Protein AF-A0A969L8W7-F1 (afdb_monomer_lite)

pLDDT: mean 81.08, std 20.76, range [26.66, 98.88]

Radius of gyration: 34.13 Å; chains: 1; bounding box: 76×80×96 Å

Secondary structure (DSSP, 8-state):
--------HHHHHIIIIIHHHHHHHHHHHHHHHHHHHHTTSS-HHHHHHHHHHHHHHHHHHHGGGHHHHHHH-HHHHHHHHHHHHHHHHHHHHHHS---------------------PPPPPPP--------PPPP-PPPPTTSPPBSBSS-SS-HHHHHHHHHH-STT--S-TTGGGHHHHHHHHHHTTB-HHHHHHHHHHHHTTTTSHHHHHTT---TT--SS-SSGGGEEEEEEETTEEEEEESSHHHHHHHHHHHHHHHTGGGT--BHHHHHHHHS-GGGT--HHHHHHHHHHHHHHHTTPPP-----TTSPP-SSHHHHHHHHHHHTTT----TTSHHHHHHHHHHHTT----SB-S--EEEEETTEEEEEEEETTEEEEEEEPSSGGG--TT--EEHHHHHHHT--

Foldseek 3Di:
DDPPDDDPPVVVCCVPPVLVVLLVVLVVVLVCLVVCCVVVVDPPVRNVVSNVVSVVVNCVSCVVCVVVVCVPCVPVVVVVVVVVVVVVVVVVVVVQDPPPPDDPDDDDDDDDDDDDDDDDDDDDDDDDDDDDDQFDPWDAPPVRFRWFADAELFDLVLQLVCQQCFPDPLHHAPCSVVSNVLCVLCVVLRGYSLLLQLQQCVQCSNQSDDPCVVVVQLASRQDQDFPDPVQFPDWDADSLHIGTRGPHVNSNSNRVSCCCVVVAVVVVNTGLLSVQCVSPNCVSVDDSVVSSLSSQCSSCVSSVHRRPPPPPPPDDDDPDDLRVVLQVLAVVLPHGQDCPQQVSVVQSVCVVVVRHQGGWNDDFDWDDDPRWIKTWTHGPRWIKIFTADPDNVPGPRNPIDTPVVCVVVVDD

Structure (mmCIF, N/CA/C/O backbone):
data_AF-A0A969L8W7-F1
#
_entry.id   AF-A0A969L8W7-F1
#
loop_
_atom_site.group_PDB
_atom_site.id
_atom_site.type_symbol
_atom_site.label_atom_id
_atom_site.label_alt_id
_atom_site.label_comp_id
_atom_site.label_asym_id
_atom_site.label_entity_id
_atom_site.label_seq_id
_atom_site.pdbx_PDB_ins_code
_atom_site.Cartn_x
_atom_site.Cartn_y
_atom_site.Cartn_z
_atom_site.occupancy
_atom_site.B_iso_or_equiv
_atom_site.auth_seq_id
_atom_site.auth_comp_id
_atom_site.auth_asym_id
_atom_site.auth_atom_id
_atom_site.pdbx_PDB_model_num
ATOM 1 N N . MET A 1 1 ? 19.582 55.035 46.842 1.00 38.94 1 MET A N 1
ATOM 2 C CA . MET A 1 1 ? 18.448 54.230 47.353 1.00 38.94 1 MET A CA 1
ATOM 3 C C . MET A 1 1 ? 18.256 53.024 46.440 1.00 38.94 1 MET A C 1
ATOM 5 O O . MET A 1 1 ? 17.587 53.136 45.423 1.00 38.94 1 MET A O 1
ATO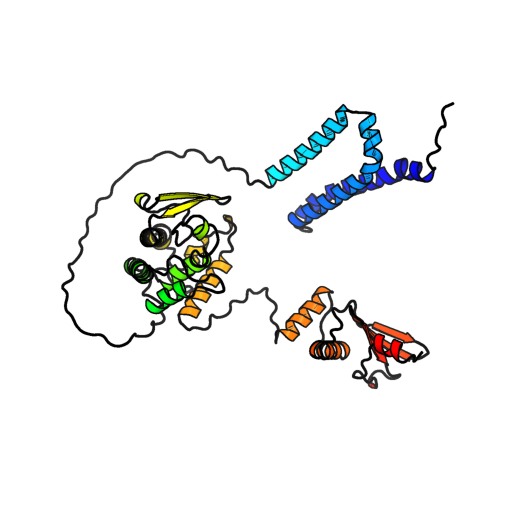M 9 N N . HIS A 1 2 ? 18.907 51.897 46.743 1.00 39.84 2 HIS A N 1
ATOM 10 C CA . HIS A 1 2 ? 18.698 50.640 46.020 1.00 39.84 2 HIS A CA 1
ATOM 11 C C . HIS A 1 2 ? 17.650 49.810 46.758 1.00 39.84 2 HIS A C 1
ATOM 13 O O . HIS A 1 2 ? 17.905 49.292 47.842 1.00 39.84 2 HIS A O 1
ATOM 19 N N . ALA A 1 3 ? 16.462 49.706 46.167 1.00 43.25 3 ALA A N 1
ATOM 20 C CA . ALA A 1 3 ? 15.433 48.783 46.610 1.00 43.25 3 ALA A CA 1
ATOM 21 C C . ALA A 1 3 ? 15.858 47.353 46.240 1.00 43.25 3 ALA A C 1
ATOM 23 O O . ALA A 1 3 ? 15.690 46.913 45.101 1.00 43.25 3 ALA A O 1
ATOM 24 N N . SER A 1 4 ? 16.435 46.636 47.205 1.00 44.31 4 SER A N 1
ATOM 25 C CA . SER A 1 4 ? 16.574 45.182 47.154 1.00 44.31 4 SER A CA 1
ATOM 26 C C . SER A 1 4 ? 15.172 44.569 47.128 1.00 44.31 4 SER A C 1
ATOM 28 O O . SER A 1 4 ? 14.500 44.483 48.154 1.00 44.31 4 SER A O 1
ATOM 30 N N . LYS A 1 5 ? 14.695 44.190 45.938 1.00 55.09 5 LYS A N 1
ATOM 31 C CA . LYS A 1 5 ? 13.478 43.389 45.779 1.00 55.09 5 LYS A CA 1
ATOM 32 C C . LYS A 1 5 ? 13.745 42.005 46.374 1.00 55.09 5 LYS A C 1
ATOM 34 O O . LYS A 1 5 ? 14.449 41.202 45.766 1.00 55.09 5 LYS A O 1
ATOM 39 N N . ASN A 1 6 ? 13.178 41.738 47.548 1.00 58.69 6 ASN A N 1
ATOM 40 C CA . ASN A 1 6 ? 13.126 40.406 48.143 1.00 58.69 6 ASN A CA 1
ATOM 41 C C . ASN A 1 6 ? 12.460 39.443 47.146 1.00 58.69 6 ASN A C 1
ATOM 43 O O . ASN A 1 6 ? 11.249 39.509 46.934 1.00 58.69 6 ASN A O 1
ATOM 47 N N . GLN A 1 7 ? 13.239 38.565 46.504 1.00 59.50 7 GLN A N 1
ATOM 48 C CA . GLN A 1 7 ? 12.660 37.403 45.829 1.00 59.50 7 GLN A CA 1
ATOM 49 C C . GLN A 1 7 ? 11.948 36.553 46.895 1.00 59.50 7 GLN A C 1
ATOM 51 O O . GLN A 1 7 ? 12.503 36.377 47.982 1.00 59.50 7 GLN A O 1
ATOM 56 N N . PRO A 1 8 ? 10.735 36.039 46.629 1.00 70.44 8 PRO A N 1
ATOM 57 C CA . PRO A 1 8 ? 10.027 35.209 47.596 1.00 70.44 8 PRO A CA 1
ATOM 58 C C . PRO A 1 8 ? 10.890 33.992 47.947 1.00 70.44 8 PRO A C 1
ATOM 60 O O . PRO A 1 8 ? 11.417 33.329 47.052 1.00 70.44 8 PRO A O 1
ATOM 63 N N . ALA A 1 9 ? 11.039 33.700 49.243 1.00 74.25 9 ALA A N 1
ATOM 64 C CA . ALA A 1 9 ? 11.923 32.650 49.763 1.00 74.25 9 ALA A CA 1
ATOM 65 C C . ALA A 1 9 ? 11.721 31.282 49.073 1.00 74.25 9 ALA A C 1
ATOM 67 O O . ALA A 1 9 ? 12.682 30.550 48.852 1.00 74.25 9 ALA A O 1
ATOM 68 N N . ALA A 1 10 ? 10.493 30.982 48.639 1.00 72.44 10 ALA A N 1
ATOM 69 C CA . ALA A 1 10 ? 10.152 29.772 47.892 1.00 72.44 10 ALA A CA 1
ATOM 70 C C . ALA A 1 10 ? 10.826 29.683 46.506 1.00 72.44 10 ALA A C 1
ATOM 72 O O . ALA A 1 10 ? 11.298 28.617 46.117 1.00 72.44 10 ALA A O 1
ATOM 73 N N . ALA A 1 11 ? 10.926 30.795 45.769 1.00 75.50 11 ALA A N 1
ATOM 74 C CA . ALA A 1 11 ? 11.571 30.814 44.454 1.00 75.50 11 ALA A CA 1
ATOM 75 C C . ALA A 1 11 ? 13.095 30.649 44.569 1.00 75.50 11 ALA A C 1
ATOM 77 O O . ALA A 1 11 ? 13.714 29.992 43.732 1.00 75.50 11 ALA A O 1
ATOM 78 N N . ALA A 1 12 ? 13.692 31.212 45.624 1.00 77.81 12 ALA A N 1
ATOM 79 C CA . ALA A 1 12 ? 15.111 31.040 45.917 1.00 77.81 12 ALA A CA 1
ATOM 80 C C . ALA A 1 12 ? 15.435 29.589 46.309 1.00 77.81 12 ALA A C 1
ATOM 82 O O . ALA A 1 12 ? 16.404 29.025 45.803 1.00 77.81 12 ALA A O 1
ATOM 83 N N . TRP A 1 13 ? 14.591 28.967 47.138 1.00 86.06 13 TRP A N 1
ATOM 84 C CA . TRP A 1 13 ? 14.745 27.570 47.546 1.00 86.06 13 TRP A CA 1
ATOM 85 C C . TRP A 1 13 ? 14.615 26.591 46.371 1.00 86.06 13 TRP A C 1
ATOM 87 O O . TRP A 1 13 ? 15.478 25.731 46.189 1.00 86.06 13 TRP A O 1
ATOM 97 N N . TRP A 1 14 ? 13.595 26.757 45.518 1.00 82.25 14 TRP A N 1
ATOM 98 C CA . TRP A 1 14 ? 13.418 25.908 44.334 1.00 82.25 14 TRP A CA 1
ATOM 99 C C . TRP A 1 14 ? 14.652 25.935 43.426 1.00 82.25 14 TRP A C 1
ATOM 101 O O . TRP A 1 14 ? 15.171 24.886 43.048 1.00 82.25 14 TRP A O 1
ATOM 111 N N . GLN A 1 15 ? 15.164 27.134 43.133 1.00 80.50 15 GLN A N 1
ATOM 112 C CA . GLN A 1 15 ? 16.338 27.300 42.278 1.00 80.50 15 GLN A CA 1
ATOM 113 C C . GLN A 1 15 ? 17.608 26.736 42.934 1.00 80.50 15 GLN A C 1
ATOM 115 O O . GLN A 1 15 ? 18.413 26.080 42.280 1.00 80.50 15 GLN A O 1
ATOM 120 N N . GLN A 1 16 ? 17.836 26.965 44.224 1.00 82.88 16 GLN A N 1
ATOM 121 C CA . GLN A 1 16 ? 19.097 26.549 44.847 1.00 82.88 16 GLN A CA 1
ATOM 122 C C . GLN A 1 16 ? 19.152 25.056 45.168 1.00 82.88 16 GLN A C 1
ATOM 124 O O . GLN A 1 16 ? 20.233 24.474 45.126 1.00 82.88 16 GLN A O 1
ATOM 129 N N . THR A 1 17 ? 18.011 24.441 45.474 1.00 81.88 17 THR A N 1
ATOM 130 C CA . THR A 1 17 ? 17.982 23.089 46.039 1.00 81.88 17 THR A CA 1
ATOM 131 C C . THR A 1 17 ? 17.311 22.087 45.115 1.00 81.88 17 THR A C 1
ATOM 133 O O . THR A 1 17 ? 17.895 21.047 44.836 1.00 81.88 17 THR A O 1
ATOM 136 N N . VAL A 1 18 ? 16.111 22.376 44.611 1.00 86.31 18 VAL A N 1
ATOM 137 C CA . VAL A 1 18 ? 15.315 21.362 43.900 1.00 86.31 18 VAL A CA 1
ATOM 138 C C . VAL A 1 18 ? 15.710 21.251 42.433 1.00 86.31 18 VAL A C 1
ATOM 140 O O . VAL A 1 18 ? 15.925 20.153 41.926 1.00 86.31 18 VAL A O 1
ATOM 143 N N . GLU A 1 19 ? 15.860 22.382 41.751 1.00 85.69 19 GLU A N 1
ATOM 144 C CA . GLU A 1 19 ? 16.166 22.424 40.320 1.00 85.69 19 GLU A CA 1
ATOM 145 C C . GLU A 1 19 ? 17.458 21.662 39.944 1.00 85.69 19 GLU A C 1
ATOM 147 O O . GLU A 1 19 ? 17.405 20.863 39.008 1.00 85.69 19 GLU A O 1
ATOM 152 N N . PRO A 1 20 ? 18.600 21.800 40.658 1.00 86.06 20 PRO A N 1
ATOM 153 C CA . PRO A 1 20 ? 19.814 21.048 40.334 1.00 86.06 20 PRO A CA 1
ATOM 154 C C . PRO A 1 20 ? 19.643 19.536 40.513 1.00 86.06 20 PRO A C 1
ATOM 156 O O . PRO A 1 20 ? 20.202 18.763 39.738 1.00 86.06 20 PRO A O 1
ATOM 159 N N . ILE A 1 21 ? 18.850 19.116 41.505 1.00 89.19 21 ILE A N 1
ATOM 160 C CA . ILE A 1 21 ? 18.550 17.702 41.752 1.00 89.19 21 ILE A CA 1
ATOM 161 C C . ILE A 1 21 ? 17.709 17.148 40.597 1.00 89.19 21 ILE A C 1
ATOM 163 O O . ILE A 1 21 ? 18.039 16.097 40.054 1.00 89.19 21 ILE A O 1
ATOM 167 N N . VAL A 1 22 ? 16.671 17.874 40.165 1.00 88.94 22 VAL A N 1
ATOM 168 C CA . VAL A 1 22 ? 15.822 17.465 39.032 1.00 88.94 22 VAL A CA 1
ATOM 169 C C . VAL A 1 22 ? 16.626 17.387 37.735 1.00 88.94 22 VAL A C 1
ATOM 171 O O . VAL A 1 22 ? 16.547 16.381 37.034 1.00 88.94 22 VAL A O 1
ATOM 174 N N . LEU A 1 23 ? 17.454 18.391 37.436 1.00 84.88 23 LEU A N 1
ATOM 175 C CA . LEU A 1 23 ? 18.330 18.360 36.261 1.00 84.88 23 LEU A CA 1
ATOM 176 C C . LEU A 1 23 ? 19.324 17.189 36.324 1.00 84.88 23 LEU A C 1
ATOM 178 O O . LEU A 1 23 ? 19.520 16.506 35.320 1.00 84.88 23 LEU A O 1
ATOM 182 N N . GLY A 1 24 ? 19.895 16.910 37.499 1.00 85.44 24 GLY A N 1
ATOM 183 C CA . GLY A 1 24 ? 20.761 15.749 37.713 1.00 85.44 24 GLY A CA 1
ATOM 184 C C . GLY A 1 24 ? 20.049 14.420 37.446 1.00 85.44 24 GLY A C 1
ATOM 185 O O . GLY A 1 24 ? 20.607 13.553 36.774 1.00 85.44 24 GLY A O 1
ATOM 186 N N . MET A 1 25 ? 18.798 14.277 37.896 1.00 91.56 25 MET A N 1
ATOM 187 C CA . MET A 1 25 ? 17.983 13.086 37.627 1.00 91.56 25 MET A CA 1
ATOM 188 C C . MET A 1 25 ? 17.670 12.916 36.135 1.00 91.56 25 MET A C 1
ATOM 190 O O . MET A 1 25 ? 17.742 11.797 35.630 1.00 91.56 25 MET A O 1
ATOM 194 N N . LEU A 1 26 ? 17.377 14.002 35.411 1.00 87.69 26 LEU A N 1
ATOM 195 C CA . LEU A 1 26 ? 17.127 13.945 33.963 1.00 87.69 26 LEU A CA 1
ATOM 196 C C . LEU A 1 26 ? 18.373 13.522 33.177 1.00 87.69 26 LEU A C 1
ATOM 198 O O . LEU A 1 26 ? 18.271 12.709 32.260 1.00 87.69 26 LEU A O 1
ATOM 202 N N . VAL A 1 27 ? 19.549 14.029 33.556 1.00 87.00 27 VAL A N 1
ATOM 203 C CA . VAL A 1 27 ? 20.825 13.615 32.949 1.00 87.00 27 VAL A CA 1
ATOM 204 C C . VAL A 1 27 ? 21.103 12.144 33.238 1.00 87.00 27 VAL A C 1
ATOM 206 O O . VAL A 1 27 ? 21.448 11.398 32.324 1.00 87.00 27 VAL A O 1
ATOM 209 N N . LEU A 1 28 ? 20.907 11.703 34.483 1.00 89.62 28 LEU A N 1
ATOM 210 C CA . LEU A 1 28 ? 21.088 10.302 34.853 1.00 89.62 28 LEU A CA 1
ATOM 211 C C . LEU A 1 28 ? 20.156 9.386 34.044 1.00 89.62 28 LEU A C 1
ATOM 213 O O . LEU A 1 28 ? 20.614 8.379 33.514 1.00 89.62 28 LEU A O 1
ATOM 217 N N . ALA A 1 29 ? 18.884 9.766 33.889 1.00 89.00 29 ALA A N 1
ATOM 218 C CA . ALA A 1 29 ? 17.916 9.035 33.073 1.00 89.00 29 ALA A CA 1
ATOM 219 C C . ALA A 1 29 ? 18.300 8.996 31.584 1.00 89.00 29 ALA A C 1
ATOM 221 O O . ALA A 1 29 ? 18.113 7.978 30.928 1.00 89.00 29 ALA A O 1
ATOM 222 N N . ALA A 1 30 ? 18.877 10.069 31.037 1.00 86.06 30 ALA A N 1
ATOM 223 C CA . ALA A 1 30 ? 19.371 10.063 29.660 1.00 86.06 30 ALA A CA 1
ATOM 224 C C . ALA A 1 30 ? 20.582 9.123 29.493 1.00 86.06 30 ALA A C 1
ATOM 226 O O . ALA A 1 30 ? 20.675 8.403 28.497 1.00 86.06 30 ALA A O 1
ATOM 227 N N . CYS A 1 31 ? 21.478 9.075 30.484 1.00 87.25 31 CYS A N 1
ATOM 228 C CA . CYS A 1 31 ? 22.660 8.209 30.478 1.00 87.25 31 CYS A CA 1
ATOM 229 C C . CYS A 1 31 ? 22.335 6.708 30.581 1.00 87.25 31 CYS A C 1
ATOM 231 O O . CYS A 1 31 ? 23.170 5.890 30.198 1.00 87.25 31 CYS A O 1
ATOM 233 N N . THR A 1 32 ? 21.153 6.320 31.072 1.00 91.50 32 THR A N 1
ATOM 234 C CA . THR A 1 32 ? 20.74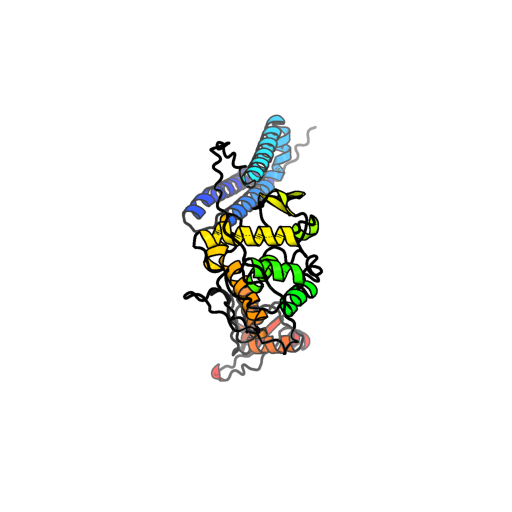4 4.905 31.141 1.00 91.50 32 THR A CA 1
ATOM 235 C C . THR A 1 32 ? 20.120 4.387 29.843 1.00 91.50 32 THR A C 1
ATOM 237 O O . THR A 1 32 ? 20.048 3.172 29.653 1.00 91.50 32 THR A O 1
ATOM 240 N N . LEU A 1 33 ? 19.726 5.264 28.910 1.00 86.38 33 LEU A N 1
ATOM 241 C CA . LEU A 1 33 ? 19.092 4.863 27.647 1.00 86.38 33 LEU A CA 1
ATOM 242 C C . LEU A 1 33 ? 19.963 3.934 26.777 1.00 86.38 33 LEU A C 1
ATOM 244 O O . LEU A 1 33 ? 19.429 2.936 26.294 1.00 86.38 33 LEU A O 1
ATOM 248 N N . PRO A 1 34 ? 21.283 4.159 26.602 1.00 82.81 34 PRO A N 1
ATOM 249 C CA . PRO A 1 34 ? 22.129 3.235 25.842 1.00 82.81 34 PRO A CA 1
ATOM 250 C C . PRO A 1 34 ? 22.198 1.837 26.468 1.00 82.81 34 PRO A C 1
ATOM 252 O O . PRO A 1 34 ? 22.189 0.841 25.750 1.00 82.81 34 PRO A O 1
ATOM 255 N N . LEU A 1 35 ? 22.214 1.752 27.804 1.00 82.31 35 LEU A N 1
ATOM 256 C CA . LEU A 1 35 ? 22.194 0.473 28.520 1.00 82.31 35 LEU A CA 1
ATOM 257 C C . LEU A 1 35 ? 20.857 -0.256 28.324 1.00 82.31 35 LEU A C 1
ATOM 259 O O . LEU A 1 35 ? 20.851 -1.468 28.137 1.00 82.31 35 LEU A O 1
ATOM 263 N N . ALA A 1 36 ? 19.738 0.473 28.301 1.00 85.94 36 ALA A N 1
ATOM 264 C CA . ALA A 1 36 ? 18.422 -0.101 28.023 1.00 85.94 36 ALA A CA 1
ATOM 265 C C . ALA A 1 36 ? 18.301 -0.639 26.584 1.00 85.94 36 ALA A C 1
ATOM 267 O O . ALA A 1 36 ? 17.681 -1.681 26.375 1.00 85.94 36 ALA A O 1
ATOM 268 N N . VAL A 1 37 ? 18.927 0.027 25.606 1.00 80.12 37 VAL A N 1
ATOM 269 C CA . VAL A 1 37 ? 19.014 -0.471 24.221 1.00 80.12 37 VAL A CA 1
ATOM 270 C C . VAL A 1 37 ? 19.890 -1.724 24.145 1.00 80.12 37 VAL A C 1
ATOM 272 O O . VAL A 1 37 ? 19.479 -2.711 23.546 1.00 80.12 37 VAL A O 1
ATOM 275 N N . LEU A 1 38 ? 21.057 -1.729 24.801 1.00 78.56 38 LEU A N 1
ATOM 276 C CA . LEU A 1 38 ? 21.942 -2.903 24.850 1.00 78.56 38 LEU A CA 1
ATOM 277 C C . LEU A 1 38 ? 21.284 -4.119 25.520 1.00 78.56 38 LEU A C 1
ATOM 279 O O . LEU A 1 38 ? 21.559 -5.253 25.140 1.00 78.56 38 LEU A O 1
ATOM 283 N N . ALA A 1 39 ? 20.406 -3.887 26.495 1.00 87.12 39 ALA A N 1
ATOM 284 C CA . ALA A 1 39 ? 19.640 -4.929 27.173 1.00 87.12 39 ALA A CA 1
ATOM 285 C C . ALA A 1 39 ? 18.370 -5.368 26.410 1.00 87.12 39 ALA A C 1
ATOM 287 O O . ALA A 1 39 ? 17.598 -6.159 26.948 1.00 87.12 39 ALA A O 1
ATOM 288 N N . ASN A 1 40 ? 18.127 -4.860 25.193 1.00 88.25 40 ASN A N 1
ATOM 289 C CA . ASN A 1 40 ? 16.907 -5.091 24.404 1.00 88.25 40 ASN A CA 1
ATOM 290 C C . ASN A 1 40 ? 15.596 -4.712 25.127 1.00 88.25 40 ASN A C 1
ATOM 292 O O . ASN A 1 40 ? 14.531 -5.230 24.801 1.00 88.25 40 ASN A O 1
ATOM 296 N N . LEU A 1 41 ? 15.653 -3.789 26.095 1.00 88.12 41 LEU A N 1
ATOM 297 C CA . LEU A 1 41 ? 14.468 -3.267 26.791 1.00 88.12 41 LEU A CA 1
ATOM 298 C C . LEU A 1 41 ? 13.791 -2.132 26.007 1.00 88.12 41 LEU A C 1
ATOM 300 O O . LEU A 1 41 ? 12.614 -1.849 26.213 1.00 88.12 41 LEU A O 1
ATOM 304 N N . LEU A 1 42 ? 14.536 -1.467 25.118 1.00 89.25 42 LEU A N 1
ATOM 305 C CA . LEU A 1 42 ? 14.052 -0.396 24.247 1.00 89.25 42 LEU A CA 1
ATOM 306 C C . LEU A 1 42 ? 14.633 -0.542 22.840 1.00 89.25 42 LEU A C 1
ATOM 308 O O . LEU A 1 42 ? 15.798 -0.893 22.668 1.00 89.25 42 LEU A O 1
ATOM 312 N N . THR A 1 43 ? 13.847 -0.177 21.826 1.00 89.94 43 THR A N 1
ATOM 313 C CA . THR A 1 43 ? 14.370 0.001 20.466 1.00 89.94 43 THR A CA 1
ATOM 314 C C . THR A 1 43 ? 15.190 1.292 20.373 1.00 89.94 43 THR A C 1
ATOM 316 O O . THR A 1 43 ? 14.934 2.258 21.100 1.00 89.94 43 THR A O 1
ATOM 319 N N . MET A 1 44 ? 16.140 1.357 19.431 1.00 80.00 44 MET A N 1
ATOM 320 C CA . MET A 1 44 ? 16.951 2.565 19.197 1.00 80.00 44 MET A CA 1
ATOM 321 C C . MET A 1 44 ? 16.074 3.801 18.919 1.00 80.00 44 MET A C 1
ATOM 323 O O . MET A 1 44 ? 16.342 4.896 19.413 1.00 80.00 44 MET A O 1
ATOM 327 N N . GLN A 1 45 ? 14.975 3.622 18.177 1.00 80.00 45 GLN A N 1
ATOM 328 C CA . GLN A 1 45 ? 14.046 4.705 17.856 1.00 80.00 45 GLN A CA 1
ATOM 329 C C . GLN A 1 45 ? 13.237 5.166 19.080 1.00 80.00 45 GLN A C 1
ATOM 331 O O . GLN A 1 45 ? 13.020 6.369 19.248 1.00 80.00 45 GLN A O 1
ATOM 336 N N . ALA A 1 46 ? 12.818 4.244 19.954 1.00 84.12 46 ALA A N 1
ATOM 337 C CA . ALA A 1 46 ? 12.146 4.588 21.207 1.00 84.12 46 ALA A CA 1
ATOM 338 C C . ALA A 1 46 ? 13.093 5.336 22.160 1.00 84.12 46 ALA A C 1
ATOM 340 O O . ALA A 1 46 ? 12.722 6.384 22.692 1.00 84.12 46 ALA A O 1
ATOM 341 N N . ALA A 1 47 ? 14.337 4.867 22.302 1.00 85.19 47 ALA A N 1
ATOM 342 C CA . ALA A 1 47 ? 15.357 5.526 23.117 1.00 85.19 47 ALA A CA 1
ATOM 343 C C . ALA A 1 47 ? 15.643 6.960 22.639 1.00 85.19 47 ALA A C 1
ATOM 345 O O . ALA A 1 47 ? 15.722 7.877 23.458 1.00 85.19 47 ALA A O 1
ATOM 346 N N . LEU A 1 48 ? 15.703 7.185 21.321 1.00 82.94 48 LEU A N 1
ATOM 347 C CA . LEU A 1 48 ? 15.886 8.523 20.752 1.00 82.94 48 LEU A CA 1
ATOM 348 C C . LEU A 1 48 ? 14.722 9.469 21.098 1.00 82.94 48 LEU A C 1
ATOM 350 O O . LEU A 1 48 ? 14.957 10.617 21.475 1.00 82.94 48 LEU A O 1
ATOM 354 N N . ARG A 1 49 ? 13.468 9.000 21.020 1.00 85.81 49 ARG A N 1
ATOM 355 C CA . ARG A 1 49 ? 12.289 9.809 21.388 1.00 85.81 49 ARG A CA 1
ATOM 356 C C . ARG A 1 49 ? 12.303 10.194 22.869 1.00 85.81 49 ARG A C 1
ATOM 358 O O . ARG A 1 49 ? 12.026 11.347 23.198 1.00 85.81 49 ARG A O 1
ATOM 365 N N . VAL A 1 50 ? 12.674 9.261 23.748 1.00 86.44 50 VAL A N 1
ATOM 366 C CA . VAL A 1 50 ? 12.798 9.524 25.191 1.00 86.44 50 VAL A CA 1
ATOM 367 C C . VAL A 1 50 ? 13.923 10.521 25.469 1.00 86.44 50 VAL A C 1
ATOM 369 O O . VAL A 1 50 ? 13.712 11.480 26.210 1.00 86.44 50 VAL A O 1
ATOM 372 N N . ALA A 1 51 ? 15.083 10.366 24.824 1.00 86.06 51 ALA A N 1
ATOM 373 C CA . ALA A 1 51 ? 16.204 11.297 24.962 1.00 86.06 51 ALA A CA 1
ATOM 374 C C . ALA A 1 51 ? 15.811 12.734 24.576 1.00 86.06 51 ALA A C 1
ATOM 376 O O . ALA A 1 51 ? 16.133 13.683 25.293 1.00 86.06 51 ALA A O 1
ATOM 377 N N . ILE A 1 52 ? 15.061 12.893 23.480 1.00 83.19 52 ILE A N 1
ATOM 378 C CA . ILE A 1 52 ? 14.539 14.193 23.041 1.00 83.19 52 ILE A CA 1
ATOM 379 C C . ILE A 1 52 ? 13.594 14.780 24.097 1.00 83.19 52 ILE A C 1
ATOM 381 O O . ILE A 1 52 ? 13.749 15.944 24.467 1.00 83.19 52 ILE A O 1
ATOM 385 N N . GLY A 1 53 ? 12.654 13.989 24.626 1.00 87.44 53 GLY A N 1
ATOM 386 C CA . GLY A 1 53 ? 11.734 14.439 25.677 1.00 87.44 53 GLY A CA 1
ATOM 387 C C . GLY A 1 53 ? 12.453 14.917 26.946 1.00 87.44 53 GLY A C 1
ATOM 388 O O . GLY A 1 53 ? 12.128 15.981 27.477 1.00 87.44 53 GLY A O 1
ATOM 389 N N . LEU A 1 54 ? 13.479 14.182 27.389 1.00 87.38 54 LEU A N 1
ATOM 390 C CA . LEU A 1 54 ? 14.305 14.558 28.543 1.00 87.38 54 LEU A CA 1
ATOM 391 C C . LEU A 1 54 ? 15.063 15.871 28.305 1.00 87.38 54 LEU A C 1
ATOM 393 O O . LEU A 1 54 ? 15.128 16.717 29.200 1.00 87.38 54 LEU A O 1
ATOM 397 N N . LEU A 1 55 ? 15.593 16.071 27.095 1.00 82.88 55 LEU A N 1
ATOM 398 C CA . LEU A 1 55 ? 16.316 17.288 26.724 1.00 82.88 55 LEU A CA 1
ATOM 399 C C . LEU A 1 55 ? 15.392 18.513 26.666 1.00 82.88 55 LEU A C 1
ATOM 401 O O . LEU A 1 55 ? 15.759 19.580 27.162 1.00 82.88 55 LEU A O 1
ATOM 405 N N . TRP A 1 56 ? 14.176 18.359 26.137 1.00 86.31 56 TRP A N 1
ATOM 406 C CA . TRP A 1 56 ? 13.156 19.414 26.161 1.00 86.31 56 TRP A CA 1
ATOM 407 C C . TRP A 1 56 ? 12.768 19.806 27.587 1.00 86.31 56 TRP A C 1
ATOM 409 O O . TRP A 1 56 ? 12.724 20.995 27.907 1.00 86.31 56 TRP A O 1
ATOM 419 N N . LEU A 1 57 ? 12.534 18.821 28.457 1.00 85.69 57 LEU A N 1
ATOM 420 C CA . LEU A 1 57 ? 12.176 19.069 29.853 1.00 85.69 57 LEU A CA 1
ATOM 421 C C . LEU A 1 57 ? 13.309 19.779 30.611 1.00 85.69 57 LEU A C 1
ATOM 423 O O . LEU A 1 57 ? 13.059 20.747 31.331 1.00 85.69 57 LEU A O 1
ATOM 427 N N . ALA A 1 58 ? 14.559 19.359 30.396 1.00 83.56 58 ALA A N 1
ATOM 428 C CA . ALA A 1 58 ? 15.730 20.028 30.959 1.00 83.56 58 ALA A CA 1
ATOM 429 C C . ALA A 1 58 ? 15.870 21.474 30.443 1.00 83.56 58 ALA A C 1
ATOM 431 O O . ALA A 1 58 ? 16.139 22.387 31.227 1.00 83.56 58 ALA A O 1
ATOM 432 N N . GLY A 1 59 ? 15.629 21.703 29.147 1.00 82.00 59 GLY A N 1
ATOM 433 C CA . GLY A 1 59 ? 15.635 23.036 28.540 1.00 82.00 59 GLY A CA 1
ATOM 434 C C . GLY A 1 59 ? 14.567 23.967 29.123 1.00 82.00 59 GLY A C 1
ATOM 435 O O . GLY A 1 59 ? 14.865 25.117 29.452 1.00 82.00 59 GLY A O 1
ATOM 436 N N . LEU A 1 60 ? 13.347 23.461 29.327 1.00 85.31 60 LEU A N 1
ATOM 437 C CA . LEU A 1 60 ? 12.253 24.205 29.963 1.00 85.31 60 LEU A CA 1
ATOM 438 C C . LEU A 1 60 ? 12.578 24.580 31.415 1.00 85.31 60 LEU A C 1
ATOM 440 O O . LEU A 1 60 ? 12.311 25.710 31.827 1.00 85.31 60 LEU A O 1
ATOM 444 N N . LEU A 1 61 ? 13.199 23.672 32.174 1.00 84.62 61 LEU A N 1
ATOM 445 C CA . LEU A 1 61 ? 13.617 23.937 33.556 1.00 84.62 61 LEU A CA 1
ATOM 446 C C . LEU A 1 61 ? 14.751 24.968 33.639 1.00 84.62 61 LEU A C 1
ATOM 448 O O . LEU A 1 61 ? 14.787 25.749 34.587 1.00 84.62 61 LEU A O 1
ATOM 452 N N . ALA A 1 62 ? 15.635 25.017 32.639 1.00 79.88 62 ALA A N 1
ATOM 453 C CA . ALA A 1 62 ? 16.756 25.957 32.589 1.00 79.88 62 ALA A CA 1
ATOM 454 C C . ALA A 1 62 ? 16.384 27.352 32.040 1.00 79.88 62 ALA A C 1
ATOM 456 O O . ALA A 1 62 ? 17.107 28.327 32.277 1.00 79.88 62 ALA A O 1
ATOM 457 N N . LEU A 1 63 ? 15.254 27.479 31.335 1.00 81.94 63 LEU A N 1
ATOM 458 C CA . LEU A 1 63 ? 14.789 28.720 30.697 1.00 81.94 63 LEU A CA 1
ATOM 459 C C . LEU A 1 63 ? 14.751 29.947 31.640 1.00 81.94 63 LEU A C 1
ATOM 461 O O . LEU A 1 63 ? 15.207 31.020 31.239 1.00 81.94 63 LEU A O 1
ATOM 465 N N . PRO A 1 64 ? 14.311 29.831 32.912 1.00 80.88 64 PRO A N 1
ATOM 466 C CA . PRO A 1 64 ? 14.303 30.950 33.859 1.00 80.88 64 PRO A CA 1
ATOM 467 C C . PRO A 1 64 ? 15.702 31.461 34.237 1.00 80.88 64 PRO A C 1
ATOM 469 O O . PRO A 1 64 ? 15.848 32.607 34.671 1.00 80.88 64 PRO A O 1
ATOM 472 N N . ARG A 1 65 ? 16.747 30.633 34.087 1.00 72.12 65 ARG A N 1
ATOM 473 C CA . ARG A 1 65 ? 18.148 31.016 34.343 1.00 72.12 65 ARG A CA 1
ATOM 474 C C . ARG A 1 65 ? 18.829 31.619 33.132 1.00 72.12 65 ARG A C 1
ATOM 476 O O . ARG A 1 65 ? 19.859 32.277 33.300 1.00 72.12 65 ARG A O 1
ATOM 483 N N . LEU A 1 66 ? 18.256 31.432 31.947 1.00 71.62 66 LEU A N 1
ATOM 484 C CA . LEU A 1 66 ? 18.824 31.887 30.687 1.00 71.62 66 LEU A CA 1
ATOM 485 C C . LEU A 1 66 ? 19.244 33.369 30.731 1.00 71.62 66 LEU A C 1
ATOM 487 O O . LEU A 1 66 ? 20.386 33.640 30.374 1.00 71.62 66 LEU A O 1
ATOM 491 N N . PRO A 1 67 ? 18.454 34.323 31.278 1.00 70.25 67 PRO A N 1
ATOM 492 C CA . PRO A 1 67 ? 18.852 35.733 31.325 1.00 70.25 67 PRO A CA 1
ATOM 493 C C . PRO A 1 67 ? 20.064 36.001 32.232 1.00 70.25 67 PRO A C 1
ATOM 495 O O . PRO A 1 67 ? 20.898 36.844 31.913 1.00 70.25 67 PRO A O 1
ATOM 498 N N . ARG A 1 68 ? 20.190 35.273 33.354 1.00 68.56 68 ARG A N 1
ATOM 499 C CA . ARG A 1 68 ? 21.318 35.406 34.299 1.00 68.56 68 ARG A CA 1
ATOM 500 C C . ARG A 1 68 ? 22.588 34.737 33.765 1.00 68.56 68 ARG A C 1
ATOM 502 O O . ARG A 1 68 ? 23.675 35.279 33.957 1.00 68.56 68 ARG A O 1
ATOM 509 N N . LEU A 1 69 ? 22.445 33.597 33.086 1.00 64.75 69 LEU A N 1
ATOM 510 C CA . LEU A 1 69 ? 23.535 32.901 32.391 1.00 64.75 69 LEU A CA 1
ATOM 511 C C . LEU A 1 69 ? 24.054 33.735 31.207 1.00 64.75 69 LEU A C 1
ATOM 513 O O . LEU A 1 69 ? 25.261 33.905 31.061 1.00 64.75 69 LEU A O 1
ATOM 517 N N . LEU A 1 70 ? 23.143 34.344 30.439 1.00 62.78 70 LEU A N 1
ATOM 518 C CA . LEU A 1 70 ? 23.443 35.278 29.347 1.00 62.78 70 LEU A CA 1
ATOM 519 C C . LEU A 1 70 ? 24.147 36.556 29.824 1.00 62.78 70 LEU A C 1
ATOM 521 O O . LEU A 1 70 ? 25.021 37.062 29.125 1.00 62.78 70 LEU A O 1
ATOM 525 N N . HIS A 1 71 ? 23.796 37.078 31.004 1.00 65.12 71 HIS A N 1
ATOM 526 C CA . HIS A 1 71 ? 24.389 38.314 31.529 1.00 65.12 71 HIS A CA 1
ATOM 527 C C . HIS A 1 71 ? 25.808 38.150 32.082 1.00 65.12 71 HIS A C 1
ATOM 529 O O . HIS A 1 71 ? 26.595 39.089 31.996 1.00 65.12 71 HIS A O 1
ATOM 535 N N . ARG A 1 72 ? 26.142 37.000 32.684 1.00 59.38 72 ARG A N 1
ATOM 536 C CA . ARG A 1 72 ? 27.456 36.809 33.323 1.00 59.38 72 ARG A CA 1
ATOM 537 C C . ARG A 1 72 ? 28.547 36.352 32.368 1.00 59.38 72 ARG A C 1
ATOM 539 O O . ARG A 1 72 ? 29.707 36.649 32.623 1.00 59.38 72 ARG A O 1
ATOM 546 N N . GLU A 1 73 ? 28.202 35.663 31.285 1.00 57.66 73 GLU A N 1
ATOM 547 C CA . GLU A 1 73 ? 29.197 35.100 30.374 1.00 57.66 73 GLU A CA 1
ATOM 548 C C . GLU A 1 73 ? 28.711 35.154 28.926 1.00 57.66 73 GLU A C 1
ATOM 550 O O . GLU A 1 73 ? 28.325 34.150 28.325 1.00 57.66 73 GLU A O 1
ATOM 555 N N . GLN A 1 74 ? 28.787 36.356 28.351 1.00 59.16 74 GLN A N 1
ATOM 556 C CA . GLN A 1 74 ? 28.443 36.642 26.952 1.00 59.16 74 GLN A CA 1
ATOM 557 C C . GLN A 1 74 ? 29.172 35.703 25.966 1.00 59.16 74 GLN A C 1
ATOM 559 O O . GLN A 1 74 ? 28.640 35.363 24.913 1.00 59.16 74 GLN A O 1
ATOM 564 N N . HIS A 1 75 ? 30.349 35.195 26.347 1.00 56.75 75 HIS A N 1
ATOM 565 C CA . HIS A 1 75 ? 31.123 34.240 25.554 1.00 56.75 75 HIS A CA 1
ATOM 566 C C . HIS A 1 75 ? 30.706 32.771 25.749 1.00 56.75 75 HIS A C 1
ATOM 568 O O . HIS A 1 75 ? 30.820 31.983 24.812 1.00 56.75 75 HIS A O 1
ATOM 574 N N . ARG A 1 76 ? 30.181 32.376 26.920 1.00 58.00 76 ARG A N 1
ATOM 575 C CA . ARG A 1 76 ? 29.801 30.972 27.176 1.00 58.00 76 ARG A CA 1
ATOM 576 C C . ARG A 1 76 ? 28.406 30.629 26.677 1.00 58.00 76 ARG A C 1
ATOM 578 O O . ARG A 1 76 ? 28.173 29.479 26.324 1.00 58.00 76 ARG A O 1
ATOM 585 N N . VAL A 1 77 ? 27.502 31.603 26.559 1.00 56.56 77 VAL A N 1
ATOM 586 C CA . VAL A 1 77 ? 26.223 31.348 25.878 1.00 56.56 77 VAL A CA 1
ATOM 587 C C . VAL A 1 77 ? 26.390 31.293 24.364 1.00 56.56 77 VAL A C 1
ATOM 589 O O . VAL A 1 77 ? 25.748 30.464 23.729 1.00 56.56 77 VAL A O 1
ATOM 592 N N . GLY A 1 78 ? 27.329 32.059 23.799 1.00 59.75 78 GLY A N 1
ATOM 593 C CA . GLY A 1 78 ? 27.791 31.829 22.428 1.00 59.75 78 GLY A CA 1
ATOM 594 C C . GLY A 1 78 ? 28.315 30.402 22.248 1.00 59.75 78 GLY A C 1
ATOM 595 O O . GLY A 1 78 ? 27.919 29.723 21.309 1.00 59.75 78 GLY A O 1
ATOM 596 N N . LEU A 1 79 ? 29.115 29.907 23.201 1.00 56.62 79 LEU A N 1
ATOM 597 C CA . LEU A 1 79 ? 29.623 28.533 23.188 1.00 56.62 79 LEU A CA 1
ATOM 598 C C . LEU A 1 79 ? 28.515 27.479 23.351 1.00 56.62 79 LEU A C 1
ATOM 600 O O . LEU A 1 79 ? 28.536 26.482 22.646 1.00 56.62 79 LEU A O 1
ATOM 604 N N . LEU A 1 80 ? 27.532 27.675 24.233 1.00 59.59 80 LEU A N 1
ATOM 605 C CA . LEU A 1 80 ? 26.425 26.727 24.425 1.00 59.59 80 LEU A CA 1
ATOM 606 C C . LEU A 1 80 ? 25.433 26.740 23.259 1.00 59.59 80 LEU A C 1
ATOM 608 O O . LEU A 1 80 ? 24.949 25.683 22.868 1.00 59.59 80 LEU A O 1
ATOM 612 N N . ALA A 1 81 ? 25.162 27.907 22.670 1.00 64.50 81 ALA A N 1
ATOM 613 C CA . ALA A 1 81 ? 24.385 28.013 21.440 1.00 64.50 81 ALA A CA 1
ATOM 614 C C . ALA A 1 81 ? 25.135 27.369 20.268 1.00 64.50 81 ALA A C 1
ATOM 616 O O . ALA A 1 81 ? 24.514 26.665 19.475 1.00 64.50 81 ALA A O 1
ATOM 617 N N . LEU A 1 82 ? 26.463 27.533 20.200 1.00 63.56 82 LEU A N 1
ATOM 618 C CA . LEU A 1 82 ? 27.321 26.849 19.236 1.00 63.56 82 LEU A CA 1
ATOM 619 C C . LEU A 1 82 ? 27.314 25.337 19.467 1.00 63.56 82 LEU A C 1
ATOM 621 O O . LEU A 1 82 ? 27.139 24.600 18.513 1.00 63.56 82 LEU A O 1
ATOM 625 N N . ILE A 1 83 ? 27.434 24.848 20.702 1.00 65.19 83 ILE A N 1
ATOM 626 C CA . ILE A 1 83 ? 27.369 23.411 21.016 1.00 65.19 83 ILE A CA 1
ATOM 627 C C . ILE A 1 83 ? 25.979 22.856 20.697 1.00 65.19 83 ILE A C 1
ATOM 629 O O . ILE A 1 83 ? 25.887 21.790 20.105 1.00 65.19 83 ILE A O 1
ATOM 633 N N . GLY A 1 84 ? 24.904 23.576 21.026 1.00 71.25 84 GLY A N 1
ATOM 634 C CA . GLY A 1 84 ? 23.532 23.179 20.710 1.00 71.25 84 GLY A CA 1
ATOM 635 C C . GLY A 1 84 ? 23.270 23.130 19.204 1.00 71.25 84 GLY A C 1
ATOM 636 O O . GLY A 1 84 ? 22.745 22.140 18.706 1.00 71.25 84 GLY A O 1
ATOM 637 N N . THR A 1 85 ? 23.703 24.147 18.454 1.00 66.94 85 THR A N 1
ATOM 638 C CA . THR A 1 85 ? 23.613 24.144 16.983 1.00 66.94 85 THR A CA 1
ATOM 639 C C . THR A 1 85 ? 24.530 23.102 16.359 1.00 66.94 85 THR A C 1
ATOM 641 O O . THR A 1 85 ? 24.098 22.407 15.452 1.00 66.94 85 THR A O 1
ATOM 644 N N . THR A 1 86 ? 25.741 22.904 16.879 1.00 61.50 86 THR A N 1
ATOM 645 C CA . THR A 1 86 ? 26.662 21.851 16.425 1.00 61.50 86 THR A CA 1
ATOM 646 C C . THR A 1 86 ? 26.092 20.469 16.721 1.00 61.50 86 THR A C 1
ATOM 648 O O . THR A 1 86 ? 26.182 19.598 15.872 1.00 61.50 86 THR A O 1
ATOM 651 N N . ALA A 1 87 ? 25.441 20.261 17.866 1.00 66.31 87 ALA A N 1
ATOM 652 C CA . ALA A 1 87 ? 24.770 19.010 18.200 1.00 66.31 87 ALA A CA 1
ATOM 653 C C . ALA A 1 87 ? 23.568 18.759 17.286 1.00 66.31 87 ALA A C 1
ATOM 655 O O . ALA A 1 87 ? 23.418 17.644 16.808 1.00 66.31 87 ALA A O 1
ATOM 656 N N . VAL A 1 88 ? 22.760 19.782 16.977 1.00 69.25 88 VAL A N 1
ATOM 657 C CA . VAL A 1 88 ? 21.654 19.687 16.005 1.00 69.25 88 VAL A CA 1
ATOM 658 C C . VAL A 1 88 ? 22.178 19.421 14.591 1.00 69.25 88 VAL A C 1
ATOM 660 O O . VAL A 1 88 ? 21.634 18.572 13.896 1.00 69.25 88 VAL A O 1
ATOM 663 N N . VAL A 1 89 ? 23.259 20.082 14.172 1.00 69.25 89 VAL A N 1
ATOM 664 C CA . VAL A 1 89 ? 23.908 19.860 12.872 1.00 69.25 89 VAL A CA 1
ATOM 665 C C . VAL A 1 89 ? 24.526 18.467 12.804 1.00 69.25 89 VAL A C 1
ATOM 667 O O . VAL A 1 89 ? 24.314 17.772 11.821 1.00 69.25 89 VAL A O 1
ATOM 670 N N . LEU A 1 90 ? 25.211 18.005 13.850 1.00 61.53 90 LEU A N 1
ATOM 671 C CA . LEU A 1 90 ? 25.705 16.630 13.951 1.00 61.53 90 LEU A CA 1
ATOM 672 C C . LEU A 1 90 ? 24.556 15.619 13.978 1.00 61.53 90 LEU A C 1
ATOM 674 O O . LEU A 1 90 ? 24.710 14.544 13.416 1.00 61.53 90 LEU A O 1
ATOM 678 N N . LEU A 1 91 ? 23.398 15.956 14.557 1.00 60.75 91 LEU A N 1
ATOM 679 C CA . LEU A 1 91 ? 22.192 15.125 14.509 1.00 60.75 91 LEU A CA 1
ATOM 680 C C . LEU A 1 91 ? 21.641 15.034 13.081 1.00 60.75 91 LEU A C 1
ATOM 682 O O . LEU A 1 91 ? 21.283 13.951 12.633 1.00 60.75 91 LEU A O 1
ATOM 686 N N . LEU A 1 92 ? 21.606 16.156 12.357 1.00 64.75 92 LEU A N 1
ATOM 687 C CA . LEU A 1 92 ? 21.206 16.212 10.950 1.00 64.75 92 LEU A CA 1
ATOM 688 C C . LEU A 1 92 ? 22.217 15.493 10.043 1.00 64.75 92 LEU A C 1
ATOM 690 O O . LEU A 1 92 ? 21.808 14.835 9.096 1.00 64.75 92 LEU A O 1
ATOM 694 N N . ILE A 1 93 ? 23.515 15.551 10.359 1.00 61.59 93 ILE A N 1
ATOM 695 C CA . ILE A 1 93 ? 24.581 14.812 9.665 1.00 61.59 93 ILE A CA 1
ATOM 696 C C . ILE A 1 93 ? 24.545 13.319 10.017 1.00 61.59 93 ILE A C 1
ATOM 698 O O . ILE A 1 93 ? 24.815 12.502 9.155 1.00 61.59 93 ILE A O 1
ATOM 702 N N . ALA A 1 94 ? 24.187 12.935 11.244 1.00 58.25 94 ALA A N 1
ATOM 703 C CA . ALA A 1 94 ? 24.014 11.532 11.631 1.00 58.25 94 ALA A CA 1
ATOM 704 C C . ALA A 1 94 ? 22.727 10.919 11.046 1.00 58.25 94 ALA A C 1
ATOM 706 O O . ALA A 1 94 ? 22.662 9.712 10.832 1.00 58.25 94 ALA A O 1
ATOM 707 N N . GLN A 1 95 ? 21.710 11.748 10.779 1.00 52.09 95 GLN A N 1
ATOM 708 C CA . GLN A 1 95 ? 20.517 11.393 9.998 1.00 52.09 95 GLN A CA 1
ATOM 709 C C . GLN A 1 95 ? 20.803 11.388 8.488 1.00 52.09 95 GLN A C 1
ATOM 711 O O . GLN A 1 95 ? 20.155 10.662 7.734 1.00 52.09 95 GLN A O 1
ATOM 716 N N . ALA A 1 96 ? 21.778 12.176 8.029 1.00 45.38 96 ALA A N 1
ATOM 717 C CA . ALA A 1 96 ? 22.287 12.089 6.673 1.00 45.38 96 ALA A CA 1
ATOM 718 C C . ALA A 1 96 ? 23.112 10.800 6.545 1.00 45.38 96 ALA A C 1
ATOM 720 O O . ALA A 1 96 ? 24.156 10.636 7.171 1.00 45.38 96 ALA A O 1
ATOM 721 N N . LYS A 1 97 ? 22.644 9.856 5.723 1.00 43.59 97 LYS A N 1
ATOM 722 C CA . LYS A 1 97 ? 23.442 8.681 5.343 1.00 43.59 97 LYS A CA 1
ATOM 723 C C . LYS A 1 97 ? 24.833 9.172 4.897 1.00 43.59 97 LYS A C 1
ATOM 725 O O . LYS A 1 97 ? 24.887 10.050 4.032 1.00 43.59 97 LYS A O 1
ATOM 730 N N . PRO A 1 98 ? 25.946 8.658 5.458 1.00 35.78 98 PRO A N 1
ATOM 731 C CA . PRO A 1 98 ? 27.270 9.084 5.033 1.00 35.78 98 PRO A CA 1
ATOM 732 C C . PRO A 1 98 ? 27.410 8.804 3.539 1.00 35.78 98 PRO A C 1
ATOM 734 O O . PRO A 1 98 ? 27.224 7.666 3.099 1.00 35.78 98 PRO A O 1
ATOM 737 N N . ALA A 1 99 ? 27.716 9.850 2.765 1.00 39.41 99 ALA A N 1
ATOM 738 C CA . ALA A 1 99 ? 28.082 9.713 1.365 1.00 39.41 99 ALA A CA 1
ATOM 739 C C . ALA A 1 99 ? 29.257 8.739 1.306 1.00 39.41 99 ALA A C 1
ATOM 741 O O . ALA A 1 99 ? 30.360 9.036 1.770 1.00 39.41 99 ALA A O 1
ATOM 742 N N . THR A 1 100 ? 28.987 7.534 0.816 1.00 34.50 100 THR A N 1
ATOM 743 C CA . THR A 1 100 ? 29.995 6.497 0.685 1.00 34.50 100 THR A CA 1
ATOM 744 C C . THR A 1 100 ? 30.929 6.945 -0.427 1.00 34.50 100 THR A C 1
ATOM 746 O O . THR A 1 100 ? 30.657 6.750 -1.610 1.00 34.50 100 THR A O 1
ATOM 749 N N . VAL A 1 101 ? 32.021 7.612 -0.048 1.00 40.34 101 VAL A N 1
ATOM 750 C CA . VAL A 1 101 ? 33.176 7.794 -0.922 1.00 40.34 101 VAL A CA 1
ATOM 751 C C . VAL A 1 101 ? 33.670 6.388 -1.228 1.00 40.34 101 VAL A C 1
ATOM 753 O O . VAL A 1 101 ? 34.283 5.735 -0.386 1.00 40.34 101 VAL A O 1
ATOM 756 N N . THR A 1 102 ? 33.323 5.899 -2.413 1.00 35.12 102 THR A N 1
ATOM 757 C CA . THR A 1 102 ? 33.753 4.591 -2.904 1.00 35.12 102 THR A CA 1
ATOM 758 C C . THR A 1 102 ? 34.729 4.850 -4.048 1.00 35.12 102 THR A C 1
ATOM 760 O O . THR A 1 102 ? 34.496 5.755 -4.855 1.00 35.12 102 THR A O 1
ATOM 763 N N . PRO A 1 103 ? 35.877 4.156 -4.054 1.00 31.62 103 PRO A N 1
ATOM 764 C CA . PRO A 1 103 ? 37.041 4.538 -4.830 1.00 31.62 103 PRO A CA 1
ATOM 765 C C . PRO A 1 103 ? 36.791 4.335 -6.320 1.00 31.62 103 PRO A C 1
ATOM 767 O O . PRO A 1 103 ? 36.032 3.458 -6.731 1.00 31.62 103 PRO A O 1
ATOM 770 N N . ALA A 1 104 ? 37.490 5.131 -7.125 1.00 35.59 104 ALA A N 1
ATOM 771 C CA . ALA A 1 104 ? 37.684 4.859 -8.537 1.00 35.59 104 ALA A CA 1
ATOM 772 C C . ALA A 1 104 ? 38.245 3.435 -8.695 1.00 35.59 104 ALA A C 1
ATOM 774 O O . ALA A 1 104 ? 39.409 3.192 -8.377 1.00 35.59 104 ALA A O 1
ATOM 775 N N . TYR A 1 105 ? 37.419 2.491 -9.151 1.00 29.20 105 TYR A N 1
ATOM 776 C CA . TYR A 1 105 ? 37.897 1.181 -9.575 1.00 29.20 105 TYR A CA 1
ATOM 777 C C . TYR A 1 105 ? 38.009 1.154 -11.096 1.00 29.20 105 TYR A C 1
ATOM 779 O O . TYR A 1 105 ? 37.020 1.068 -11.818 1.00 29.20 105 TYR A O 1
ATOM 787 N N . ALA A 1 106 ? 39.262 1.336 -11.507 1.00 26.66 106 ALA A N 1
ATOM 788 C CA . ALA A 1 106 ? 39.958 0.740 -12.636 1.00 26.66 106 ALA A CA 1
ATOM 789 C C . ALA A 1 106 ? 39.106 0.102 -13.748 1.00 26.66 106 ALA A C 1
ATOM 791 O O . ALA A 1 106 ? 38.613 -1.020 -13.646 1.00 26.66 106 ALA A O 1
ATOM 792 N N . ASP A 1 107 ? 39.094 0.825 -14.862 1.00 38.28 107 ASP A N 1
ATOM 793 C CA . ASP A 1 107 ? 39.299 0.315 -16.213 1.00 38.28 107 ASP A CA 1
ATOM 794 C C . ASP A 1 107 ? 40.068 -1.021 -16.243 1.00 38.28 107 ASP A C 1
ATOM 796 O O . ASP A 1 107 ? 41.237 -1.089 -15.863 1.00 38.28 107 ASP A O 1
ATOM 800 N N . THR A 1 108 ? 39.408 -2.090 -16.689 1.00 28.03 108 THR A N 1
ATOM 801 C CA . THR A 1 108 ? 40.085 -3.261 -17.253 1.00 28.03 108 THR A CA 1
ATOM 802 C C . THR A 1 108 ? 39.258 -3.851 -18.392 1.00 28.03 108 THR A C 1
ATOM 804 O O . THR A 1 108 ? 38.239 -4.508 -18.200 1.00 28.03 108 THR A O 1
ATOM 807 N N . SER A 1 109 ? 39.796 -3.638 -19.592 1.00 28.72 109 SER A N 1
ATOM 808 C CA . SER A 1 109 ? 39.843 -4.582 -20.713 1.00 28.72 109 SER A CA 1
ATOM 809 C C . SER A 1 109 ? 38.518 -5.046 -21.322 1.00 28.72 109 SER A C 1
ATOM 811 O O . SER A 1 109 ? 37.927 -6.060 -20.960 1.00 28.72 109 SER A O 1
ATOM 813 N N . SER A 1 110 ? 38.176 -4.327 -22.386 1.00 32.62 110 SER A N 1
ATOM 814 C CA . SER A 1 110 ? 37.754 -4.851 -23.683 1.00 32.62 110 SER A CA 1
ATOM 815 C C . SER A 1 110 ? 38.140 -6.311 -23.977 1.00 32.62 110 SER A C 1
ATOM 817 O O . SER A 1 110 ? 39.310 -6.692 -24.003 1.00 32.62 110 SER A O 1
ATOM 819 N N . THR A 1 111 ? 37.149 -7.115 -24.361 1.00 27.84 111 THR A N 1
ATOM 820 C CA . THR A 1 111 ? 37.333 -8.167 -25.371 1.00 27.84 111 THR A CA 1
ATOM 821 C C . THR A 1 111 ? 36.012 -8.345 -26.129 1.00 27.84 111 THR A C 1
ATOM 823 O O . THR A 1 111 ? 35.012 -8.705 -25.507 1.00 27.84 111 THR A O 1
ATOM 826 N N . PRO A 1 112 ? 35.954 -8.052 -27.440 1.00 29.38 112 PRO A N 1
ATOM 827 C CA . PRO A 1 112 ? 34.756 -8.256 -28.242 1.00 29.38 112 PRO A CA 1
ATOM 828 C C . PRO A 1 112 ? 34.673 -9.733 -28.640 1.00 29.38 112 PRO A C 1
ATOM 830 O O . PRO A 1 112 ? 35.626 -10.291 -29.182 1.00 29.38 112 PRO A O 1
ATOM 833 N N . LEU A 1 113 ? 33.547 -10.378 -28.347 1.00 32.69 113 LEU A N 1
ATOM 834 C CA . LEU A 1 113 ? 33.248 -11.716 -28.847 1.00 32.69 113 LEU A CA 1
ATOM 835 C C . LEU A 1 113 ? 32.182 -11.601 -29.929 1.00 32.69 113 LEU A C 1
ATOM 837 O O . LEU A 1 113 ? 30.983 -11.609 -29.659 1.00 32.69 113 LEU A O 1
ATOM 841 N N . ASP A 1 114 ? 32.679 -11.505 -31.159 1.00 33.12 114 ASP A N 1
ATOM 842 C CA . ASP A 1 114 ? 31.977 -11.912 -32.365 1.00 33.12 114 ASP A CA 1
ATOM 843 C C . ASP A 1 114 ? 31.460 -13.345 -32.193 1.00 33.12 114 ASP A C 1
ATOM 845 O O . ASP A 1 114 ? 32.228 -14.274 -31.919 1.00 33.12 114 ASP A O 1
ATOM 849 N N . ARG A 1 115 ? 30.156 -13.535 -32.387 1.00 32.72 115 ARG A N 1
ATOM 850 C CA . ARG A 1 115 ? 29.592 -14.788 -32.895 1.00 32.72 115 ARG A CA 1
ATOM 851 C C . ARG A 1 115 ? 28.240 -14.502 -33.534 1.00 32.72 115 ARG A C 1
ATOM 853 O O . ARG A 1 115 ? 27.208 -14.445 -32.873 1.00 32.72 115 ARG A O 1
ATOM 860 N N . GLU A 1 116 ? 28.290 -14.329 -34.847 1.00 28.55 116 GLU A N 1
ATOM 861 C CA . GLU A 1 116 ? 27.154 -14.479 -35.746 1.00 28.55 116 GLU A CA 1
ATOM 862 C C . GLU A 1 116 ? 26.521 -15.862 -35.557 1.00 28.55 116 GLU A C 1
ATOM 864 O O . GLU A 1 116 ? 27.219 -16.875 -35.638 1.00 28.55 116 GLU A O 1
ATOM 869 N N . HIS A 1 117 ? 25.200 -15.917 -35.382 1.00 31.92 117 HIS A N 1
ATOM 870 C CA . HIS A 1 117 ? 24.392 -17.078 -35.753 1.00 31.92 117 HIS A CA 1
ATOM 871 C C . HIS A 1 117 ? 23.060 -16.635 -36.380 1.00 31.92 117 HIS A C 1
ATOM 873 O O . HIS A 1 117 ? 22.562 -15.555 -36.058 1.00 31.92 117 HIS A O 1
ATOM 879 N N . PRO A 1 118 ? 22.525 -17.422 -37.332 1.00 30.09 118 PRO A N 1
ATOM 880 C CA . PRO A 1 118 ? 21.714 -16.907 -38.425 1.00 30.09 118 PRO A CA 1
ATOM 881 C C . PRO A 1 118 ? 20.207 -17.006 -38.166 1.00 30.09 118 PRO A C 1
ATOM 883 O O . PRO A 1 118 ? 19.707 -17.955 -37.565 1.00 30.09 118 PRO A O 1
ATOM 886 N N . VAL A 1 119 ? 19.488 -16.021 -38.700 1.00 28.08 119 VAL A N 1
ATOM 887 C CA . VAL A 1 119 ? 18.023 -15.940 -38.774 1.00 28.08 119 VAL A CA 1
ATOM 888 C C . VAL A 1 119 ? 17.510 -16.840 -39.910 1.00 28.08 119 VAL A C 1
ATOM 890 O O . VAL A 1 119 ? 18.037 -16.736 -41.020 1.00 28.08 119 VAL A O 1
ATOM 893 N N . PRO A 1 120 ? 16.460 -17.663 -39.721 1.00 32.19 120 PRO A N 1
ATOM 894 C CA . PRO A 1 120 ? 15.705 -18.220 -40.835 1.00 32.19 120 PRO A CA 1
ATOM 895 C C . PRO A 1 120 ? 14.542 -17.299 -41.232 1.00 32.19 120 PRO A C 1
ATOM 897 O O . PRO A 1 120 ? 13.814 -16.774 -40.393 1.00 32.19 120 PRO A O 1
ATOM 900 N N . ALA A 1 121 ? 14.386 -17.128 -42.542 1.00 28.73 121 ALA A N 1
ATOM 901 C CA . ALA A 1 121 ? 13.390 -16.296 -43.200 1.00 28.73 121 ALA A CA 1
ATOM 902 C C . ALA A 1 121 ? 11.946 -16.805 -43.026 1.00 28.73 121 ALA A C 1
ATOM 904 O O . ALA A 1 121 ? 11.663 -17.993 -43.186 1.00 28.73 121 ALA A O 1
ATOM 905 N N . THR A 1 122 ? 11.021 -15.872 -42.793 1.00 28.52 122 THR A N 1
ATOM 906 C CA . THR A 1 122 ? 9.570 -16.098 -42.808 1.00 28.52 122 THR A CA 1
ATOM 907 C C . THR A 1 122 ? 9.033 -15.958 -44.231 1.00 28.52 122 THR A C 1
ATOM 909 O O . THR A 1 122 ? 9.253 -14.940 -44.884 1.00 28.52 122 THR A O 1
ATOM 912 N N . THR A 1 123 ? 8.282 -16.961 -44.693 1.00 27.59 123 THR A N 1
ATOM 913 C CA . THR A 1 123 ? 7.417 -16.852 -45.879 1.00 27.59 123 THR A CA 1
ATOM 914 C C . THR A 1 123 ? 5.981 -16.681 -45.395 1.00 27.59 123 THR A C 1
ATOM 916 O O . THR A 1 123 ? 5.519 -17.445 -44.551 1.00 27.59 123 THR A O 1
ATOM 919 N N . ALA A 1 124 ? 5.300 -15.654 -45.897 1.00 29.36 124 ALA A N 1
ATOM 920 C CA . ALA A 1 124 ? 3.911 -15.346 -45.590 1.00 29.36 124 ALA A CA 1
ATOM 921 C C . ALA A 1 124 ? 2.948 -16.327 -46.280 1.00 29.36 124 ALA A C 1
ATOM 923 O O . ALA A 1 124 ? 3.118 -16.628 -47.461 1.00 29.36 124 ALA A O 1
ATOM 924 N N . ALA A 1 125 ? 1.902 -16.747 -45.568 1.00 28.03 125 ALA A N 1
ATOM 925 C CA . ALA A 1 125 ? 0.653 -17.191 -46.172 1.00 28.03 125 ALA A CA 1
ATOM 926 C C . ALA A 1 125 ? -0.523 -16.922 -45.222 1.00 28.03 125 ALA A C 1
ATOM 928 O O . ALA A 1 125 ? -0.481 -17.195 -44.027 1.00 28.03 125 ALA A O 1
ATOM 929 N N . ASP A 1 126 ? -1.537 -16.341 -45.837 1.00 29.25 126 ASP A N 1
ATOM 930 C CA . ASP A 1 126 ? -2.799 -15.804 -45.360 1.00 29.25 126 ASP A CA 1
ATOM 931 C C . ASP A 1 126 ? -3.781 -16.924 -44.967 1.00 29.25 126 ASP A C 1
ATOM 933 O O . ASP A 1 126 ? -3.989 -17.837 -45.765 1.00 29.25 126 ASP A O 1
ATOM 937 N N . THR A 1 127 ? -4.405 -16.882 -43.781 1.00 29.50 127 THR A N 1
ATOM 938 C CA . THR A 1 127 ? -5.733 -17.487 -43.528 1.00 29.50 127 THR A CA 1
ATOM 939 C C . THR A 1 127 ? -6.373 -16.890 -42.267 1.00 29.50 127 THR A C 1
ATOM 941 O O . THR A 1 127 ? -5.755 -16.803 -41.208 1.00 29.50 127 THR A O 1
ATOM 944 N N . ALA A 1 128 ? -7.641 -16.502 -42.404 1.00 29.45 128 ALA A N 1
ATOM 945 C CA . ALA A 1 128 ? -8.515 -15.917 -41.394 1.00 29.45 128 ALA A CA 1
ATOM 946 C C . ALA A 1 128 ? -8.676 -16.743 -40.093 1.00 29.45 128 ALA A C 1
ATOM 948 O O . ALA A 1 128 ? -8.639 -17.971 -40.089 1.00 29.45 128 ALA A O 1
ATOM 949 N N . ALA A 1 129 ? -8.899 -16.002 -39.003 1.00 37.91 129 ALA A N 1
ATOM 950 C CA . ALA A 1 129 ? -8.940 -16.409 -37.596 1.00 37.91 129 ALA A CA 1
ATOM 951 C C . ALA A 1 129 ? -9.985 -17.476 -37.206 1.00 37.91 129 ALA A C 1
ATOM 953 O O . ALA A 1 129 ? -11.038 -17.600 -37.836 1.00 37.91 129 ALA A O 1
ATOM 954 N N . PRO A 1 130 ? -9.789 -18.079 -36.018 1.00 34.62 130 PRO A N 1
ATOM 955 C CA . PRO A 1 130 ? -10.889 -18.189 -35.067 1.00 34.62 130 PRO A CA 1
ATOM 956 C C . PRO A 1 130 ? -10.527 -17.660 -33.664 1.00 34.62 130 PRO A C 1
ATOM 958 O O . PRO A 1 130 ? -9.433 -17.866 -33.154 1.00 34.62 130 PRO A O 1
ATOM 961 N N . VAL A 1 131 ? -11.502 -16.958 -33.081 1.00 34.97 131 VAL A N 1
ATOM 962 C CA . VAL A 1 131 ? -11.833 -16.743 -31.657 1.00 34.97 131 VAL A CA 1
ATOM 963 C C . VAL A 1 131 ? -10.737 -17.036 -30.614 1.00 34.97 131 VAL A C 1
ATOM 965 O O . VAL A 1 131 ? -10.339 -18.178 -30.403 1.00 34.97 131 VAL A O 1
ATOM 968 N N . ALA A 1 132 ? -10.349 -15.977 -29.893 1.00 41.34 132 ALA A N 1
ATOM 969 C CA . ALA A 1 132 ? -9.429 -15.949 -28.758 1.00 41.34 132 ALA A CA 1
ATOM 970 C C . ALA A 1 132 ? -9.565 -17.156 -27.808 1.00 41.34 132 ALA A C 1
ATOM 972 O O . ALA A 1 132 ? -10.549 -17.294 -27.078 1.00 41.34 132 ALA A O 1
ATOM 973 N N . ALA A 1 133 ? -8.538 -18.006 -27.789 1.00 35.12 133 ALA A N 1
ATOM 974 C CA . ALA A 1 133 ? -8.364 -19.013 -26.755 1.00 35.12 133 ALA A CA 1
ATOM 975 C C . ALA A 1 133 ? -7.993 -18.323 -25.431 1.00 35.12 133 ALA A C 1
ATOM 977 O O . ALA A 1 133 ? -7.091 -17.486 -25.384 1.00 35.12 133 ALA A O 1
ATOM 978 N N . ALA A 1 134 ? -8.696 -18.677 -24.354 1.00 40.72 134 ALA A N 1
ATOM 979 C CA . ALA A 1 134 ? -8.360 -18.263 -22.996 1.00 40.72 134 ALA A CA 1
ATOM 980 C C . ALA A 1 134 ? -6.905 -18.649 -22.646 1.00 40.72 134 ALA A C 1
ATOM 982 O O . ALA A 1 134 ? -6.435 -19.699 -23.100 1.00 40.72 134 ALA A O 1
ATOM 983 N N . PRO A 1 135 ? -6.181 -17.848 -21.840 1.00 47.88 135 PRO A N 1
ATOM 984 C CA . PRO A 1 135 ? -4.800 -18.153 -21.497 1.00 47.88 135 PRO A CA 1
ATOM 985 C C . PRO A 1 135 ? -4.736 -19.453 -20.688 1.00 47.88 135 PRO A C 1
ATOM 987 O O . PRO A 1 135 ? -5.314 -19.573 -19.608 1.00 47.88 135 PRO A O 1
ATOM 990 N N . VAL A 1 136 ? -4.020 -20.438 -21.230 1.00 46.41 136 VAL A N 1
ATOM 991 C CA . VAL A 1 136 ? -3.667 -21.676 -20.530 1.00 46.41 136 VAL A CA 1
ATOM 992 C C . VAL A 1 136 ? -2.841 -21.294 -19.303 1.00 46.41 136 VAL A C 1
ATOM 994 O O . VAL A 1 136 ? -1.876 -20.538 -19.414 1.00 46.41 136 VAL A O 1
ATOM 997 N N . ALA A 1 137 ? -3.216 -21.797 -18.125 1.00 53.72 137 ALA A N 1
ATOM 998 C CA . ALA A 1 137 ? -2.465 -21.581 -16.894 1.00 53.72 137 ALA A CA 1
ATOM 999 C C . ALA A 1 137 ? -1.037 -22.133 -17.057 1.00 53.72 137 ALA A C 1
ATOM 1001 O O . ALA A 1 137 ? -0.808 -23.336 -16.947 1.00 53.72 137 ALA A O 1
ATOM 1002 N N . ALA A 1 138 ? -0.075 -21.260 -17.366 1.00 54.91 138 ALA A N 1
ATOM 1003 C CA . ALA A 1 138 ? 1.320 -21.660 -17.463 1.00 54.91 138 ALA A CA 1
ATOM 1004 C C . ALA A 1 138 ? 1.824 -22.119 -16.081 1.00 54.91 138 ALA A C 1
ATOM 1006 O O . ALA A 1 138 ? 1.472 -21.497 -15.070 1.00 54.91 138 ALA A O 1
ATOM 1007 N N . PRO A 1 139 ? 2.638 -23.188 -16.024 1.00 50.88 139 PRO A N 1
ATOM 1008 C CA . PRO A 1 139 ? 3.006 -23.848 -14.778 1.00 50.88 139 PRO A CA 1
ATOM 1009 C C . PRO A 1 139 ? 3.722 -22.895 -13.811 1.00 50.88 139 PRO A C 1
ATOM 1011 O O . PRO A 1 139 ? 4.489 -22.020 -14.222 1.00 50.88 139 PRO A O 1
ATOM 1014 N N . LEU A 1 140 ? 3.439 -23.064 -12.517 1.00 57.44 140 LEU A N 1
ATOM 1015 C CA . LEU A 1 140 ? 4.204 -22.470 -11.422 1.00 57.44 140 LEU A CA 1
ATOM 1016 C C . LEU A 1 140 ? 5.487 -23.287 -11.214 1.00 57.44 140 LEU A C 1
ATOM 1018 O O . LEU A 1 140 ? 5.499 -24.495 -11.467 1.00 57.44 140 LEU A O 1
ATOM 1022 N N . ALA A 1 141 ? 6.564 -22.652 -10.743 1.00 58.91 141 ALA A N 1
ATOM 1023 C CA . ALA A 1 141 ? 7.737 -23.393 -10.282 1.00 58.91 141 ALA A CA 1
ATOM 1024 C C . ALA A 1 141 ? 7.374 -24.276 -9.072 1.00 58.91 141 ALA A C 1
ATOM 1026 O O . ALA A 1 141 ? 6.341 -24.072 -8.436 1.00 58.91 141 ALA A O 1
ATOM 1027 N N . GLN A 1 142 ? 8.245 -25.223 -8.704 1.00 44.78 142 GLN A N 1
ATOM 1028 C CA . GLN A 1 142 ? 8.023 -26.121 -7.553 1.00 44.78 142 GLN A CA 1
ATOM 1029 C C . GLN A 1 142 ? 7.746 -25.365 -6.236 1.00 44.78 142 GLN A C 1
ATOM 1031 O O . GLN A 1 142 ? 7.063 -25.888 -5.364 1.00 44.78 142 GLN A O 1
ATOM 1036 N N . ASN A 1 143 ? 8.196 -24.110 -6.134 1.00 54.28 143 ASN A N 1
ATOM 1037 C CA . ASN A 1 143 ? 7.989 -23.230 -4.982 1.00 54.28 143 ASN A CA 1
ATOM 1038 C C . ASN A 1 143 ? 6.714 -22.364 -5.088 1.00 54.28 143 ASN A C 1
ATOM 1040 O O . ASN A 1 143 ? 6.552 -21.417 -4.327 1.00 54.28 143 ASN A O 1
ATOM 1044 N N . GLY A 1 144 ? 5.844 -22.603 -6.075 1.00 70.44 144 GLY A N 1
ATOM 1045 C CA . GLY A 1 144 ? 4.609 -21.838 -6.291 1.00 70.44 144 GLY A CA 1
ATOM 1046 C C . GLY A 1 144 ? 4.789 -20.452 -6.931 1.00 70.44 144 GLY A C 1
ATOM 1047 O O . GLY A 1 144 ? 3.798 -19.809 -7.258 1.00 70.44 144 GLY A O 1
ATOM 1048 N N . SER A 1 145 ? 6.026 -19.998 -7.165 1.00 81.94 145 SER A N 1
ATOM 1049 C CA . SER A 1 145 ? 6.324 -18.697 -7.787 1.00 81.94 145 SER A CA 1
ATOM 1050 C C . SER A 1 145 ? 6.335 -18.787 -9.325 1.00 81.94 145 SER A C 1
ATOM 1052 O O . SER A 1 145 ? 6.868 -19.761 -9.871 1.00 81.94 145 SER A O 1
ATOM 1054 N N . PRO A 1 146 ? 5.760 -17.815 -10.060 1.00 87.62 146 PRO A N 1
ATOM 1055 C CA . PRO A 1 146 ? 5.781 -17.819 -11.517 1.00 87.62 146 PRO A CA 1
ATOM 1056 C C . PRO A 1 146 ? 7.189 -17.515 -12.054 1.00 87.62 146 PRO A C 1
ATOM 1058 O O . PRO A 1 146 ? 7.958 -16.747 -11.468 1.00 87.62 146 PRO A O 1
ATOM 1061 N N . THR A 1 147 ? 7.533 -18.141 -13.180 1.00 92.88 147 THR A N 1
ATOM 1062 C CA . THR A 1 147 ? 8.813 -17.955 -13.877 1.00 92.88 147 THR A CA 1
ATOM 1063 C C . THR A 1 147 ? 8.795 -16.709 -14.755 1.00 92.88 147 THR A C 1
ATOM 1065 O O . THR A 1 147 ? 7.796 -16.452 -15.423 1.00 92.88 147 THR A O 1
ATOM 1068 N N . MET A 1 148 ? 9.911 -15.973 -14.800 1.00 94.75 148 MET A N 1
ATOM 1069 C CA . MET A 1 148 ? 10.053 -14.761 -15.625 1.00 94.75 148 MET A CA 1
ATOM 1070 C C . MET A 1 148 ? 9.936 -15.070 -17.124 1.00 94.75 148 MET A C 1
ATOM 1072 O O . MET A 1 148 ? 9.289 -14.334 -17.866 1.00 94.75 148 MET A O 1
ATOM 1076 N N . VAL A 1 149 ? 10.565 -16.172 -17.548 1.00 95.19 149 VAL A N 1
ATOM 1077 C CA . VAL A 1 149 ? 10.510 -16.708 -18.914 1.00 95.19 149 VAL A CA 1
ATOM 1078 C C . VAL A 1 149 ? 9.369 -17.716 -18.990 1.00 95.19 149 VAL A C 1
ATOM 1080 O O . VAL A 1 149 ? 9.372 -18.729 -18.281 1.00 95.19 149 VAL A O 1
ATOM 1083 N N . SER A 1 150 ? 8.384 -17.431 -19.836 1.00 92.19 150 SER A N 1
ATOM 1084 C CA . SER A 1 150 ? 7.243 -18.311 -20.105 1.00 92.19 150 SER A CA 1
ATOM 1085 C C . SER A 1 150 ? 6.370 -17.743 -21.225 1.00 92.19 150 SER A C 1
ATOM 1087 O O . SER A 1 150 ? 6.393 -16.533 -21.445 1.00 92.19 150 SER A O 1
ATOM 1089 N N . PRO A 1 151 ? 5.520 -18.570 -21.864 1.00 92.50 151 PRO A N 1
ATOM 1090 C CA . PRO A 1 151 ? 4.462 -18.069 -22.734 1.00 92.50 151 PRO A CA 1
ATOM 1091 C C . PRO A 1 151 ? 3.544 -17.062 -22.016 1.00 92.50 151 PRO A C 1
ATOM 1093 O O . PRO A 1 151 ? 3.404 -17.142 -20.790 1.00 92.50 151 PRO A O 1
ATOM 1096 N N . PRO A 1 152 ? 2.874 -16.159 -22.754 1.00 95.81 152 PRO A N 1
ATOM 1097 C CA . PRO A 1 152 ? 2.007 -15.154 -22.156 1.00 95.81 152 PRO A CA 1
ATOM 1098 C C . PRO A 1 152 ? 0.894 -15.737 -21.291 1.00 95.81 152 PRO A C 1
ATOM 1100 O O . PRO A 1 152 ? 0.082 -16.537 -21.759 1.00 95.81 152 PRO A O 1
ATOM 1103 N N . ARG A 1 153 ? 0.818 -15.286 -20.033 1.00 93.25 153 ARG A N 1
ATOM 1104 C CA . ARG A 1 153 ? -0.272 -15.654 -19.112 1.00 93.25 153 ARG A CA 1
ATOM 1105 C C . ARG A 1 153 ? -1.516 -14.777 -19.263 1.00 93.25 153 ARG A C 1
ATOM 1107 O O . ARG A 1 153 ? -2.566 -15.127 -18.731 1.00 93.25 153 ARG A O 1
ATOM 1114 N N . ILE A 1 154 ? -1.408 -13.660 -19.981 1.00 94.19 154 ILE A N 1
ATOM 1115 C CA . ILE A 1 154 ? -2.517 -12.762 -20.313 1.00 94.19 154 ILE A CA 1
ATOM 1116 C C . ILE A 1 154 ? -2.528 -12.441 -21.809 1.00 94.19 154 ILE A C 1
ATOM 1118 O O . ILE A 1 154 ? -1.481 -12.367 -22.459 1.00 94.19 154 ILE A O 1
ATOM 1122 N N . SER A 1 155 ? -3.727 -12.226 -22.348 1.00 96.12 155 SER A N 1
ATOM 1123 C CA . SER A 1 155 ? -3.930 -11.763 -23.724 1.00 96.12 155 SER A CA 1
ATOM 1124 C C . SER A 1 155 ? -3.412 -10.336 -23.918 1.00 96.12 155 SER A C 1
ATOM 1126 O O . SER A 1 155 ? -3.456 -9.538 -22.975 1.00 96.12 155 SER A O 1
ATOM 1128 N N . ARG A 1 156 ? -3.044 -9.987 -25.152 1.00 97.56 156 ARG A N 1
ATOM 1129 C CA . ARG A 1 156 ? -2.686 -8.618 -25.551 1.00 97.56 156 ARG A CA 1
ATOM 1130 C C . ARG A 1 156 ? -3.779 -7.611 -25.208 1.00 97.56 156 ARG A C 1
ATOM 1132 O O . ARG A 1 156 ? -3.498 -6.569 -24.626 1.00 97.56 156 ARG A O 1
ATOM 1139 N N . GLU A 1 157 ? -5.033 -7.957 -25.476 1.00 96.38 157 GLU A N 1
ATOM 1140 C CA . GLU A 1 157 ? -6.186 -7.086 -25.238 1.00 96.38 157 GLU A CA 1
ATOM 1141 C C . GLU A 1 157 ? -6.364 -6.791 -23.746 1.00 96.38 157 GLU A C 1
ATOM 1143 O O . GLU A 1 157 ? -6.770 -5.699 -23.360 1.00 96.38 157 GLU A O 1
ATOM 1148 N N . LEU A 1 158 ? -6.065 -7.762 -22.879 1.00 95.44 158 LEU A N 1
ATOM 1149 C CA . LEU A 1 158 ? -6.065 -7.541 -21.434 1.00 95.44 158 LEU A CA 1
ATOM 1150 C C . LEU A 1 158 ? -4.882 -6.669 -20.998 1.00 95.44 158 LEU A C 1
ATOM 1152 O O . LEU A 1 158 ? -5.090 -5.745 -20.222 1.00 95.44 158 LEU A O 1
ATOM 1156 N N . PHE A 1 159 ? -3.675 -6.918 -21.513 1.00 97.94 159 PHE A N 1
ATOM 1157 C CA . PHE A 1 159 ? -2.503 -6.081 -21.230 1.00 97.94 159 PHE A CA 1
ATOM 1158 C C . PHE A 1 159 ? -2.759 -4.611 -21.602 1.00 97.94 159 PHE A C 1
ATOM 1160 O O . PHE A 1 159 ? -2.546 -3.720 -20.781 1.00 97.94 159 PHE A O 1
ATOM 1167 N N . ALA A 1 160 ? -3.296 -4.362 -22.801 1.00 97.62 160 ALA A N 1
ATOM 1168 C CA . ALA A 1 160 ? -3.648 -3.023 -23.257 1.00 97.62 160 ALA A CA 1
ATOM 1169 C C . ALA A 1 160 ? -4.738 -2.385 -22.391 1.00 97.62 160 ALA A C 1
ATOM 1171 O O . ALA A 1 160 ? -4.564 -1.256 -21.932 1.00 97.62 160 ALA A O 1
ATOM 1172 N N . ARG A 1 161 ? -5.828 -3.111 -22.102 1.00 95.38 161 ARG A N 1
ATOM 1173 C CA . ARG A 1 161 ? -6.891 -2.609 -21.215 1.00 95.38 161 ARG A CA 1
ATOM 1174 C C . ARG A 1 161 ? -6.362 -2.219 -19.841 1.00 95.38 161 ARG A C 1
ATOM 1176 O O . ARG A 1 161 ? -6.696 -1.147 -19.365 1.00 95.38 161 ARG A O 1
ATOM 1183 N N . LEU A 1 162 ? -5.487 -3.020 -19.235 1.00 95.56 162 LEU A N 1
ATOM 1184 C CA . LEU A 1 162 ? -4.914 -2.707 -17.922 1.00 95.56 162 LEU A CA 1
ATOM 1185 C C . LEU A 1 162 ? -4.085 -1.413 -17.924 1.00 95.56 162 LEU A C 1
ATOM 1187 O O . LEU A 1 162 ? -4.122 -0.676 -16.942 1.00 95.56 162 LEU A O 1
ATOM 1191 N N . LEU A 1 163 ? -3.370 -1.104 -19.011 1.00 97.19 163 LEU A N 1
ATOM 1192 C CA . LEU A 1 163 ? -2.666 0.176 -19.144 1.00 97.19 163 LEU A CA 1
ATOM 1193 C C . LEU A 1 163 ? -3.631 1.355 -19.348 1.00 97.19 163 LEU A C 1
ATOM 1195 O O . LEU A 1 163 ? -3.368 2.442 -18.833 1.00 97.19 163 LEU A O 1
ATOM 1199 N N . TRP A 1 164 ? -4.735 1.155 -20.074 1.00 95.56 164 TRP A N 1
ATOM 1200 C CA . TRP A 1 164 ? -5.758 2.185 -20.293 1.00 95.56 164 TRP A CA 1
ATOM 1201 C C . TRP A 1 164 ? -6.596 2.473 -19.043 1.00 95.56 164 TRP A C 1
ATOM 1203 O O . TRP A 1 164 ? -6.801 3.641 -18.705 1.00 95.56 164 TRP A O 1
ATOM 1213 N N . ASP A 1 165 ? -7.036 1.425 -18.352 1.00 91.31 165 ASP A N 1
ATOM 1214 C CA . ASP A 1 165 ? -7.913 1.494 -17.180 1.00 91.31 165 ASP A CA 1
ATOM 1215 C C . ASP A 1 165 ? -7.129 1.824 -15.895 1.00 91.31 165 ASP A C 1
ATOM 1217 O O . ASP A 1 165 ? -7.656 2.449 -14.970 1.00 91.31 165 ASP A O 1
ATOM 1221 N N . GLY A 1 166 ? -5.854 1.425 -15.838 1.00 87.25 166 GLY A N 1
ATOM 1222 C CA . GLY A 1 166 ? -4.992 1.577 -14.672 1.00 87.25 166 GLY A CA 1
ATOM 1223 C C . GLY A 1 166 ? -5.271 0.558 -13.560 1.00 87.25 166 GLY A C 1
ATOM 1224 O O . GLY A 1 166 ? -6.069 -0.369 -13.694 1.00 87.25 166 GLY A O 1
ATOM 1225 N N . ILE A 1 167 ? -4.598 0.735 -12.418 1.00 77.19 167 ILE A N 1
ATOM 1226 C CA . ILE A 1 167 ? -4.849 -0.038 -11.192 1.00 77.19 167 ILE A CA 1
ATOM 1227 C C . ILE A 1 167 ? -5.211 0.892 -10.034 1.00 77.19 167 ILE A C 1
ATOM 1229 O O . ILE A 1 167 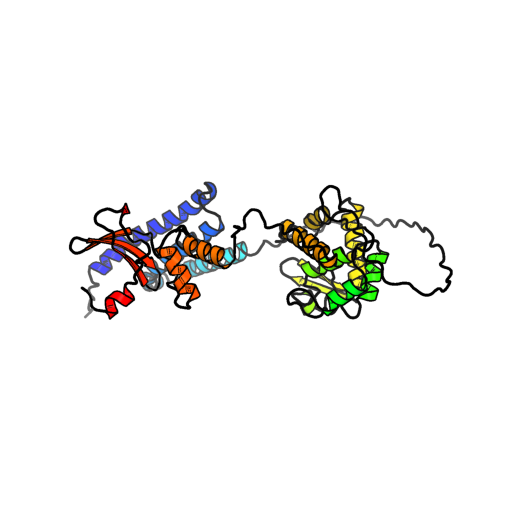? -4.469 1.821 -9.732 1.00 77.19 167 ILE A O 1
ATOM 1233 N N . GLY A 1 168 ? -6.347 0.634 -9.376 1.00 58.28 168 GLY A N 1
ATOM 1234 C CA . GLY A 1 168 ? -6.654 1.123 -8.023 1.00 58.28 168 GLY A CA 1
ATOM 1235 C C . GLY A 1 168 ? -6.409 2.613 -7.735 1.00 58.28 168 GLY A C 1
ATOM 1236 O O . GLY A 1 168 ? -6.061 2.933 -6.604 1.00 58.28 168 GLY A O 1
ATOM 1237 N N . GLY A 1 169 ? -6.559 3.504 -8.726 1.00 58.16 169 GLY A N 1
ATOM 1238 C CA . GLY A 1 169 ? -6.403 4.958 -8.564 1.00 58.16 169 GLY A CA 1
ATOM 1239 C C . GLY A 1 169 ? -5.364 5.647 -9.461 1.00 58.16 169 GLY A C 1
ATOM 1240 O O . GLY A 1 169 ? -5.365 6.872 -9.504 1.00 58.16 169 GLY A O 1
ATOM 1241 N N . GLY A 1 170 ? -4.524 4.910 -10.200 1.00 66.88 170 GLY A N 1
ATOM 1242 C CA . GLY A 1 170 ? -3.494 5.506 -11.076 1.00 66.88 170 GLY A CA 1
ATOM 1243 C C . GLY A 1 170 ? -4.024 6.177 -12.354 1.00 66.88 170 GLY A C 1
ATOM 1244 O O . GLY A 1 170 ? -3.385 7.069 -12.898 1.00 66.88 170 GLY A O 1
ATOM 1245 N N . GLY A 1 171 ? -5.216 5.803 -12.828 1.00 81.69 171 GLY A N 1
ATOM 1246 C CA . GLY A 1 171 ? -5.737 6.279 -14.114 1.00 81.69 171 GLY A CA 1
ATOM 1247 C C . GLY A 1 171 ? -4.950 5.733 -15.313 1.00 81.69 171 GLY A C 1
ATOM 1248 O O . GLY A 1 171 ? -4.178 4.782 -15.187 1.00 81.69 171 GLY A O 1
ATOM 1249 N N . THR A 1 172 ? -5.172 6.320 -16.489 1.00 94.75 172 THR A N 1
ATOM 1250 C CA . THR A 1 172 ? -4.558 5.875 -17.747 1.00 94.75 172 THR A CA 1
ATOM 1251 C C . THR A 1 172 ? -3.042 6.058 -17.739 1.00 94.75 172 THR A C 1
ATOM 1253 O O . THR A 1 172 ? -2.536 7.163 -17.540 1.00 94.75 172 THR A O 1
ATOM 1256 N N . SER A 1 173 ? -2.315 4.977 -18.022 1.00 97.38 173 SER A N 1
ATOM 1257 C CA . SER A 1 173 ? -0.862 5.006 -18.173 1.00 97.38 173 SER A CA 1
ATOM 1258 C C . SER A 1 173 ? -0.444 5.836 -19.393 1.00 97.38 173 SER A C 1
ATOM 1260 O O . SER A 1 173 ? -0.997 5.640 -20.479 1.00 97.38 173 SER A O 1
ATOM 1262 N N . PRO A 1 174 ? 0.613 6.665 -19.300 1.00 97.69 174 PRO A N 1
ATOM 1263 C CA . PRO A 1 174 ? 1.199 7.306 -20.478 1.00 97.69 174 PRO A CA 1
ATOM 1264 C C . PRO A 1 174 ? 1.781 6.308 -21.496 1.00 97.69 174 PRO A C 1
ATOM 1266 O O . PRO A 1 174 ? 2.018 6.676 -22.644 1.00 97.69 174 PRO A O 1
ATOM 1269 N N . ALA A 1 175 ? 2.011 5.051 -21.099 1.00 98.00 175 ALA A N 1
ATOM 1270 C CA . ALA A 1 175 ? 2.453 3.981 -21.990 1.00 98.00 175 ALA A CA 1
ATOM 1271 C C . ALA A 1 175 ? 1.294 3.310 -22.756 1.00 98.00 175 ALA A C 1
ATOM 1273 O O . ALA A 1 175 ? 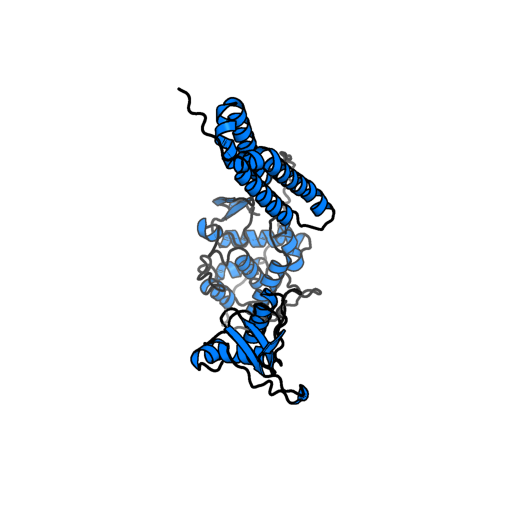1.546 2.561 -23.701 1.00 98.00 175 ALA A O 1
ATOM 1274 N N . ALA A 1 176 ? 0.033 3.563 -22.379 1.00 98.19 176 ALA A N 1
ATOM 1275 C CA . ALA A 1 176 ? -1.142 2.891 -22.944 1.00 98.19 176 ALA A CA 1
ATOM 1276 C C . ALA A 1 176 ? -1.282 3.015 -24.477 1.00 98.19 176 ALA A C 1
ATOM 1278 O O . ALA A 1 176 ? -1.617 2.011 -25.110 1.00 98.19 176 ALA A O 1
ATOM 1279 N N . PRO A 1 177 ? -0.955 4.159 -25.119 1.00 98.44 177 PRO A N 1
ATOM 1280 C CA . PRO A 1 177 ? -0.971 4.265 -26.581 1.00 98.44 177 PRO A CA 1
ATOM 1281 C C . PRO A 1 177 ? 0.004 3.322 -27.302 1.00 98.44 177 PRO A C 1
ATOM 1283 O O . PRO A 1 177 ? -0.149 3.095 -28.497 1.00 98.44 177 PRO A O 1
ATOM 1286 N N . HIS A 1 178 ? 0.997 2.775 -26.596 1.00 98.56 178 HIS A N 1
ATOM 1287 C CA . HIS A 1 178 ? 2.017 1.877 -27.143 1.00 98.56 178 HIS A CA 1
ATOM 1288 C C . HIS A 1 178 ? 1.813 0.416 -26.716 1.00 98.56 178 HIS A C 1
ATOM 1290 O O . HIS A 1 178 ? 2.703 -0.408 -26.918 1.00 98.56 178 HIS A O 1
ATOM 1296 N N . ALA A 1 179 ? 0.673 0.081 -26.100 1.00 98.19 179 ALA A N 1
ATOM 1297 C CA . ALA A 1 179 ? 0.467 -1.205 -25.438 1.00 98.19 179 ALA A CA 1
ATOM 1298 C C . ALA A 1 179 ? 0.725 -2.426 -26.335 1.00 98.19 179 ALA A C 1
ATOM 1300 O O . ALA A 1 179 ? 1.347 -3.384 -25.877 1.00 98.19 179 ALA A O 1
ATOM 1301 N N . ASP A 1 180 ? 0.294 -2.385 -27.598 1.00 97.69 180 ASP A N 1
ATOM 1302 C CA . ASP A 1 180 ? 0.472 -3.507 -28.523 1.00 97.69 180 ASP A CA 1
ATOM 1303 C C . ASP A 1 180 ? 1.953 -3.760 -28.825 1.00 97.69 180 ASP A C 1
ATOM 1305 O O . ASP A 1 180 ? 2.426 -4.884 -28.675 1.00 97.69 180 ASP A O 1
ATOM 1309 N N . GLU A 1 181 ? 2.710 -2.712 -29.158 1.00 98.56 181 GLU A N 1
ATOM 1310 C CA . GLU A 1 181 ? 4.150 -2.825 -29.415 1.00 98.56 181 GLU A CA 1
ATOM 1311 C C . GLU A 1 181 ? 4.920 -3.261 -28.164 1.00 98.56 181 GLU A C 1
ATOM 1313 O O . GLU A 1 181 ? 5.858 -4.052 -28.246 1.00 98.56 181 GLU A O 1
ATOM 1318 N N . LEU A 1 182 ? 4.524 -2.763 -26.991 1.00 98.88 182 LEU A N 1
ATOM 1319 C CA . LEU A 1 182 ? 5.139 -3.138 -25.719 1.00 98.88 182 LEU A CA 1
ATOM 1320 C C . LEU A 1 182 ? 4.905 -4.615 -25.396 1.00 98.88 182 LEU A C 1
ATOM 1322 O O . LEU A 1 182 ? 5.840 -5.297 -24.976 1.00 98.88 182 LEU A O 1
ATOM 1326 N N . TYR A 1 183 ? 3.693 -5.118 -25.639 1.00 98.75 183 TYR A N 1
ATOM 1327 C CA . TYR A 1 183 ? 3.385 -6.539 -25.516 1.00 98.75 183 TYR A CA 1
ATOM 1328 C C . TYR A 1 183 ? 4.257 -7.373 -26.463 1.00 98.75 183 TYR A C 1
ATOM 1330 O O . TYR A 1 183 ? 4.881 -8.338 -26.022 1.00 98.75 183 TYR A O 1
ATOM 1338 N N . ASP A 1 184 ? 4.363 -6.973 -27.735 1.00 98.75 184 ASP A N 1
ATOM 1339 C CA . ASP A 1 184 ? 5.203 -7.667 -28.721 1.00 98.75 184 ASP A CA 1
ATOM 1340 C C . ASP A 1 184 ? 6.674 -7.702 -28.331 1.00 98.75 184 ASP A C 1
ATOM 1342 O O . ASP A 1 184 ? 7.324 -8.735 -28.494 1.00 98.75 184 ASP A O 1
ATOM 1346 N N . ILE A 1 185 ? 7.199 -6.605 -27.780 1.00 98.88 185 ILE A N 1
ATOM 1347 C CA . ILE A 1 185 ? 8.570 -6.569 -27.271 1.00 98.88 185 ILE A CA 1
ATOM 1348 C C . ILE A 1 185 ? 8.731 -7.615 -26.167 1.00 98.88 185 ILE A C 1
ATOM 1350 O O . ILE A 1 185 ? 9.601 -8.472 -26.281 1.00 98.88 185 ILE A O 1
ATOM 1354 N N . ILE A 1 186 ? 7.883 -7.604 -25.135 1.00 98.75 186 ILE A N 1
ATOM 1355 C CA . ILE A 1 186 ? 8.014 -8.538 -24.006 1.00 98.75 186 ILE A CA 1
ATOM 1356 C C . ILE A 1 186 ? 7.993 -9.997 -24.488 1.00 98.75 186 ILE A C 1
ATOM 1358 O O . ILE A 1 186 ? 8.873 -10.789 -24.135 1.00 98.75 186 ILE A O 1
ATOM 1362 N N . VAL A 1 187 ? 7.022 -10.334 -25.343 1.00 98.56 187 VAL A N 1
ATOM 1363 C CA . VAL A 1 187 ? 6.871 -11.686 -25.895 1.00 98.56 187 VAL A CA 1
ATOM 1364 C C . VAL A 1 187 ? 8.042 -12.059 -26.803 1.00 98.56 187 VAL A C 1
ATOM 1366 O O . VAL A 1 187 ? 8.519 -13.192 -26.740 1.00 98.56 187 VAL A O 1
ATOM 1369 N N . GLY A 1 188 ? 8.554 -11.119 -27.600 1.00 98.44 188 GLY A N 1
ATOM 1370 C CA . GLY A 1 188 ? 9.720 -11.325 -28.461 1.00 98.44 188 GLY A CA 1
ATOM 1371 C C . GLY A 1 188 ? 11.002 -11.651 -27.689 1.00 98.44 188 GLY A C 1
ATOM 1372 O O . GLY A 1 188 ? 11.828 -12.420 -28.176 1.00 98.44 188 GLY A O 1
ATOM 1373 N N . TYR A 1 189 ? 11.143 -11.139 -26.462 1.00 98.50 189 TYR A N 1
ATOM 1374 C CA . TYR A 1 189 ? 12.226 -11.509 -25.539 1.00 98.50 189 TYR A CA 1
ATOM 1375 C C . TYR A 1 189 ? 11.935 -12.799 -24.740 1.00 98.50 189 TYR A C 1
ATOM 1377 O O . TYR A 1 189 ? 12.760 -13.220 -23.929 1.00 98.50 189 TYR A O 1
ATOM 1385 N N . GLY A 1 190 ? 10.782 -13.445 -24.954 1.00 97.69 190 GLY A N 1
ATOM 1386 C CA . GLY A 1 190 ? 10.378 -14.677 -24.266 1.00 97.69 190 GLY A CA 1
ATOM 1387 C C . GLY A 1 190 ? 9.949 -14.483 -22.806 1.00 97.69 190 GLY A C 1
ATOM 1388 O O . GLY A 1 190 ? 9.863 -15.460 -22.058 1.00 97.69 190 GLY A O 1
ATOM 1389 N N . LEU A 1 191 ? 9.702 -13.241 -22.385 1.00 98.31 191 LEU A N 1
ATOM 1390 C CA . LEU A 1 191 ? 9.269 -12.906 -21.029 1.00 98.31 191 LEU A CA 1
ATOM 1391 C C . LEU A 1 191 ? 7.739 -12.905 -20.919 1.00 98.31 191 LEU A C 1
ATOM 1393 O O . LEU A 1 191 ? 7.026 -12.723 -21.905 1.00 98.31 191 LEU A O 1
ATOM 1397 N N . ASP A 1 192 ? 7.223 -13.093 -19.702 1.00 98.00 192 ASP A N 1
ATOM 1398 C CA . ASP A 1 192 ? 5.780 -13.031 -19.456 1.00 98.00 192 ASP A CA 1
ATOM 1399 C C . ASP A 1 192 ? 5.274 -11.576 -19.361 1.00 98.00 192 ASP A C 1
ATOM 1401 O O . ASP A 1 192 ? 5.632 -10.869 -18.408 1.00 98.00 192 ASP A O 1
ATOM 1405 N N . PRO A 1 193 ? 4.380 -11.121 -20.262 1.00 98.31 193 PRO A N 1
ATOM 1406 C CA . PRO A 1 193 ? 3.774 -9.795 -20.188 1.00 98.31 193 PRO A CA 1
ATOM 1407 C C . PRO A 1 193 ? 2.967 -9.546 -18.914 1.00 98.31 193 PRO A C 1
ATOM 1409 O O . PRO A 1 193 ? 2.900 -8.399 -18.474 1.00 98.31 193 PRO A O 1
ATOM 1412 N N . ALA A 1 194 ? 2.406 -10.576 -18.272 1.00 97.62 194 ALA A N 1
ATOM 1413 C CA . ALA A 1 194 ? 1.736 -10.399 -16.984 1.00 97.62 194 ALA A CA 1
ATOM 1414 C C . ALA A 1 194 ? 2.734 -10.012 -15.883 1.00 97.62 194 ALA A C 1
ATOM 1416 O O . ALA A 1 194 ? 2.472 -9.109 -15.092 1.00 97.62 194 ALA A O 1
ATOM 1417 N N . ILE A 1 195 ? 3.900 -10.660 -15.841 1.00 98.06 195 ILE A N 1
ATOM 1418 C CA . ILE A 1 195 ? 4.934 -10.364 -14.841 1.00 98.06 195 ILE A CA 1
ATOM 1419 C C . ILE A 1 195 ? 5.565 -9.000 -15.128 1.00 98.06 195 ILE A C 1
ATOM 1421 O O . ILE A 1 195 ? 5.694 -8.190 -14.211 1.00 98.06 195 ILE A O 1
ATOM 1425 N N . ALA A 1 196 ? 5.885 -8.707 -16.393 1.00 98.50 196 ALA A N 1
ATOM 1426 C CA . ALA A 1 196 ? 6.416 -7.405 -16.793 1.00 98.50 196 ALA A CA 1
ATOM 1427 C C . ALA A 1 196 ? 5.480 -6.257 -16.395 1.00 98.50 196 ALA A C 1
ATOM 1429 O O . ALA A 1 196 ? 5.921 -5.259 -15.821 1.00 98.50 196 ALA A O 1
ATOM 1430 N N . LEU A 1 197 ? 4.176 -6.416 -16.634 1.00 98.06 197 LEU A N 1
ATOM 1431 C CA . LEU A 1 197 ? 3.175 -5.436 -16.226 1.00 98.06 197 LEU A CA 1
ATOM 1432 C C . LEU A 1 197 ? 3.080 -5.319 -14.697 1.00 98.06 197 LEU A C 1
ATOM 1434 O O . LEU A 1 197 ? 2.963 -4.216 -14.169 1.00 98.06 197 LEU A O 1
ATOM 1438 N N . ALA A 1 198 ? 3.179 -6.428 -13.960 1.00 97.31 198 ALA A N 1
ATOM 1439 C CA . ALA A 1 198 ? 3.127 -6.415 -12.499 1.00 97.31 198 ALA A CA 1
ATOM 1440 C C . ALA A 1 198 ? 4.310 -5.667 -11.855 1.00 97.31 198 ALA A C 1
ATOM 1442 O O . ALA A 1 198 ? 4.102 -4.993 -10.842 1.00 97.31 198 ALA A O 1
ATOM 1443 N N . PHE A 1 199 ? 5.505 -5.733 -12.455 1.00 98.06 199 PHE A N 1
ATOM 1444 C CA . PHE A 1 199 ? 6.648 -4.896 -12.068 1.00 98.06 199 PHE A CA 1
ATOM 1445 C C . PHE A 1 199 ? 6.330 -3.417 -12.308 1.00 98.06 199 PHE A C 1
ATOM 1447 O O . PHE A 1 199 ? 6.394 -2.623 -11.378 1.00 98.06 199 PHE A O 1
ATOM 1454 N N . PHE A 1 200 ? 5.859 -3.034 -13.496 1.00 97.81 200 PHE A N 1
ATOM 1455 C CA . PHE A 1 200 ? 5.538 -1.628 -13.788 1.00 97.81 200 PHE A CA 1
ATOM 1456 C C . PHE A 1 200 ? 4.452 -1.041 -12.873 1.00 97.81 200 PHE A C 1
ATOM 1458 O O . PHE A 1 200 ? 4.516 0.119 -12.447 1.00 97.81 200 PHE A O 1
ATOM 1465 N N . ALA A 1 201 ? 3.462 -1.864 -12.523 1.00 95.25 201 ALA A N 1
ATOM 1466 C CA . ALA A 1 201 ? 2.467 -1.548 -11.507 1.00 95.25 201 ALA A CA 1
ATOM 1467 C C . ALA A 1 201 ? 3.101 -1.284 -10.132 1.00 95.25 201 ALA A C 1
ATOM 1469 O O . ALA A 1 201 ? 2.692 -0.346 -9.448 1.00 95.25 201 ALA A O 1
ATOM 1470 N N . GLN A 1 202 ? 4.069 -2.106 -9.721 1.00 93.50 202 GLN A N 1
ATOM 1471 C CA . GLN A 1 202 ? 4.753 -1.964 -8.437 1.00 93.50 202 GLN A CA 1
ATOM 1472 C C . GLN A 1 202 ? 5.665 -0.733 -8.398 1.00 93.50 202 GLN A C 1
ATOM 1474 O O . GLN A 1 202 ? 5.656 -0.011 -7.406 1.00 93.50 202 GLN A O 1
ATOM 1479 N N . GLU A 1 203 ? 6.409 -0.485 -9.473 1.00 93.19 203 GLU A N 1
ATOM 1480 C CA . GLU A 1 203 ? 7.443 0.554 -9.526 1.00 93.19 203 GLU A CA 1
ATOM 1481 C C . GLU A 1 203 ? 6.871 1.971 -9.597 1.00 93.19 203 GLU A C 1
ATOM 1483 O O . GLU A 1 203 ? 7.450 2.917 -9.065 1.00 93.19 203 GLU A O 1
ATOM 1488 N N . SER A 1 204 ? 5.744 2.156 -10.290 1.00 93.50 204 SER A N 1
ATOM 1489 C CA . SER A 1 204 ? 5.237 3.510 -10.556 1.00 93.50 204 SER A CA 1
ATOM 1490 C C . SER A 1 204 ? 3.736 3.598 -10.815 1.00 93.50 204 SER A C 1
ATOM 1492 O O . SER A 1 204 ? 3.253 4.634 -11.283 1.00 93.50 204 SER A O 1
ATOM 1494 N N . GLN A 1 205 ? 2.989 2.524 -10.534 1.00 93.56 205 GLN A N 1
ATOM 1495 C CA . GLN A 1 205 ? 1.572 2.410 -10.890 1.00 93.56 205 GLN A CA 1
ATOM 1496 C C . GLN A 1 205 ? 1.350 2.711 -12.380 1.00 93.56 205 GLN A C 1
ATOM 1498 O O . GLN A 1 205 ? 0.552 3.570 -12.745 1.00 93.56 205 GLN A O 1
ATOM 1503 N N . PHE A 1 206 ? 2.113 2.038 -13.244 1.00 96.56 206 PHE A N 1
ATOM 1504 C CA . PHE A 1 206 ? 2.128 2.292 -14.688 1.00 96.56 206 PHE A CA 1
ATOM 1505 C C . PHE A 1 206 ? 2.556 3.714 -15.085 1.00 96.56 206 PHE A C 1
ATOM 1507 O O . PHE A 1 206 ? 2.015 4.296 -16.027 1.00 96.56 206 PHE A O 1
ATOM 1514 N N . CYS A 1 207 ? 3.543 4.276 -14.385 1.00 95.50 207 CYS A N 1
ATOM 1515 C CA . CYS A 1 207 ? 4.043 5.635 -14.588 1.00 95.50 207 CYS A CA 1
ATOM 1516 C C . CYS A 1 207 ? 2.977 6.722 -14.442 1.00 95.50 207 CYS A C 1
ATOM 1518 O O . CYS A 1 207 ? 2.980 7.711 -15.170 1.00 95.50 207 CYS A O 1
ATOM 1520 N N . THR A 1 208 ? 2.054 6.542 -13.507 1.00 93.94 208 THR A N 1
ATOM 1521 C CA . THR A 1 208 ? 1.044 7.559 -13.177 1.00 93.94 208 THR A CA 1
ATOM 1522 C C . THR A 1 208 ? 1.410 8.334 -11.916 1.00 93.94 208 THR A C 1
ATOM 1524 O O . THR A 1 208 ? 0.806 9.356 -11.598 1.00 93.94 208 THR A O 1
ATOM 1527 N N . THR A 1 209 ? 2.449 7.882 -11.210 1.00 89.50 209 THR A N 1
ATOM 1528 C CA . THR A 1 209 ? 2.903 8.461 -9.948 1.00 89.50 209 THR A CA 1
ATOM 1529 C C . THR A 1 209 ? 4.424 8.586 -9.895 1.00 89.50 209 THR A C 1
ATOM 1531 O O . THR A 1 209 ? 5.162 8.007 -10.700 1.00 89.50 209 THR A O 1
ATOM 1534 N N . GLY A 1 210 ? 4.897 9.364 -8.919 1.00 89.44 210 GLY A N 1
ATOM 1535 C CA . GLY A 1 210 ? 6.314 9.474 -8.586 1.00 89.44 210 GLY A CA 1
ATOM 1536 C C . GLY A 1 210 ? 7.180 10.069 -9.699 1.00 89.44 210 GLY A C 1
ATOM 1537 O O . GLY A 1 210 ? 6.716 10.808 -10.564 1.00 89.44 210 GLY A O 1
ATOM 1538 N N . MET A 1 211 ? 8.474 9.742 -9.669 1.00 91.31 211 MET A N 1
ATOM 1539 C CA . MET A 1 211 ? 9.450 10.314 -10.603 1.00 91.31 211 MET A CA 1
ATOM 1540 C C . MET A 1 211 ? 9.169 9.943 -12.057 1.00 91.31 211 MET A C 1
ATOM 1542 O O . MET A 1 211 ? 9.451 10.748 -12.940 1.00 91.31 211 MET A O 1
ATOM 1546 N N . CYS A 1 212 ? 8.597 8.760 -12.303 1.00 94.56 212 CYS A N 1
ATOM 1547 C CA . CYS A 1 212 ? 8.362 8.297 -13.663 1.00 94.56 212 CYS A CA 1
ATOM 1548 C C . CYS A 1 212 ? 7.515 9.304 -14.451 1.00 94.56 212 CYS A C 1
ATOM 1550 O O . CYS A 1 212 ? 7.934 9.727 -15.530 1.00 94.56 212 CYS A O 1
ATOM 1552 N N . ILE A 1 213 ? 6.386 9.747 -13.880 1.00 94.50 213 ILE A N 1
ATOM 1553 C CA . ILE A 1 213 ? 5.538 10.766 -14.508 1.00 94.50 213 ILE A CA 1
ATOM 1554 C C . ILE A 1 213 ? 6.159 12.164 -14.411 1.00 94.50 213 ILE A C 1
ATOM 1556 O O . ILE A 1 213 ? 6.112 12.916 -15.378 1.00 94.50 213 ILE A O 1
ATOM 1560 N N . SER A 1 214 ? 6.782 12.519 -13.277 1.00 95.12 214 SER A N 1
ATOM 1561 C CA . SER A 1 214 ? 7.336 13.870 -13.067 1.00 95.12 214 SER A CA 1
ATOM 1562 C C . SER A 1 214 ? 8.486 14.226 -14.012 1.00 95.12 214 SER A C 1
ATOM 1564 O O . SER A 1 214 ? 8.693 15.406 -14.287 1.00 95.12 214 SER A O 1
ATOM 1566 N N . TYR A 1 215 ? 9.226 13.229 -14.497 1.00 96.12 215 TYR A N 1
ATOM 1567 C CA . TYR A 1 215 ? 10.386 13.417 -15.372 1.00 96.12 215 TYR A CA 1
ATOM 1568 C C . TYR A 1 215 ? 10.225 12.746 -16.740 1.00 96.12 215 TYR A C 1
ATOM 1570 O O . TYR A 1 215 ? 11.207 12.637 -17.470 1.00 96.12 215 TYR A O 1
ATOM 1578 N N . ASP A 1 216 ? 9.013 12.289 -17.081 1.00 96.44 216 ASP A N 1
ATOM 1579 C CA . ASP A 1 216 ? 8.704 11.622 -18.354 1.00 96.44 216 ASP A CA 1
ATOM 1580 C C . ASP A 1 216 ? 9.723 10.512 -18.701 1.00 96.44 216 ASP A C 1
ATOM 1582 O O . ASP A 1 216 ? 10.277 10.427 -19.803 1.00 96.44 216 ASP A O 1
ATOM 1586 N N . MET A 1 217 ? 10.022 9.672 -17.703 1.00 97.12 217 MET A N 1
ATOM 1587 C CA . MET A 1 217 ? 11.209 8.812 -17.719 1.00 97.12 217 MET A CA 1
ATOM 1588 C C . MET A 1 217 ? 11.124 7.663 -18.727 1.00 97.12 217 MET A C 1
ATOM 1590 O O . MET A 1 217 ? 12.157 7.125 -19.125 1.00 97.12 217 MET A O 1
ATOM 1594 N N . LYS A 1 218 ? 9.906 7.237 -19.090 1.00 98.19 218 LYS A N 1
ATOM 1595 C CA . LYS A 1 218 ? 9.645 6.060 -19.947 1.00 98.19 218 LYS A CA 1
ATOM 1596 C C . LYS A 1 218 ? 10.374 4.801 -19.454 1.00 98.19 218 LYS A C 1
ATOM 1598 O O . LYS A 1 218 ? 10.808 3.955 -20.228 1.00 98.19 218 LYS A O 1
ATOM 1603 N N . ASN A 1 219 ? 10.550 4.721 -18.138 1.00 96.88 219 ASN A N 1
ATOM 1604 C CA . ASN A 1 219 ? 11.383 3.752 -17.446 1.00 96.88 219 ASN A CA 1
ATOM 1605 C C . ASN A 1 219 ? 10.475 2.713 -16.780 1.00 96.88 219 ASN A C 1
ATOM 1607 O O . ASN A 1 219 ? 9.856 2.988 -15.753 1.00 96.88 219 ASN A O 1
ATOM 1611 N N . TRP A 1 220 ? 10.358 1.547 -17.419 1.00 97.88 220 TRP A N 1
ATOM 1612 C CA . TRP A 1 220 ? 9.366 0.521 -17.089 1.00 97.88 220 TRP A CA 1
ATOM 1613 C C . TRP A 1 220 ? 9.536 -0.054 -15.681 1.00 97.88 220 TRP A C 1
ATOM 1615 O O . TRP A 1 220 ? 8.560 -0.322 -14.986 1.00 97.88 220 TRP A O 1
ATOM 1625 N N . GLY A 1 221 ? 10.782 -0.241 -15.259 1.00 95.25 221 GLY A N 1
ATOM 1626 C CA . GLY A 1 221 ? 11.121 -0.938 -14.030 1.00 95.25 221 GLY A CA 1
ATOM 1627 C C . GLY A 1 221 ? 11.795 -0.078 -12.965 1.00 95.25 221 GLY A C 1
ATOM 1628 O O . GLY A 1 221 ? 12.304 -0.634 -11.998 1.00 95.25 221 GLY A O 1
ATOM 1629 N N . GLY A 1 222 ? 11.899 1.238 -13.151 1.00 93.75 222 GLY A N 1
ATOM 1630 C CA . GLY A 1 222 ? 12.726 2.064 -12.266 1.00 93.75 222 GLY A CA 1
ATOM 1631 C C . GLY A 1 222 ? 14.223 1.747 -12.400 1.00 93.75 222 GLY A C 1
ATOM 1632 O O . GLY A 1 222 ? 14.971 1.818 -11.427 1.00 93.75 222 GLY A O 1
ATOM 1633 N N . GLN A 1 223 ? 14.684 1.393 -13.605 1.00 94.75 223 GLN A N 1
ATOM 1634 C CA . GLN A 1 223 ? 16.083 1.087 -13.888 1.00 94.75 223 GLN A CA 1
ATOM 1635 C C . GLN A 1 223 ? 17.012 2.226 -13.445 1.00 94.75 223 GLN A C 1
ATOM 1637 O O . GLN A 1 223 ? 16.860 3.380 -13.859 1.00 94.75 223 GLN A O 1
ATOM 1642 N N . ARG A 1 224 ? 18.018 1.872 -12.638 1.00 92.62 224 ARG A N 1
ATOM 1643 C CA . ARG A 1 224 ? 19.063 2.798 -12.173 1.00 92.62 224 ARG A CA 1
ATOM 1644 C C . ARG A 1 224 ? 20.126 3.091 -13.232 1.00 92.62 224 ARG A C 1
ATOM 1646 O O . ARG A 1 224 ? 20.742 4.152 -13.230 1.00 92.62 224 ARG A O 1
ATOM 1653 N N . ALA A 1 225 ? 20.330 2.142 -14.138 1.00 93.75 225 ALA A N 1
ATOM 1654 C CA . ALA A 1 225 ? 21.237 2.221 -15.272 1.00 93.75 225 ALA A CA 1
ATOM 1655 C C . ALA A 1 225 ? 20.641 1.426 -16.436 1.00 93.75 225 ALA A C 1
ATOM 1657 O O . ALA A 1 225 ? 19.946 0.436 -16.204 1.00 93.75 225 ALA A O 1
ATOM 1658 N N . ALA A 1 226 ? 20.928 1.849 -17.665 1.00 95.88 226 ALA A N 1
ATOM 1659 C CA . ALA A 1 226 ? 20.507 1.121 -18.852 1.00 95.88 226 ALA A CA 1
ATOM 1660 C C . ALA A 1 226 ? 21.466 -0.029 -19.167 1.00 95.88 226 ALA A C 1
ATOM 1662 O O . ALA A 1 226 ? 22.677 0.085 -18.944 1.00 95.88 226 ALA A O 1
ATOM 1663 N N . VAL A 1 227 ? 20.934 -1.115 -19.724 1.00 96.50 227 VAL A N 1
ATOM 1664 C CA . VAL A 1 227 ? 21.753 -2.175 -20.330 1.00 96.50 227 VAL A CA 1
ATOM 1665 C C . VAL A 1 227 ? 22.384 -1.670 -21.626 1.00 96.50 227 VAL A C 1
ATOM 1667 O O . VAL A 1 227 ? 23.573 -1.894 -21.854 1.00 96.50 227 VAL A O 1
ATOM 1670 N N . ASN A 1 228 ? 21.618 -0.933 -22.434 1.00 96.31 228 ASN A N 1
ATOM 1671 C CA . ASN A 1 228 ? 22.093 -0.268 -23.640 1.00 96.31 228 ASN A CA 1
ATOM 1672 C C . ASN A 1 228 ? 22.094 1.264 -23.456 1.00 96.31 228 ASN A C 1
ATOM 1674 O O . ASN A 1 228 ? 21.037 1.899 -23.537 1.00 96.31 228 ASN A O 1
ATOM 1678 N N . PRO A 1 229 ? 23.271 1.895 -23.278 1.00 94.75 229 PRO A N 1
ATOM 1679 C CA . PRO A 1 229 ? 23.373 3.340 -23.070 1.00 94.75 229 PRO A CA 1
ATOM 1680 C C . PRO A 1 229 ? 22.821 4.190 -24.222 1.00 94.75 229 PRO A C 1
ATOM 1682 O O . PRO A 1 229 ? 22.384 5.311 -23.985 1.00 94.75 229 PRO A O 1
ATOM 1685 N N . ASN A 1 230 ? 22.780 3.665 -25.454 1.00 97.06 230 ASN A N 1
ATOM 1686 C CA . ASN A 1 230 ? 22.297 4.410 -26.625 1.00 97.06 230 ASN A CA 1
ATOM 1687 C C . ASN A 1 230 ? 20.781 4.679 -26.590 1.00 97.06 230 ASN A C 1
ATOM 1689 O O . ASN A 1 230 ? 20.274 5.448 -27.402 1.00 97.06 230 ASN A O 1
ATOM 1693 N N . ARG A 1 231 ? 20.053 4.047 -25.661 1.00 97.12 231 ARG A N 1
ATOM 1694 C CA . ARG A 1 231 ? 18.611 4.241 -25.448 1.00 97.12 231 ARG A CA 1
ATOM 1695 C C . ARG A 1 231 ? 18.285 5.384 -24.488 1.00 97.12 231 ARG A C 1
ATOM 1697 O O . ARG A 1 231 ? 17.121 5.774 -24.371 1.00 97.12 231 ARG A O 1
ATOM 1704 N N . VAL A 1 232 ? 19.294 5.879 -23.772 1.00 97.31 232 VAL A N 1
ATOM 1705 C CA . VAL A 1 232 ? 19.145 6.845 -22.685 1.00 97.31 232 VAL A CA 1
ATOM 1706 C C . VAL A 1 232 ? 19.232 8.266 -23.227 1.00 97.31 232 VAL A C 1
ATOM 1708 O O . VAL A 1 232 ? 20.165 8.613 -23.945 1.00 97.31 232 VAL A O 1
ATOM 1711 N N . THR A 1 233 ? 18.276 9.107 -22.847 1.00 97.81 233 THR A N 1
ATOM 1712 C CA . THR A 1 233 ? 18.247 10.541 -23.182 1.00 97.81 233 THR A CA 1
ATOM 1713 C C . THR A 1 233 ? 18.560 11.433 -21.984 1.00 97.81 233 THR A C 1
ATOM 1715 O O . THR A 1 233 ? 18.835 12.619 -22.154 1.00 97.81 233 THR A O 1
ATOM 1718 N N . GLY A 1 234 ? 18.557 10.878 -20.772 1.00 97.00 234 GLY A N 1
ATOM 1719 C CA . GLY A 1 234 ? 18.890 11.610 -19.557 1.00 97.00 234 GLY A CA 1
ATOM 1720 C C . GLY A 1 234 ? 18.947 10.725 -18.318 1.00 97.00 234 GLY A C 1
ATOM 1721 O O . GLY A 1 234 ? 18.683 9.525 -18.370 1.00 97.00 234 GLY A O 1
ATOM 1722 N N . VAL A 1 235 ? 19.296 11.333 -17.187 1.00 97.31 235 VAL A N 1
ATOM 1723 C CA . VAL A 1 235 ? 19.324 10.687 -15.870 1.00 97.31 235 VAL A CA 1
ATOM 1724 C C . VAL A 1 235 ? 18.727 11.650 -14.852 1.00 97.31 235 VAL A C 1
ATOM 1726 O O . VAL A 1 235 ? 19.076 12.831 -14.837 1.00 97.31 235 VAL A O 1
ATOM 1729 N N . VAL A 1 236 ? 17.846 11.146 -13.994 1.00 95.06 236 VAL A N 1
ATOM 1730 C CA . VAL A 1 236 ? 17.331 11.863 -12.823 1.00 95.06 236 VAL A CA 1
ATOM 1731 C C . VAL A 1 236 ? 17.944 11.277 -11.554 1.00 95.06 236 VAL A C 1
ATOM 1733 O O . VAL A 1 236 ? 18.170 10.074 -11.464 1.00 95.06 236 VAL A O 1
ATOM 1736 N N . TYR A 1 237 ? 18.227 12.128 -10.570 1.00 93.19 237 TYR A N 1
ATOM 1737 C CA . TYR A 1 237 ? 18.824 11.731 -9.296 1.00 93.19 237 TYR A CA 1
ATOM 1738 C C . TYR A 1 237 ? 17.861 11.996 -8.145 1.00 93.19 237 TYR A C 1
ATOM 1740 O O . TYR A 1 237 ? 17.243 13.060 -8.080 1.00 93.19 237 TYR A O 1
ATOM 1748 N N . ASN A 1 238 ? 17.792 11.062 -7.201 1.00 84.12 238 ASN A N 1
ATOM 1749 C CA . ASN A 1 238 ? 17.152 11.277 -5.907 1.00 84.12 238 ASN A CA 1
ATOM 1750 C C . ASN A 1 238 ? 18.039 10.749 -4.762 1.00 84.12 238 ASN A C 1
ATOM 1752 O O . ASN A 1 238 ? 19.200 10.391 -4.963 1.00 84.12 238 ASN A O 1
ATOM 1756 N N . SER A 1 239 ? 17.484 10.682 -3.551 1.00 80.44 239 SER A N 1
ATOM 1757 C CA . SER A 1 239 ? 18.182 10.190 -2.358 1.00 80.44 239 SER A CA 1
ATOM 1758 C C . SER A 1 239 ? 18.615 8.719 -2.422 1.00 80.44 239 SER A C 1
ATOM 1760 O O . SER A 1 239 ? 19.472 8.319 -1.635 1.00 80.44 239 SER A O 1
ATOM 1762 N N . THR A 1 240 ? 18.048 7.911 -3.321 1.00 76.06 240 THR A N 1
ATOM 1763 C CA . THR A 1 240 ? 18.376 6.489 -3.483 1.00 76.06 240 THR A CA 1
ATOM 1764 C C . THR A 1 240 ? 19.300 6.217 -4.668 1.00 76.06 240 THR A C 1
ATOM 1766 O O . THR A 1 240 ? 19.809 5.107 -4.770 1.00 76.06 240 THR A O 1
ATOM 1769 N N . GLY A 1 241 ? 19.552 7.197 -5.543 1.00 85.38 241 GLY A N 1
ATOM 1770 C CA . GLY A 1 241 ? 20.527 7.088 -6.631 1.00 85.38 241 GLY A CA 1
ATOM 1771 C C . GLY A 1 241 ? 20.034 7.627 -7.979 1.00 85.38 241 GLY A C 1
ATOM 1772 O O . GLY A 1 241 ? 19.025 8.337 -8.033 1.00 85.38 241 GLY A O 1
ATOM 1773 N N . PRO A 1 242 ? 20.765 7.326 -9.070 1.00 94.44 242 PRO A N 1
ATOM 1774 C CA . PRO A 1 242 ? 20.355 7.679 -10.421 1.00 94.44 242 PRO A CA 1
ATOM 1775 C C . PRO A 1 242 ? 19.231 6.769 -10.917 1.00 94.44 242 PRO A C 1
ATOM 1777 O O . PRO A 1 242 ? 19.154 5.597 -10.544 1.00 94.44 242 PRO A O 1
ATOM 1780 N N . PHE A 1 243 ? 18.419 7.311 -11.817 1.00 95.38 243 PHE A N 1
ATOM 1781 C CA . PHE A 1 243 ? 17.463 6.585 -12.636 1.00 95.38 243 PHE A CA 1
ATOM 1782 C C . PHE A 1 243 ? 17.524 7.099 -14.069 1.00 95.38 243 PHE A C 1
ATOM 1784 O O . PHE A 1 243 ? 17.587 8.307 -14.303 1.00 95.38 243 PHE A O 1
ATOM 1791 N N . VAL A 1 244 ? 17.505 6.187 -15.037 1.00 97.44 244 VAL A N 1
ATOM 1792 C CA . VAL A 1 244 ? 17.637 6.550 -16.454 1.00 97.44 244 VAL A CA 1
ATOM 1793 C C . VAL A 1 244 ? 16.311 7.018 -17.051 1.00 97.44 244 VAL A C 1
ATOM 1795 O O . VAL A 1 244 ? 15.239 6.558 -16.656 1.00 97.44 244 VAL A O 1
ATOM 1798 N N . ILE A 1 245 ? 16.400 7.936 -18.010 1.00 98.25 245 ILE A N 1
ATOM 1799 C CA . ILE A 1 245 ? 15.295 8.388 -18.856 1.00 98.25 245 ILE A CA 1
ATOM 1800 C C . ILE A 1 245 ? 15.521 7.813 -20.251 1.00 98.25 245 ILE A C 1
ATOM 1802 O O . ILE A 1 245 ? 16.595 7.998 -20.827 1.00 98.25 245 ILE A O 1
ATOM 1806 N N . PHE A 1 246 ? 14.529 7.108 -20.785 1.00 98.62 246 PHE A N 1
ATOM 1807 C CA . PHE A 1 246 ? 14.610 6.479 -22.100 1.00 98.62 246 PHE A CA 1
ATOM 1808 C C . PHE A 1 246 ? 14.001 7.355 -23.196 1.00 98.62 246 PHE A C 1
ATOM 1810 O O . PHE A 1 246 ? 13.096 8.158 -22.957 1.00 98.62 246 PHE A O 1
ATOM 1817 N N . ALA A 1 247 ? 14.486 7.174 -24.427 1.00 97.94 247 ALA A N 1
ATOM 1818 C CA . ALA A 1 247 ? 13.994 7.897 -25.600 1.00 97.94 247 ALA A CA 1
ATOM 1819 C C . ALA A 1 247 ? 12.508 7.626 -25.898 1.00 97.94 247 ALA A C 1
ATOM 1821 O O . ALA A 1 247 ? 11.779 8.528 -26.307 1.00 97.94 247 ALA A O 1
ATOM 1822 N N . SER A 1 248 ? 12.055 6.390 -25.680 1.00 98.56 248 SER A N 1
ATOM 1823 C CA . SER A 1 248 ? 10.676 5.957 -25.905 1.00 98.56 248 SER A CA 1
ATOM 1824 C C . SER A 1 248 ? 10.281 4.849 -24.927 1.00 98.56 248 SER A C 1
ATOM 1826 O O . SER A 1 248 ? 11.137 4.225 -24.297 1.00 98.56 248 SER A O 1
ATOM 1828 N N . TRP A 1 249 ? 8.978 4.576 -24.830 1.00 98.62 249 TRP A N 1
ATOM 1829 C CA . TRP A 1 249 ? 8.454 3.448 -24.057 1.00 98.62 249 TRP A CA 1
ATOM 1830 C C . TRP A 1 249 ? 8.997 2.107 -24.554 1.00 98.62 249 TRP A C 1
ATOM 1832 O O . TRP A 1 249 ? 9.338 1.237 -23.756 1.00 98.62 249 TRP A O 1
ATOM 1842 N N . GLN A 1 250 ? 9.133 1.962 -25.870 1.00 98.62 250 GLN A N 1
ATOM 1843 C CA . GLN A 1 250 ? 9.674 0.775 -26.518 1.00 98.62 250 GLN A CA 1
ATOM 1844 C C . GLN A 1 250 ? 11.141 0.559 -26.139 1.00 98.62 250 GLN A C 1
ATOM 1846 O O . GLN A 1 250 ? 11.524 -0.561 -25.810 1.00 98.62 250 GLN A O 1
ATOM 1851 N N . GLU A 1 251 ? 11.960 1.616 -26.134 1.00 98.56 251 GLU A N 1
ATOM 1852 C CA . GLU A 1 251 ? 13.361 1.503 -25.717 1.00 98.56 251 GLU A CA 1
ATOM 1853 C C . GLU A 1 251 ? 13.492 1.167 -24.228 1.00 98.56 251 GLU A C 1
ATOM 1855 O O . GLU A 1 251 ? 14.268 0.279 -23.876 1.00 98.56 251 GLU A O 1
ATOM 1860 N N . GLY A 1 252 ? 12.693 1.800 -23.362 1.00 98.38 252 GLY A N 1
ATOM 1861 C CA . GLY A 1 252 ? 12.673 1.468 -21.936 1.00 98.38 252 GLY A CA 1
ATOM 1862 C C . GLY A 1 252 ? 12.229 0.030 -21.658 1.00 98.38 252 GLY A C 1
ATOM 1863 O O . GLY A 1 252 ? 12.789 -0.627 -20.777 1.00 98.38 252 GLY A O 1
ATOM 1864 N N . MET A 1 253 ? 11.278 -0.485 -22.443 1.00 98.75 253 MET A N 1
ATOM 1865 C CA . MET A 1 253 ? 10.827 -1.875 -22.364 1.00 98.75 253 MET A CA 1
ATOM 1866 C C . MET A 1 253 ? 11.893 -2.865 -22.836 1.00 98.75 253 MET A C 1
ATOM 1868 O O . MET A 1 253 ? 12.148 -3.850 -22.145 1.00 98.75 253 MET A O 1
ATOM 1872 N N . ARG A 1 254 ? 12.532 -2.622 -23.990 1.00 98.75 254 ARG A N 1
ATOM 1873 C CA . ARG A 1 254 ? 13.625 -3.481 -24.486 1.00 98.75 254 ARG A CA 1
ATOM 1874 C C . ARG A 1 254 ? 14.754 -3.554 -23.471 1.00 98.75 254 ARG A C 1
ATOM 1876 O O . ARG A 1 254 ? 15.238 -4.639 -23.166 1.00 98.75 254 ARG A O 1
ATOM 1883 N N . ASP A 1 255 ? 15.124 -2.407 -22.909 1.00 98.62 255 ASP A N 1
ATOM 1884 C CA . ASP A 1 255 ? 16.173 -2.332 -21.901 1.00 98.62 255 ASP A CA 1
ATOM 1885 C C . ASP A 1 255 ? 15.791 -3.064 -20.609 1.00 98.62 255 ASP A C 1
ATOM 1887 O O . ASP A 1 255 ? 16.613 -3.778 -20.041 1.00 98.62 255 ASP A O 1
ATOM 1891 N N . TRP A 1 256 ? 14.528 -2.967 -20.179 1.00 98.56 256 TRP A N 1
ATOM 1892 C CA . TRP A 1 256 ? 14.024 -3.733 -19.038 1.00 98.56 256 TRP A CA 1
ATOM 1893 C C . TRP A 1 256 ? 14.049 -5.244 -19.308 1.00 98.56 256 TRP A C 1
ATOM 1895 O O . TRP A 1 256 ? 14.508 -6.013 -18.465 1.00 98.56 256 TRP A O 1
ATOM 1905 N N . CYS A 1 257 ? 13.624 -5.682 -20.496 1.00 98.75 257 CYS A N 1
ATOM 1906 C CA . CYS A 1 257 ? 13.664 -7.094 -20.881 1.00 98.75 257 CYS A CA 1
ATOM 1907 C C . CYS A 1 257 ? 15.103 -7.631 -20.877 1.00 98.75 257 CYS A C 1
ATOM 1909 O O . CYS A 1 257 ? 15.381 -8.688 -20.306 1.00 98.75 257 CYS A O 1
ATOM 1911 N N . GLU A 1 258 ? 16.036 -6.877 -21.458 1.00 98.38 258 GLU A N 1
ATOM 1912 C CA . GLU A 1 258 ? 17.462 -7.206 -21.443 1.00 98.38 258 GLU A CA 1
ATOM 1913 C C . GLU A 1 258 ? 18.026 -7.222 -20.024 1.00 98.38 258 GLU A C 1
ATOM 1915 O O . GLU A 1 258 ? 18.801 -8.118 -19.694 1.00 98.38 258 GLU A O 1
ATOM 1920 N N . LEU A 1 259 ? 17.610 -6.289 -19.164 1.00 97.94 259 LEU A N 1
ATOM 1921 C CA . LEU A 1 259 ? 18.002 -6.260 -17.759 1.00 97.94 259 LEU A CA 1
ATOM 1922 C C . LEU A 1 259 ? 17.573 -7.551 -17.056 1.00 97.94 259 LEU A C 1
ATOM 1924 O O . LEU A 1 259 ? 18.417 -8.200 -16.434 1.00 97.94 259 LEU A O 1
ATOM 1928 N N . ILE A 1 260 ? 16.301 -7.943 -17.182 1.00 98.31 260 ILE A N 1
ATOM 1929 C CA . ILE A 1 260 ? 15.766 -9.173 -16.584 1.00 98.31 260 ILE A CA 1
ATOM 1930 C C . ILE A 1 260 ? 16.552 -10.398 -17.057 1.00 98.31 260 ILE A C 1
ATOM 1932 O O . ILE A 1 260 ? 17.020 -11.194 -16.237 1.00 98.31 260 ILE A O 1
ATOM 1936 N N . LEU A 1 261 ? 16.759 -10.534 -18.365 1.00 97.75 261 LEU A N 1
ATOM 1937 C CA . LEU A 1 261 ? 17.464 -11.686 -18.919 1.00 97.75 261 LEU A CA 1
ATOM 1938 C C . LEU A 1 261 ? 18.942 -11.708 -18.510 1.00 97.75 261 LEU A C 1
ATOM 1940 O O . LEU A 1 261 ? 19.433 -12.707 -17.986 1.00 97.75 261 LEU A O 1
ATOM 1944 N N . TYR A 1 262 ? 19.653 -10.598 -18.704 1.00 95.75 262 TYR A N 1
ATOM 1945 C CA . TYR A 1 262 ? 21.098 -10.521 -18.512 1.00 95.75 262 TYR A CA 1
ATOM 1946 C C . TYR A 1 262 ? 21.510 -10.510 -17.036 1.00 95.75 262 TYR A C 1
ATOM 1948 O O . TYR A 1 262 ? 22.442 -11.218 -16.648 1.00 95.75 262 TYR A O 1
ATOM 1956 N N . ARG A 1 263 ? 20.842 -9.712 -16.193 1.00 94.75 263 ARG A N 1
ATOM 1957 C CA . ARG A 1 263 ? 21.235 -9.532 -14.783 1.00 94.75 263 ARG A CA 1
ATOM 1958 C C . ARG A 1 263 ? 20.631 -10.552 -13.830 1.00 94.75 263 ARG A C 1
ATOM 1960 O O . ARG A 1 263 ? 21.142 -10.650 -12.711 1.00 94.75 263 ARG A O 1
ATOM 1967 N N . TYR A 1 264 ? 19.602 -11.290 -14.245 1.00 97.00 264 TYR A N 1
ATOM 1968 C CA . TYR A 1 264 ? 18.890 -12.212 -13.361 1.00 97.00 264 TYR A CA 1
ATOM 1969 C C . TYR A 1 264 ? 18.784 -13.619 -13.950 1.00 97.00 264 TYR A C 1
ATOM 1971 O O . TYR A 1 264 ? 19.418 -14.535 -13.423 1.00 97.00 264 TYR A O 1
ATOM 1979 N N . VAL A 1 265 ? 18.074 -13.795 -15.068 1.00 95.94 265 VAL A N 1
ATOM 1980 C CA . VAL A 1 265 ? 17.798 -15.134 -15.626 1.00 95.94 265 VAL A CA 1
ATOM 1981 C C . VAL A 1 265 ? 19.088 -15.865 -16.012 1.00 95.94 265 VAL A C 1
ATOM 1983 O O . VAL A 1 265 ? 19.279 -17.014 -15.617 1.00 95.94 265 VAL A O 1
ATOM 1986 N N . ASN A 1 266 ? 20.036 -15.187 -16.668 1.00 95.44 266 ASN A N 1
ATOM 1987 C CA . ASN A 1 266 ? 21.342 -15.759 -17.029 1.00 95.44 266 ASN A CA 1
ATOM 1988 C C . ASN A 1 266 ? 22.209 -16.136 -15.814 1.00 95.44 266 ASN A C 1
ATOM 1990 O O . ASN A 1 266 ? 23.186 -16.869 -15.955 1.00 95.44 266 ASN A O 1
ATOM 1994 N N . ARG A 1 267 ? 21.865 -15.647 -14.618 1.00 95.50 267 ARG A N 1
ATOM 1995 C CA . ARG A 1 267 ? 22.518 -15.995 -13.346 1.00 95.50 267 ARG A CA 1
ATOM 1996 C C . ARG A 1 267 ? 21.753 -17.065 -12.563 1.00 95.50 267 ARG A C 1
ATOM 1998 O O . ARG A 1 267 ? 22.108 -17.339 -11.422 1.00 95.50 267 ARG A O 1
ATOM 2005 N N . GLY A 1 268 ? 20.721 -17.662 -13.161 1.00 94.25 268 GLY A N 1
ATOM 2006 C CA . GLY A 1 268 ? 19.900 -18.703 -12.545 1.00 94.25 268 GLY A CA 1
ATOM 2007 C C . GLY A 1 268 ? 18.737 -18.184 -11.694 1.00 94.25 268 GLY A C 1
ATOM 2008 O O . GLY A 1 268 ? 18.037 -18.996 -11.098 1.00 94.25 268 GLY A O 1
ATOM 2009 N N . LEU A 1 269 ? 18.492 -16.868 -11.650 1.00 95.69 269 LEU A N 1
ATOM 2010 C CA . LEU A 1 269 ? 17.337 -16.283 -10.960 1.00 95.69 269 LEU A CA 1
ATOM 2011 C C . LEU A 1 269 ? 16.141 -16.290 -11.918 1.00 95.69 269 LEU A C 1
ATOM 2013 O O . LEU A 1 269 ? 15.973 -15.377 -12.728 1.00 95.69 269 LEU A O 1
ATOM 2017 N N . VAL A 1 270 ? 15.360 -17.370 -11.888 1.00 94.06 270 VAL A N 1
ATOM 2018 C CA . VAL A 1 270 ? 14.363 -17.664 -12.934 1.00 94.06 270 VAL A CA 1
ATOM 2019 C C . VAL A 1 270 ? 12.919 -17.417 -12.503 1.00 94.06 270 VAL A C 1
ATOM 2021 O O . VAL A 1 270 ? 12.050 -17.281 -13.369 1.00 94.06 270 VAL A O 1
ATOM 2024 N N . THR A 1 271 ? 12.639 -17.333 -11.200 1.00 94.88 271 THR A N 1
ATOM 2025 C CA . THR A 1 271 ? 11.302 -17.014 -10.673 1.00 94.88 271 THR A CA 1
ATOM 2026 C C . THR A 1 271 ? 11.220 -15.597 -10.121 1.00 94.88 271 THR A C 1
ATOM 2028 O O . THR A 1 271 ? 12.227 -15.005 -9.739 1.00 94.88 271 THR A O 1
ATOM 2031 N N . VAL A 1 272 ? 10.000 -15.067 -10.002 1.00 95.06 272 VAL A N 1
ATOM 2032 C CA . VAL A 1 272 ? 9.739 -13.774 -9.340 1.00 95.06 272 VAL A CA 1
ATOM 2033 C C . VAL A 1 272 ? 10.350 -13.718 -7.932 1.00 95.06 272 VAL A C 1
ATOM 2035 O O . VAL A 1 272 ? 10.912 -12.695 -7.547 1.00 95.06 272 VAL A O 1
ATOM 2038 N N . ALA A 1 273 ? 10.288 -14.829 -7.191 1.00 93.56 273 ALA A N 1
ATOM 2039 C CA . ALA A 1 273 ? 10.820 -14.918 -5.830 1.00 93.56 273 ALA A CA 1
ATOM 2040 C C . ALA A 1 273 ? 12.359 -14.912 -5.789 1.00 93.56 273 ALA A C 1
ATOM 2042 O O . ALA A 1 273 ? 12.932 -14.461 -4.804 1.00 93.56 273 ALA A O 1
ATOM 2043 N N . ASP A 1 274 ? 13.025 -15.353 -6.863 1.00 94.56 274 ASP A N 1
ATOM 2044 C CA . ASP A 1 274 ? 14.488 -15.296 -6.979 1.00 94.56 274 ASP A CA 1
ATOM 2045 C C . ASP A 1 274 ? 14.967 -13.906 -7.427 1.00 94.56 274 ASP A C 1
ATOM 2047 O O . ASP A 1 274 ? 16.026 -13.435 -7.012 1.00 94.56 274 ASP A O 1
ATOM 2051 N N . VAL A 1 275 ? 14.199 -13.247 -8.304 1.00 97.06 275 VAL A N 1
ATOM 2052 C CA . VAL A 1 275 ? 14.568 -11.960 -8.913 1.00 97.06 275 VAL A CA 1
ATOM 2053 C C . VAL A 1 275 ? 14.428 -10.802 -7.931 1.00 97.06 275 VAL A C 1
ATOM 2055 O O . VAL A 1 275 ? 15.348 -9.988 -7.817 1.00 97.06 275 VAL A O 1
ATOM 2058 N N . ILE A 1 276 ? 13.295 -10.708 -7.228 1.00 96.62 276 ILE A N 1
ATOM 2059 C CA . ILE A 1 276 ? 12.951 -9.529 -6.419 1.00 96.62 276 ILE A CA 1
ATOM 2060 C C . ILE A 1 276 ? 13.985 -9.211 -5.329 1.00 96.62 276 ILE A C 1
ATOM 2062 O O . ILE A 1 276 ? 14.375 -8.045 -5.256 1.00 96.62 276 ILE A O 1
ATOM 2066 N N . PRO A 1 277 ? 14.518 -10.181 -4.560 1.00 94.69 277 PRO A N 1
ATOM 2067 C CA . PRO A 1 277 ? 15.531 -9.895 -3.541 1.00 94.69 277 PRO A CA 1
ATOM 2068 C C . PRO A 1 277 ? 16.806 -9.228 -4.072 1.00 94.69 277 PRO A C 1
ATOM 2070 O O . PRO A 1 277 ? 17.528 -8.580 -3.322 1.00 94.69 277 PRO A O 1
ATOM 2073 N N . VAL A 1 278 ? 17.095 -9.374 -5.368 1.00 95.50 278 VAL A N 1
ATOM 2074 C CA . VAL A 1 278 ? 18.234 -8.725 -6.035 1.00 95.50 278 VAL A CA 1
ATOM 2075 C C . VAL A 1 278 ? 17.802 -7.460 -6.786 1.00 95.50 278 VAL A C 1
ATOM 2077 O O . VAL A 1 278 ? 18.600 -6.541 -6.954 1.00 95.50 278 VAL A O 1
ATOM 2080 N N . TYR A 1 279 ? 16.561 -7.411 -7.268 1.00 95.00 279 TYR A N 1
ATOM 2081 C CA . TYR A 1 279 ? 16.005 -6.289 -8.026 1.00 95.00 279 TYR A CA 1
ATOM 2082 C C . TYR A 1 279 ? 15.655 -5.094 -7.135 1.00 95.00 279 TYR A C 1
ATOM 2084 O O . TYR A 1 279 ? 16.029 -3.965 -7.442 1.00 95.00 279 TYR A O 1
ATOM 2092 N N . ALA A 1 280 ? 14.977 -5.361 -6.022 1.00 92.00 280 ALA A N 1
ATOM 2093 C CA . ALA A 1 280 ? 14.494 -4.378 -5.063 1.00 92.00 280 ALA A CA 1
ATOM 2094 C C . ALA A 1 280 ? 14.827 -4.849 -3.634 1.00 92.00 280 ALA A C 1
ATOM 2096 O O . ALA A 1 280 ? 13.929 -5.251 -2.896 1.00 92.00 280 ALA A O 1
ATOM 2097 N N . PRO A 1 281 ? 16.113 -4.833 -3.234 1.00 88.94 281 PRO A N 1
ATOM 2098 C CA . PRO A 1 281 ? 16.543 -5.333 -1.930 1.00 88.94 281 PRO A CA 1
ATOM 2099 C C . PRO A 1 281 ? 16.104 -4.419 -0.778 1.00 88.94 281 PRO A C 1
ATOM 2101 O O . PRO A 1 281 ? 15.966 -3.198 -0.946 1.00 88.94 281 PRO A O 1
ATOM 2104 N N . ALA A 1 282 ? 16.005 -4.976 0.429 1.00 81.06 282 ALA A N 1
ATOM 2105 C CA . ALA A 1 282 ? 15.725 -4.233 1.659 1.00 81.06 282 ALA A CA 1
ATOM 2106 C C . ALA A 1 282 ? 16.795 -3.184 1.997 1.00 81.06 282 ALA A C 1
ATOM 2108 O O . ALA A 1 282 ? 16.498 -2.180 2.647 1.00 81.06 282 ALA A O 1
ATOM 2109 N N . SER A 1 283 ? 18.031 -3.344 1.505 1.00 83.19 283 SER A N 1
ATOM 2110 C CA . SER A 1 283 ? 19.087 -2.326 1.635 1.00 83.19 283 SER A CA 1
ATOM 2111 C C . SER A 1 283 ? 18.708 -0.979 1.006 1.00 83.19 283 SER A C 1
ATOM 2113 O O . SER A 1 283 ? 19.182 0.071 1.457 1.00 83.19 283 SER A O 1
ATOM 2115 N N . ASP A 1 284 ? 17.826 -1.012 0.004 1.00 80.38 284 ASP A N 1
ATOM 2116 C CA . ASP A 1 284 ? 17.284 0.157 -0.692 1.00 80.38 284 ASP A CA 1
ATOM 2117 C C . ASP A 1 284 ? 15.968 0.656 -0.062 1.00 80.38 284 ASP A C 1
ATOM 2119 O O . ASP A 1 284 ? 15.393 1.636 -0.535 1.00 80.38 284 ASP A O 1
ATOM 2123 N N . GLY A 1 285 ? 15.522 0.037 1.039 1.00 78.50 285 GLY A N 1
ATOM 2124 C CA . GLY A 1 285 ? 14.291 0.381 1.756 1.00 78.50 285 GLY A CA 1
ATOM 2125 C C . GLY A 1 285 ? 13.036 -0.326 1.239 1.00 78.50 285 GLY A C 1
ATOM 2126 O O . GLY A 1 285 ? 11.932 0.118 1.546 1.00 78.50 285 GLY A O 1
ATOM 2127 N N . ASN A 1 286 ? 13.195 -1.393 0.454 1.00 83.62 286 ASN A N 1
ATOM 2128 C CA . ASN A 1 286 ? 12.083 -2.208 -0.032 1.00 83.62 286 ASN A CA 1
ATOM 2129 C C . ASN A 1 286 ? 11.679 -3.284 0.986 1.00 83.62 286 ASN A C 1
ATOM 2131 O O . ASN A 1 286 ? 12.467 -3.673 1.843 1.00 83.62 286 ASN A O 1
ATOM 2135 N N . ASP A 1 287 ? 10.458 -3.790 0.846 1.00 87.12 287 ASP A N 1
ATOM 2136 C CA . ASP A 1 287 ? 10.016 -5.035 1.471 1.00 87.12 287 ASP A CA 1
ATOM 2137 C C . ASP A 1 287 ? 9.883 -6.082 0.361 1.00 87.12 287 ASP A C 1
ATOM 2139 O O . ASP A 1 287 ? 9.001 -5.985 -0.503 1.00 87.12 287 ASP A O 1
ATOM 2143 N N . GLU A 1 288 ? 10.816 -7.037 0.329 1.00 88.69 288 GLU A N 1
ATOM 2144 C CA . GLU A 1 288 ? 10.922 -7.977 -0.788 1.00 88.69 288 GLU A CA 1
ATOM 2145 C C . GLU A 1 288 ? 9.728 -8.931 -0.831 1.00 88.69 288 GLU A C 1
ATOM 2147 O O . GLU A 1 288 ? 9.221 -9.235 -1.913 1.00 88.69 288 GLU A O 1
ATOM 2152 N N . GLN A 1 289 ? 9.228 -9.353 0.334 1.00 85.75 289 GLN A N 1
ATOM 2153 C CA . GLN A 1 289 ? 8.088 -10.262 0.410 1.00 85.75 289 GLN A CA 1
ATOM 2154 C C . GLN A 1 289 ? 6.804 -9.563 -0.037 1.00 85.75 289 GLN A C 1
ATOM 2156 O O . GLN A 1 289 ? 6.063 -10.112 -0.853 1.00 85.75 289 GLN A O 1
ATOM 2161 N N . VAL A 1 290 ? 6.575 -8.323 0.402 1.00 83.38 290 VAL A N 1
ATOM 2162 C CA . VAL A 1 290 ? 5.416 -7.534 -0.045 1.00 83.38 290 VAL A CA 1
ATOM 2163 C C . VAL A 1 290 ? 5.452 -7.303 -1.558 1.00 83.38 290 VAL A C 1
ATOM 2165 O O . VAL A 1 290 ? 4.407 -7.357 -2.213 1.00 83.38 290 VAL A O 1
ATOM 2168 N N . TYR A 1 291 ? 6.631 -7.075 -2.144 1.00 92.00 291 TYR A N 1
ATOM 2169 C CA . TYR A 1 291 ? 6.767 -6.973 -3.599 1.00 92.00 291 TYR A CA 1
ATOM 2170 C C . TYR A 1 291 ? 6.382 -8.304 -4.267 1.00 92.00 291 TYR A C 1
ATOM 2172 O O . TYR A 1 291 ? 5.519 -8.306 -5.154 1.00 92.00 291 TYR A O 1
ATOM 2180 N N . ILE A 1 292 ? 6.958 -9.431 -3.830 1.00 91.19 292 ILE A N 1
ATOM 2181 C CA . ILE A 1 292 ? 6.651 -10.770 -4.369 1.00 91.19 292 ILE A CA 1
ATOM 2182 C C . ILE A 1 292 ? 5.141 -11.032 -4.325 1.00 91.19 292 ILE A C 1
ATOM 2184 O O . ILE A 1 292 ? 4.542 -11.363 -5.355 1.00 91.19 292 ILE A O 1
ATOM 2188 N N . ASP A 1 293 ? 4.513 -10.792 -3.176 1.00 86.06 293 ASP A N 1
ATOM 2189 C CA . ASP A 1 293 ? 3.084 -11.017 -2.959 1.00 86.06 293 ASP A CA 1
ATOM 2190 C C . ASP A 1 293 ? 2.222 -10.126 -3.860 1.00 86.06 293 ASP A C 1
ATOM 2192 O O . ASP A 1 293 ? 1.208 -10.571 -4.408 1.00 86.06 293 ASP A O 1
ATOM 2196 N N . ASN A 1 294 ? 2.617 -8.865 -4.058 1.00 89.75 294 ASN A N 1
ATOM 2197 C CA . ASN A 1 294 ? 1.914 -7.953 -4.957 1.00 89.75 294 ASN A CA 1
ATOM 2198 C C . ASN A 1 294 ? 1.992 -8.417 -6.416 1.00 89.75 294 ASN A C 1
ATOM 2200 O O . ASN A 1 294 ? 0.988 -8.340 -7.133 1.00 89.75 294 ASN A O 1
ATOM 2204 N N . VAL A 1 295 ? 3.148 -8.918 -6.862 1.00 93.50 295 VAL A N 1
ATOM 2205 C CA . VAL A 1 295 ? 3.294 -9.480 -8.213 1.00 93.50 295 VAL A CA 1
ATOM 2206 C C . VAL A 1 295 ? 2.436 -10.732 -8.367 1.00 93.50 295 VAL A C 1
ATOM 2208 O O . VAL A 1 295 ? 1.656 -10.816 -9.318 1.00 93.50 295 VAL A O 1
ATOM 2211 N N . HIS A 1 296 ? 2.506 -11.668 -7.418 1.00 90.81 296 HIS A N 1
ATOM 2212 C CA . HIS A 1 296 ? 1.705 -12.899 -7.444 1.00 90.81 296 HIS A CA 1
ATOM 2213 C C . HIS A 1 296 ? 0.209 -12.597 -7.492 1.00 90.81 296 HIS A C 1
ATOM 2215 O O . HIS A 1 296 ? -0.507 -13.148 -8.330 1.00 90.81 296 HIS A O 1
ATOM 2221 N N . ARG A 1 297 ? -0.255 -11.670 -6.649 1.00 86.44 297 ARG A N 1
ATOM 2222 C CA . ARG A 1 297 ? -1.663 -11.269 -6.565 1.00 86.44 297 ARG A CA 1
ATOM 2223 C C . ARG A 1 297 ? -2.167 -10.653 -7.863 1.00 86.44 297 ARG A C 1
ATOM 2225 O O . ARG A 1 297 ? -3.239 -11.029 -8.330 1.00 86.44 297 ARG A O 1
ATOM 2232 N N . ARG A 1 298 ? -1.408 -9.718 -8.449 1.00 91.00 298 ARG A N 1
ATOM 2233 C CA . ARG A 1 298 ? -1.778 -9.061 -9.714 1.00 91.00 298 ARG A CA 1
ATOM 2234 C C . ARG A 1 298 ? -1.846 -10.071 -10.853 1.00 91.00 298 ARG A C 1
ATOM 2236 O O . ARG A 1 298 ? -2.857 -10.127 -11.546 1.00 91.00 298 ARG A O 1
ATOM 2243 N N . VAL A 1 299 ? -0.821 -10.913 -10.994 1.00 92.25 299 VAL A N 1
ATOM 2244 C CA . VAL A 1 299 ? -0.785 -11.946 -12.040 1.00 92.25 299 VAL A CA 1
ATOM 2245 C C . VAL A 1 299 ? -1.945 -12.931 -11.876 1.00 92.25 299 VAL A C 1
ATOM 2247 O O . VAL A 1 299 ? -2.634 -13.212 -12.853 1.00 92.25 299 VAL A O 1
ATOM 2250 N N . ALA A 1 300 ? -2.218 -13.417 -10.660 1.00 87.56 300 ALA A N 1
ATOM 2251 C CA . ALA A 1 300 ? -3.350 -14.308 -10.407 1.00 87.56 300 ALA A CA 1
ATOM 2252 C C . ALA A 1 300 ? -4.694 -13.650 -10.769 1.00 87.56 300 ALA A C 1
ATOM 2254 O O . ALA A 1 300 ? -5.462 -14.233 -11.537 1.00 87.56 300 ALA A O 1
ATOM 2255 N N . ALA A 1 301 ? -4.928 -12.418 -10.308 1.00 85.50 301 ALA A N 1
ATOM 2256 C CA . ALA A 1 301 ? -6.150 -11.670 -10.598 1.00 85.50 301 ALA A CA 1
ATOM 2257 C C . ALA A 1 301 ? -6.361 -11.452 -12.105 1.00 85.50 301 ALA A C 1
ATOM 2259 O O . ALA A 1 301 ? -7.464 -11.644 -12.615 1.00 85.50 301 ALA A O 1
ATOM 2260 N N . TRP A 1 302 ? -5.308 -11.109 -12.854 1.00 91.12 302 TRP A N 1
ATOM 2261 C CA . TRP A 1 302 ? -5.402 -10.910 -14.306 1.00 91.12 302 TRP A CA 1
ATOM 2262 C C . TRP A 1 302 ? -5.617 -12.208 -15.087 1.00 91.12 302 TRP A C 1
ATOM 2264 O O . TRP A 1 302 ? -6.139 -12.181 -16.197 1.00 91.12 302 TRP A O 1
ATOM 2274 N N . GLN A 1 303 ? -5.290 -13.356 -14.499 1.00 87.31 303 GLN A N 1
ATOM 2275 C CA . GLN A 1 303 ? -5.655 -14.665 -15.041 1.00 87.31 303 GLN A CA 1
ATOM 2276 C C . GLN A 1 303 ? -7.093 -15.082 -14.687 1.00 87.31 303 GLN A C 1
ATOM 2278 O O . GLN A 1 303 ? -7.481 -16.213 -14.974 1.00 87.31 303 GLN A O 1
ATOM 2283 N N . GLY A 1 304 ? -7.876 -14.207 -14.045 1.00 79.12 304 GLY A N 1
ATOM 2284 C CA . GLY A 1 304 ? -9.225 -14.524 -13.575 1.00 79.12 304 GLY A CA 1
ATOM 2285 C C . GLY A 1 304 ? -9.242 -15.502 -12.400 1.00 79.12 304 GLY A C 1
ATOM 2286 O O . GLY A 1 304 ? -10.265 -16.135 -12.149 1.00 79.12 304 GLY A O 1
ATOM 2287 N N . ARG A 1 305 ? -8.111 -15.661 -11.699 1.00 71.19 305 ARG A N 1
ATOM 2288 C CA . ARG A 1 305 ? -8.037 -16.430 -10.457 1.00 71.19 305 ARG A CA 1
ATOM 2289 C C . ARG A 1 305 ? -8.287 -15.485 -9.293 1.00 71.19 305 ARG A C 1
ATOM 2291 O O . ARG A 1 305 ? -7.714 -14.398 -9.262 1.00 71.19 305 ARG A O 1
ATOM 2298 N N . ASP A 1 306 ? -9.066 -15.926 -8.314 1.00 59.94 306 ASP A N 1
ATOM 2299 C CA . ASP A 1 306 ? -9.063 -15.265 -7.015 1.00 59.94 306 ASP A CA 1
ATOM 2300 C C . ASP A 1 306 ? -7.659 -15.431 -6.426 1.00 59.94 306 ASP A C 1
ATOM 2302 O O . ASP A 1 306 ? -7.209 -16.568 -6.241 1.00 59.94 306 ASP A O 1
ATOM 2306 N N . PRO A 1 307 ? -6.907 -14.339 -6.199 1.00 58.59 307 PRO A N 1
ATOM 2307 C CA . PRO A 1 307 ? -5.608 -14.471 -5.575 1.00 58.59 307 PRO A CA 1
ATOM 2308 C C . PRO A 1 307 ? -5.827 -15.043 -4.176 1.00 58.59 307 PRO A C 1
ATOM 2310 O O . PRO A 1 307 ? -6.554 -14.448 -3.377 1.00 58.59 307 PRO A O 1
ATOM 2313 N N . GLU A 1 308 ? -5.209 -16.188 -3.873 1.00 52.44 308 GLU A N 1
ATOM 2314 C CA . GLU A 1 308 ? -5.129 -16.660 -2.493 1.00 52.44 308 GLU A CA 1
ATOM 2315 C C . GLU A 1 308 ? -4.548 -15.515 -1.662 1.00 52.44 308 GLU A C 1
ATOM 2317 O O . GLU A 1 308 ? -3.430 -15.046 -1.888 1.00 52.44 308 GLU A O 1
ATOM 2322 N N . PHE A 1 309 ? -5.367 -14.987 -0.758 1.00 47.84 309 PHE A N 1
ATOM 2323 C CA . PHE A 1 309 ? -4.993 -13.883 0.104 1.00 47.84 309 PHE A CA 1
ATOM 2324 C C . PHE A 1 309 ? -3.913 -14.398 1.067 1.00 47.84 309 PHE A C 1
ATOM 2326 O O . PHE A 1 309 ? -4.224 -14.949 2.126 1.00 47.84 309 PHE A O 1
ATOM 2333 N N . TRP A 1 310 ? -2.635 -14.219 0.720 1.00 44.75 310 TRP A N 1
ATOM 2334 C CA . TRP A 1 310 ? -1.542 -14.257 1.691 1.00 44.75 310 TRP A CA 1
ATOM 2335 C C . TRP A 1 310 ? -1.686 -13.035 2.599 1.00 44.75 310 TRP A C 1
ATOM 2337 O O . TRP A 1 310 ? -1.103 -11.973 2.403 1.00 44.75 310 TRP A O 1
ATOM 2347 N N . ILE A 1 311 ? -2.583 -13.169 3.570 1.00 49.25 311 ILE A N 1
ATOM 2348 C CA . ILE A 1 311 ? -2.656 -12.306 4.738 1.00 49.25 311 ILE A CA 1
ATOM 2349 C C . ILE A 1 311 ? -1.412 -12.676 5.543 1.00 49.25 311 ILE A C 1
ATOM 2351 O O . ILE A 1 311 ? -1.332 -13.813 6.015 1.00 49.25 311 ILE A O 1
ATOM 2355 N N . GLY A 1 312 ? -0.439 -11.764 5.649 1.00 45.59 312 GLY A N 1
ATOM 2356 C CA . GLY A 1 312 ? 0.721 -11.951 6.525 1.00 45.59 312 GLY A CA 1
ATOM 2357 C C . GLY A 1 312 ? 0.271 -12.480 7.889 1.00 45.59 312 GLY A C 1
ATOM 2358 O O . GLY A 1 312 ? -0.818 -12.131 8.354 1.00 45.59 312 GLY A O 1
ATOM 2359 N N . GLN A 1 313 ? 1.067 -13.358 8.507 1.00 49.97 313 GLN A N 1
ATOM 2360 C CA . GLN A 1 313 ? 0.663 -14.079 9.725 1.00 49.97 313 GLN A CA 1
ATOM 2361 C C . GLN A 1 313 ? 0.245 -13.156 10.886 1.00 49.97 313 GLN A C 1
ATOM 2363 O O . GLN A 1 313 ? -0.450 -13.600 11.795 1.00 49.97 313 GLN A O 1
ATOM 2368 N N . ASP A 1 314 ? 0.589 -11.870 10.806 1.00 53.28 314 ASP A N 1
ATOM 2369 C CA . ASP A 1 314 ? 0.400 -10.880 11.862 1.00 53.28 314 ASP A CA 1
ATOM 2370 C C . ASP A 1 314 ? -0.914 -10.080 11.778 1.00 53.28 314 ASP A C 1
ATOM 2372 O O . ASP A 1 314 ? -1.214 -9.296 12.680 1.00 53.28 314 ASP A O 1
ATOM 2376 N N . LEU A 1 315 ? -1.731 -10.245 10.730 1.00 57.94 315 LEU A N 1
ATOM 2377 C CA . LEU A 1 315 ? -3.024 -9.551 10.654 1.00 57.94 315 LEU A CA 1
ATOM 2378 C C . LEU A 1 315 ? -4.125 -10.374 11.333 1.00 57.94 315 LEU A C 1
ATOM 2380 O O . LEU A 1 315 ? -4.485 -11.467 10.883 1.00 57.94 315 LEU A O 1
ATOM 2384 N N . ARG A 1 316 ? -4.701 -9.815 12.408 1.00 70.50 316 ARG A N 1
ATOM 2385 C CA . ARG A 1 316 ? -5.847 -10.410 13.108 1.00 70.50 316 ARG A CA 1
ATOM 2386 C C . ARG A 1 316 ? -7.024 -10.590 12.152 1.00 70.50 316 ARG A C 1
ATOM 2388 O O . ARG A 1 316 ? -7.436 -9.665 11.455 1.00 70.50 316 ARG A O 1
ATOM 2395 N N . ARG A 1 317 ? -7.567 -11.809 12.131 1.00 69.19 317 ARG A N 1
ATOM 2396 C CA . ARG A 1 317 ? -8.741 -12.169 11.332 1.00 69.19 317 ARG A CA 1
ATOM 2397 C C . ARG A 1 317 ? -9.990 -12.069 12.189 1.00 69.19 317 ARG A C 1
ATOM 2399 O O . ARG A 1 317 ? -10.039 -12.614 13.288 1.00 69.19 317 ARG A O 1
ATOM 2406 N N . TYR A 1 318 ? -11.005 -11.421 11.637 1.00 80.25 318 TYR A N 1
ATOM 2407 C CA . TYR A 1 318 ? -12.296 -11.223 12.280 1.00 80.25 318 TYR A CA 1
ATOM 2408 C C . TYR A 1 318 ? -13.406 -11.858 11.436 1.00 80.25 318 TYR A C 1
ATOM 2410 O O . TYR A 1 318 ? -13.271 -11.912 10.212 1.00 80.25 318 TYR A O 1
ATOM 2418 N N . PRO A 1 319 ? -14.492 -12.348 12.061 1.00 77.06 319 PRO A N 1
ATOM 2419 C CA . PRO A 1 319 ? -15.592 -12.992 11.340 1.00 77.06 319 PRO A CA 1
ATOM 2420 C C . PRO A 1 319 ? -16.328 -12.026 10.400 1.00 77.06 319 PRO A C 1
ATOM 2422 O O . PRO A 1 319 ? -16.848 -12.445 9.370 1.00 77.06 319 PRO A O 1
ATOM 2425 N N . ASP A 1 320 ? -16.349 -10.736 10.736 1.00 84.88 320 ASP A N 1
ATOM 2426 C CA . ASP A 1 320 ? -16.919 -9.663 9.928 1.00 84.88 320 ASP A CA 1
ATOM 2427 C C . ASP A 1 320 ? -16.282 -8.310 10.294 1.00 84.88 320 ASP A C 1
ATOM 2429 O O . ASP A 1 320 ? -15.666 -8.161 11.355 1.00 84.88 320 ASP A O 1
ATOM 2433 N N . LEU A 1 321 ? -16.442 -7.313 9.415 1.00 84.62 321 LEU A N 1
ATOM 2434 C CA . LEU A 1 321 ? -15.852 -5.981 9.587 1.00 84.62 321 LEU A CA 1
ATOM 2435 C C . LEU A 1 321 ? -16.347 -5.278 10.859 1.00 84.62 321 LEU A C 1
ATOM 2437 O O . LEU A 1 321 ? -15.554 -4.638 11.542 1.00 84.62 321 LEU A O 1
ATOM 2441 N N . ALA A 1 322 ? -17.637 -5.384 11.191 1.00 87.00 322 ALA A N 1
ATOM 2442 C CA . ALA A 1 322 ? -18.196 -4.681 12.342 1.00 87.00 322 ALA A CA 1
ATOM 2443 C C . ALA A 1 322 ? -17.663 -5.265 13.655 1.00 87.00 322 ALA A C 1
ATOM 2445 O O . ALA A 1 322 ? -17.234 -4.511 14.529 1.00 87.00 322 ALA A O 1
ATOM 2446 N N . THR A 1 323 ? -17.626 -6.594 13.766 1.00 85.00 323 THR A N 1
ATOM 2447 C CA . THR A 1 323 ? -16.989 -7.288 14.891 1.00 85.00 323 THR A CA 1
ATOM 2448 C C . THR A 1 323 ? -15.510 -6.931 14.989 1.00 85.00 323 THR A C 1
ATOM 2450 O O . THR A 1 323 ? -15.042 -6.594 16.072 1.00 85.00 323 THR A O 1
ATOM 2453 N N . GLY A 1 324 ? -14.783 -6.936 13.869 1.00 90.12 324 GLY A N 1
ATOM 2454 C CA . GLY A 1 324 ? -13.357 -6.615 13.862 1.00 90.12 324 GLY A CA 1
ATOM 2455 C C . GLY A 1 324 ? -13.049 -5.196 14.326 1.00 90.12 324 GLY A C 1
ATOM 2456 O O . GLY A 1 324 ? -12.210 -5.002 15.201 1.00 90.12 324 GLY A O 1
ATOM 2457 N N . LEU A 1 325 ? -13.783 -4.204 13.819 1.00 91.81 325 LEU A N 1
ATOM 2458 C CA . LEU A 1 325 ? -13.622 -2.815 14.254 1.00 91.81 325 LEU A CA 1
ATOM 2459 C C . LEU A 1 325 ? -14.009 -2.622 15.727 1.00 91.81 325 LEU A C 1
ATOM 2461 O O . LEU A 1 325 ? -13.358 -1.847 16.428 1.00 91.81 325 LEU A O 1
ATOM 2465 N N . MET A 1 326 ? -15.027 -3.335 16.220 1.00 91.12 326 MET A N 1
ATOM 2466 C CA . MET A 1 326 ? -15.392 -3.294 17.639 1.00 91.12 326 MET A CA 1
ATOM 2467 C C . MET A 1 326 ? -14.311 -3.935 18.520 1.00 91.12 326 MET A C 1
ATOM 2469 O O . MET A 1 326 ? -13.941 -3.363 19.542 1.00 91.12 326 MET A O 1
ATOM 2473 N N . MET A 1 327 ? -13.748 -5.074 18.106 1.00 91.50 327 MET A N 1
ATOM 2474 C CA . MET A 1 327 ? -12.633 -5.717 18.808 1.00 91.50 327 MET A CA 1
ATOM 2475 C C . MET A 1 327 ? -11.396 -4.814 18.854 1.00 91.50 327 MET A C 1
ATOM 2477 O O . MET A 1 327 ? -10.829 -4.639 19.929 1.00 91.50 327 MET A O 1
ATOM 2481 N N . GLU A 1 328 ? -11.020 -4.172 17.743 1.00 92.06 328 GLU A N 1
ATOM 2482 C CA . GLU A 1 328 ? -9.916 -3.195 17.727 1.00 92.06 328 GLU A CA 1
ATOM 2483 C C . GLU A 1 328 ? -10.220 -1.967 18.606 1.00 92.06 328 GLU A C 1
ATOM 2485 O O . GLU A 1 328 ? -9.331 -1.452 19.281 1.00 92.06 328 GLU A O 1
ATOM 2490 N N . THR A 1 329 ? -11.482 -1.526 18.671 1.00 92.75 329 THR A N 1
ATOM 2491 C CA . THR A 1 329 ? -11.908 -0.413 19.542 1.00 92.75 329 THR A CA 1
ATOM 2492 C C . THR A 1 329 ? -11.723 -0.739 21.027 1.00 92.75 329 THR A C 1
ATOM 2494 O O . THR A 1 329 ? -11.247 0.110 21.777 1.00 92.75 329 THR A O 1
ATOM 2497 N N . PHE A 1 330 ? -12.080 -1.954 21.455 1.00 94.56 330 PHE A N 1
ATOM 2498 C CA . PHE A 1 330 ? -11.861 -2.433 22.827 1.00 94.56 330 PHE A CA 1
ATOM 2499 C C . PHE A 1 330 ? -10.371 -2.649 23.118 1.00 94.56 330 PHE A C 1
ATOM 2501 O O . PHE A 1 330 ? -9.859 -2.224 24.155 1.00 94.56 330 PHE A O 1
ATOM 2508 N N . GLN A 1 331 ? -9.650 -3.237 22.164 1.00 91.31 331 GLN A N 1
ATOM 2509 C CA . GLN A 1 331 ? -8.220 -3.495 22.289 1.00 91.31 331 GLN A CA 1
ATOM 2510 C C . GLN A 1 331 ? -7.398 -2.206 22.420 1.00 91.31 331 GLN A C 1
ATOM 2512 O O . GLN A 1 331 ? -6.381 -2.208 23.114 1.00 91.31 331 GLN A O 1
ATOM 2517 N N . ALA A 1 332 ? -7.825 -1.111 21.783 1.00 91.00 332 ALA A N 1
ATOM 2518 C CA . ALA A 1 332 ? -7.166 0.193 21.879 1.00 91.00 332 ALA A CA 1
ATOM 2519 C C . ALA A 1 332 ? -7.131 0.753 23.312 1.00 91.00 332 ALA A C 1
ATOM 2521 O O . ALA A 1 332 ? -6.302 1.610 23.613 1.00 91.00 332 ALA A O 1
ATOM 2522 N N . THR A 1 333 ? -8.008 0.264 24.192 1.00 93.00 333 THR A N 1
ATOM 2523 C CA . THR A 1 333 ? -8.028 0.593 25.623 1.00 93.00 333 THR A CA 1
ATOM 2524 C C . THR A 1 333 ? -7.598 -0.587 26.493 1.00 93.00 333 THR A C 1
ATOM 2526 O O . THR A 1 333 ? -7.909 -0.605 27.677 1.00 93.00 333 THR A O 1
ATOM 2529 N N . GLU A 1 334 ? -6.917 -1.576 25.904 1.00 92.62 334 GLU A N 1
ATOM 2530 C CA . GLU A 1 334 ? -6.451 -2.806 26.564 1.00 92.62 334 GLU A CA 1
ATOM 2531 C C . GLU A 1 334 ? -7.581 -3.653 27.176 1.00 92.62 334 GLU A C 1
ATOM 2533 O O . GLU A 1 334 ? -7.363 -4.419 28.111 1.00 92.62 334 GLU A O 1
ATOM 2538 N N . LEU A 1 335 ? -8.796 -3.545 26.629 1.00 93.88 335 LEU A N 1
ATOM 2539 C CA . LEU A 1 335 ? -9.966 -4.302 27.071 1.00 93.88 335 LEU A CA 1
ATOM 2540 C C . LEU A 1 335 ? -10.339 -5.378 26.052 1.00 93.88 335 LEU A C 1
ATOM 2542 O O . LEU A 1 335 ? -10.122 -5.230 24.849 1.00 93.88 335 LEU A O 1
ATOM 2546 N N . GLU A 1 336 ? -10.948 -6.460 26.531 1.00 92.06 336 GLU A N 1
ATOM 2547 C CA . GLU A 1 336 ? -11.452 -7.531 25.676 1.00 92.06 336 GLU A CA 1
ATOM 2548 C C . GLU A 1 336 ? -12.928 -7.306 25.317 1.00 92.06 336 GLU A C 1
ATOM 2550 O O . GLU A 1 336 ? -13.777 -7.015 26.165 1.00 92.06 336 GLU A O 1
ATOM 2555 N N . TYR A 1 337 ? -13.257 -7.463 24.034 1.00 92.19 337 TYR A N 1
ATOM 2556 C CA . TYR A 1 337 ? -14.640 -7.453 23.575 1.00 92.19 337 TYR A CA 1
ATOM 2557 C C . TYR A 1 337 ? -15.275 -8.841 23.721 1.00 92.19 337 TYR A C 1
ATOM 2559 O O . TYR A 1 337 ? -14.971 -9.769 22.976 1.00 92.19 337 TYR A O 1
ATOM 2567 N N . HIS A 1 338 ? -16.229 -8.962 24.640 1.00 91.62 338 HIS A N 1
ATOM 2568 C CA . HIS A 1 338 ? -17.064 -10.155 24.806 1.00 91.62 338 HIS A CA 1
ATOM 2569 C C . HIS A 1 338 ? -18.430 -10.013 24.097 1.00 91.62 338 HIS A C 1
ATOM 2571 O O . HIS A 1 338 ? -19.313 -9.337 24.629 1.00 91.62 338 HIS A O 1
ATOM 2577 N N . PRO A 1 339 ? -18.673 -10.663 22.942 1.00 89.00 339 PRO A N 1
ATOM 2578 C CA . PRO A 1 339 ? -19.911 -10.499 22.160 1.00 89.00 339 PRO A CA 1
ATOM 2579 C C . PRO A 1 339 ? -21.174 -11.054 22.839 1.00 89.00 339 PRO A C 1
ATOM 2581 O O . PRO A 1 339 ? -22.295 -10.767 22.416 1.00 89.00 339 PRO A O 1
ATOM 2584 N N . THR A 1 340 ? -21.017 -11.874 23.878 1.00 89.31 340 THR A N 1
ATOM 2585 C CA . THR A 1 340 ? -22.124 -12.455 24.650 1.00 89.31 340 THR A CA 1
ATOM 2586 C C . THR A 1 340 ? -22.495 -11.632 25.882 1.00 89.31 340 THR A C 1
ATOM 2588 O O . THR A 1 340 ? -23.503 -11.922 26.521 1.00 89.31 340 THR A O 1
ATOM 2591 N N . TRP A 1 341 ? -21.707 -10.611 26.234 1.00 93.81 341 TRP A N 1
ATOM 2592 C CA . TRP A 1 341 ? -21.978 -9.767 27.396 1.00 93.81 341 TRP A CA 1
ATOM 2593 C C . TRP A 1 341 ? -23.007 -8.691 27.067 1.00 93.81 341 TRP A C 1
ATOM 2595 O O . TRP A 1 341 ? -22.954 -8.056 26.013 1.00 93.81 341 TRP A O 1
ATOM 2605 N N . ALA A 1 342 ? -23.923 -8.445 28.001 1.00 96.31 342 ALA A N 1
ATOM 2606 C CA . ALA A 1 342 ? -25.064 -7.570 27.765 1.00 96.31 342 ALA A CA 1
ATOM 2607 C C . ALA A 1 342 ? -24.669 -6.125 27.418 1.00 96.31 342 ALA A C 1
ATOM 2609 O O . ALA A 1 342 ? -25.198 -5.565 26.461 1.00 96.31 342 ALA A O 1
ATOM 2610 N N . PHE A 1 343 ? -23.698 -5.534 28.126 1.00 97.50 343 PHE A N 1
ATOM 2611 C CA . PHE A 1 343 ? -23.210 -4.183 27.814 1.00 97.50 343 PHE A CA 1
ATOM 2612 C C . PHE A 1 343 ? -22.612 -4.093 26.411 1.00 97.50 343 PHE A C 1
ATOM 2614 O O . PHE A 1 343 ? -22.881 -3.147 25.680 1.00 97.50 343 PHE A O 1
ATOM 2621 N N . HIS A 1 344 ? -21.864 -5.106 25.986 1.00 95.44 344 HIS A N 1
ATOM 2622 C CA . HIS A 1 344 ? -21.217 -5.132 24.678 1.00 95.44 344 HIS A CA 1
ATOM 2623 C C . HIS A 1 344 ? -22.220 -5.348 23.535 1.00 95.44 344 HIS A C 1
ATOM 2625 O O . HIS A 1 344 ? -22.083 -4.753 22.462 1.00 95.44 344 HIS A O 1
ATOM 2631 N N . GLN A 1 345 ? -23.266 -6.147 23.771 1.00 95.25 345 GLN A N 1
ATOM 2632 C CA . GLN A 1 345 ? -24.398 -6.272 22.850 1.00 95.25 345 GLN A CA 1
ATOM 2633 C C . GLN A 1 345 ? -25.185 -4.963 22.747 1.00 95.25 345 GLN A C 1
ATOM 2635 O O . GLN A 1 345 ? -25.510 -4.532 21.639 1.00 95.25 345 GLN A O 1
ATOM 2640 N N . PHE A 1 346 ? -25.428 -4.298 23.879 1.00 96.94 346 PHE A N 1
ATOM 2641 C CA . PHE A 1 346 ? -26.105 -3.005 23.922 1.00 96.94 346 PHE A CA 1
ATOM 2642 C C . PHE A 1 346 ? -25.316 -1.928 23.166 1.00 96.94 346 PHE A C 1
ATOM 2644 O O . PHE A 1 346 ? -25.889 -1.204 22.355 1.00 96.94 346 PHE A O 1
ATOM 2651 N N . VAL A 1 347 ? -23.990 -1.869 23.338 1.00 95.94 347 VAL A N 1
ATOM 2652 C CA . VAL A 1 347 ? -23.111 -0.949 22.592 1.00 95.94 347 VAL A CA 1
ATOM 2653 C C . VAL A 1 347 ? -23.204 -1.179 21.087 1.00 95.94 347 VAL A C 1
ATOM 2655 O O . VAL A 1 347 ? -23.361 -0.219 20.330 1.00 95.94 347 VAL A O 1
ATOM 2658 N N . MET A 1 348 ? -23.165 -2.438 20.640 1.00 93.81 348 MET A N 1
ATOM 2659 C CA . MET A 1 348 ? -23.344 -2.770 19.223 1.00 93.81 348 MET A CA 1
ATOM 2660 C C . MET A 1 348 ? -24.723 -2.355 18.701 1.00 93.81 348 MET A C 1
ATOM 2662 O O . MET A 1 348 ? -24.834 -1.856 17.580 1.00 93.81 348 MET A O 1
ATOM 2666 N N . GLN A 1 349 ? -25.776 -2.549 19.496 1.00 95.19 349 GLN A N 1
ATOM 2667 C CA . GLN A 1 349 ? -27.136 -2.165 19.124 1.00 95.19 349 GLN A CA 1
ATOM 2668 C C . GLN A 1 349 ? -27.291 -0.641 19.014 1.00 95.19 349 GLN A C 1
ATOM 2670 O O . GLN A 1 349 ? -27.834 -0.158 18.020 1.00 95.19 349 GLN A O 1
ATOM 2675 N N . GLU A 1 350 ? -26.773 0.117 19.981 1.00 96.00 350 GLU A N 1
ATOM 2676 C CA . GLU A 1 350 ? -26.802 1.583 19.967 1.00 96.00 350 GLU A CA 1
ATOM 2677 C C . GLU A 1 350 ? -25.979 2.157 18.805 1.00 96.00 350 GLU A C 1
ATOM 2679 O O . GLU A 1 350 ? -26.443 3.064 18.111 1.00 96.00 350 GLU A O 1
ATOM 2684 N N . ALA A 1 351 ? -24.799 1.591 18.522 1.00 93.19 351 ALA A N 1
ATOM 2685 C CA . ALA A 1 351 ? -23.985 1.985 17.372 1.00 93.19 351 ALA A CA 1
ATOM 2686 C C . ALA A 1 351 ? -24.724 1.748 16.043 1.00 93.19 351 ALA A C 1
ATOM 2688 O O . ALA A 1 351 ? -24.780 2.647 15.202 1.00 93.19 351 ALA A O 1
ATOM 2689 N N . ARG A 1 352 ? -25.370 0.583 15.875 1.00 92.06 352 ARG A N 1
ATOM 2690 C CA . ARG A 1 352 ? -26.221 0.288 14.703 1.00 92.06 352 ARG A CA 1
ATOM 2691 C C . ARG A 1 352 ? -27.404 1.245 14.577 1.00 92.06 352 ARG A C 1
ATOM 2693 O O . ARG A 1 352 ? -27.837 1.534 13.467 1.00 92.06 352 ARG A O 1
ATOM 2700 N N . ALA A 1 353 ? -27.912 1.745 15.698 1.00 96.00 353 ALA A N 1
ATOM 2701 C CA . ALA A 1 353 ? -29.003 2.708 15.741 1.00 96.00 353 ALA A CA 1
ATOM 2702 C C . ALA A 1 353 ? -28.541 4.177 15.621 1.00 96.00 353 ALA A C 1
ATOM 2704 O O . ALA A 1 353 ? -29.347 5.083 15.843 1.00 96.00 353 ALA A O 1
ATOM 2705 N N . GLY A 1 354 ? -27.266 4.430 15.295 1.00 95.00 354 GLY A N 1
ATOM 2706 C CA . GLY A 1 354 ? -26.717 5.777 15.104 1.00 95.00 354 GLY A CA 1
ATOM 2707 C C . GLY A 1 354 ? -26.452 6.551 16.400 1.00 95.00 354 GLY A C 1
ATOM 2708 O O . GLY A 1 354 ? -26.298 7.769 16.360 1.00 95.00 354 GLY A O 1
ATOM 2709 N N . ARG A 1 355 ? -26.399 5.869 17.550 1.00 95.50 355 ARG A N 1
ATOM 2710 C CA . ARG A 1 355 ? -26.157 6.458 18.879 1.00 95.50 355 ARG A CA 1
ATOM 2711 C C . ARG A 1 355 ? -24.930 5.834 19.557 1.00 95.50 355 ARG A C 1
ATOM 2713 O O . ARG A 1 355 ? -25.057 5.295 20.655 1.00 95.50 355 ARG A O 1
ATOM 2720 N N . PRO A 1 356 ? -23.745 5.849 18.926 1.00 94.56 356 PRO A N 1
ATOM 2721 C CA . PRO A 1 356 ? -22.579 5.172 19.480 1.00 94.56 356 PRO A CA 1
ATOM 2722 C C . PRO A 1 356 ? -22.246 5.697 20.883 1.00 94.56 356 PRO A C 1
ATOM 2724 O O . PRO A 1 356 ? -22.371 6.887 21.159 1.00 94.56 356 PRO A O 1
ATOM 2727 N N . LEU A 1 357 ? -21.796 4.796 21.755 1.00 95.50 357 LEU A N 1
ATOM 2728 C CA . LEU A 1 357 ? -21.319 5.124 23.105 1.00 95.50 357 LEU A CA 1
ATOM 2729 C C . LEU A 1 357 ? -19.812 5.455 23.128 1.00 95.50 357 LEU A C 1
ATOM 2731 O O . LEU A 1 357 ? -19.303 5.958 24.125 1.00 95.50 357 LEU A O 1
ATOM 2735 N N . GLY A 1 358 ? -19.113 5.211 22.014 1.00 92.94 358 GLY A N 1
ATOM 2736 C CA . GLY A 1 358 ? -17.663 5.359 21.882 1.00 92.94 358 GLY A CA 1
ATOM 2737 C C . GLY A 1 358 ? -16.882 4.208 22.522 1.00 92.94 358 GLY A C 1
ATOM 2738 O O . GLY A 1 358 ? -17.455 3.167 22.841 1.00 92.94 358 GLY A O 1
ATOM 2739 N N . SER A 1 359 ? -15.567 4.384 22.673 1.00 95.31 359 SER A N 1
ATOM 2740 C CA . SER A 1 359 ? -14.684 3.363 23.249 1.00 95.31 359 SER A CA 1
ATOM 2741 C C . SER A 1 359 ? -14.969 3.136 24.738 1.00 95.31 359 SER A C 1
ATOM 2743 O O . SER A 1 359 ? -15.307 4.097 25.439 1.00 95.31 359 SER A O 1
ATOM 2745 N N . PRO A 1 360 ? -14.821 1.902 25.247 1.00 96.69 360 PRO A N 1
ATOM 2746 C CA . PRO A 1 360 ? -14.844 1.656 26.686 1.00 96.69 360 PRO A CA 1
ATOM 2747 C C . PRO A 1 360 ? -13.660 2.365 27.356 1.00 96.69 360 PRO A C 1
ATOM 2749 O O . PRO A 1 360 ? -12.567 2.399 26.809 1.00 96.69 360 PRO A O 1
ATOM 275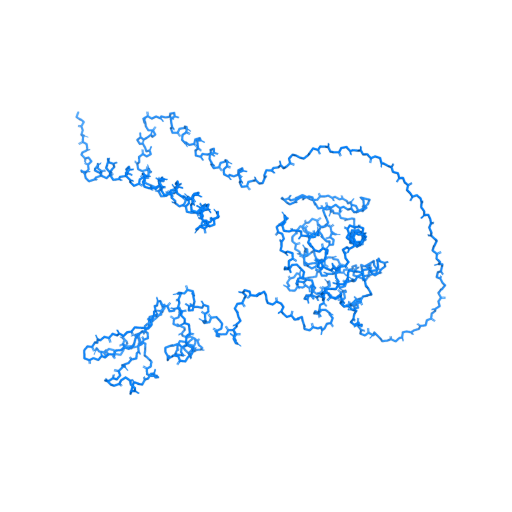2 N N . ILE A 1 361 ? -13.869 2.952 28.534 1.00 95.69 361 ILE A N 1
ATOM 2753 C CA . ILE A 1 361 ? -12.798 3.613 29.308 1.00 95.69 361 ILE A CA 1
ATOM 2754 C C . ILE A 1 361 ? -12.261 2.679 30.403 1.00 95.69 361 ILE A C 1
ATOM 2756 O O . ILE A 1 361 ? -11.159 2.873 30.909 1.00 95.69 361 ILE A O 1
ATOM 2760 N N . GLY A 1 362 ? -13.027 1.655 30.779 1.00 92.50 362 GLY A N 1
ATOM 2761 C CA . GLY A 1 362 ? -12.631 0.693 31.798 1.00 92.50 362 GLY A CA 1
ATOM 2762 C C . GLY A 1 362 ? -13.441 -0.596 31.749 1.00 92.50 362 GLY A C 1
ATOM 2763 O O . GLY A 1 362 ? -14.417 -0.725 31.001 1.00 92.50 362 GLY A O 1
ATOM 2764 N N . GLU A 1 363 ? -13.017 -1.553 32.569 1.00 94.44 363 GLU A N 1
ATOM 2765 C CA . GLU A 1 363 ? -13.709 -2.825 32.755 1.00 94.44 363 GLU A CA 1
ATOM 2766 C C . GLU A 1 363 ? -15.102 -2.647 33.372 1.00 94.44 363 GLU A C 1
ATOM 2768 O O . GLU A 1 363 ? -15.422 -1.635 34.006 1.00 94.44 363 GLU A O 1
ATOM 2773 N N . SER A 1 364 ? -15.933 -3.679 33.219 1.00 94.38 364 SER A N 1
ATOM 2774 C CA . SER A 1 364 ? -17.183 -3.766 33.962 1.00 94.38 364 SER A CA 1
ATOM 2775 C C . SER A 1 364 ? -16.892 -3.982 35.448 1.00 94.38 364 SER A C 1
ATOM 2777 O O . SER A 1 364 ? -16.266 -4.968 35.831 1.00 94.38 364 SER A O 1
ATOM 2779 N N . THR A 1 365 ? -17.407 -3.108 36.307 1.00 96.00 365 THR A N 1
ATOM 2780 C CA . THR A 1 365 ? -17.244 -3.193 37.767 1.00 96.00 365 THR A CA 1
ATOM 2781 C C . THR A 1 365 ? -18.595 -3.301 38.467 1.00 96.00 365 THR A C 1
ATOM 2783 O O . THR A 1 365 ? -19.650 -3.144 37.853 1.00 96.00 365 THR A O 1
ATOM 2786 N N . LYS A 1 366 ? -18.585 -3.619 39.766 1.00 96.56 366 LYS A N 1
ATOM 2787 C CA . LYS A 1 366 ? -19.792 -3.670 40.597 1.00 96.56 366 LYS A CA 1
ATOM 2788 C C . LYS A 1 366 ? -19.758 -2.537 41.619 1.00 96.56 366 LYS A C 1
ATOM 2790 O O . LYS A 1 366 ? -18.752 -2.358 42.299 1.00 96.56 366 LYS A O 1
ATOM 2795 N N . ILE A 1 367 ? -20.870 -1.825 41.767 1.00 96.38 367 ILE A N 1
ATOM 2796 C CA . ILE A 1 367 ? -21.052 -0.778 42.783 1.00 96.38 367 ILE A CA 1
ATOM 2797 C C . ILE A 1 367 ? -22.245 -1.095 43.686 1.00 96.38 367 ILE A C 1
ATOM 2799 O O . ILE A 1 367 ? -23.110 -1.903 43.336 1.00 96.38 367 ILE A O 1
ATOM 2803 N N . TYR A 1 368 ? -22.297 -0.451 44.852 1.00 96.56 368 TYR A N 1
ATOM 2804 C CA . TYR A 1 368 ? -23.388 -0.578 45.816 1.00 96.56 368 TYR A CA 1
ATOM 2805 C C . TYR A 1 368 ? -23.952 0.798 46.163 1.00 96.56 368 TYR A C 1
ATOM 2807 O O . TYR A 1 368 ? -23.211 1.672 46.608 1.00 96.56 368 TYR A O 1
ATOM 2815 N N . VAL A 1 369 ? -25.257 0.979 45.967 1.00 94.06 369 VAL A N 1
ATOM 2816 C CA . VAL A 1 369 ? -25.966 2.245 46.198 1.00 94.06 369 VAL A CA 1
ATOM 2817 C C . VAL A 1 369 ? -27.298 1.938 46.877 1.00 94.06 369 VAL A C 1
ATOM 2819 O O . VAL A 1 369 ? -28.057 1.100 46.389 1.00 94.06 369 VAL A O 1
ATOM 2822 N N . ASN A 1 370 ? -27.581 2.585 48.012 1.00 92.50 370 ASN A N 1
ATOM 2823 C CA . ASN A 1 370 ? -28.865 2.504 48.727 1.00 92.50 370 ASN A CA 1
ATOM 2824 C C . ASN A 1 370 ? -29.403 1.073 48.930 1.00 92.50 370 ASN A C 1
ATOM 2826 O O . ASN A 1 370 ? -30.581 0.796 48.716 1.00 92.50 370 ASN A O 1
ATOM 2830 N N . GLY A 1 371 ? -28.541 0.130 49.317 1.00 91.69 371 GLY A N 1
ATOM 2831 C CA . GLY A 1 371 ? -28.979 -1.249 49.558 1.00 91.69 371 GLY A CA 1
ATOM 2832 C C . GLY A 1 371 ? -28.963 -2.167 48.331 1.00 91.69 371 GLY A C 1
ATOM 2833 O O . GLY A 1 371 ? -29.268 -3.352 48.457 1.00 91.69 371 GLY A O 1
ATOM 2834 N N . ARG A 1 372 ? -28.636 -1.651 47.139 1.00 94.69 372 ARG A N 1
ATOM 2835 C CA . ARG A 1 372 ? -28.715 -2.383 45.865 1.00 94.69 372 ARG A CA 1
ATOM 2836 C C . ARG A 1 372 ? -27.359 -2.423 45.169 1.00 94.69 372 ARG A C 1
ATOM 2838 O O . ARG A 1 372 ? -26.585 -1.472 45.226 1.00 94.69 372 ARG A O 1
ATOM 2845 N N . ARG A 1 373 ? -27.072 -3.545 44.508 1.00 97.31 373 ARG A N 1
ATOM 2846 C CA . ARG A 1 373 ? -25.864 -3.734 43.695 1.00 97.31 373 ARG A CA 1
ATOM 2847 C C . ARG A 1 373 ? -26.162 -3.408 42.236 1.00 97.31 373 ARG A C 1
ATOM 2849 O O . ARG A 1 373 ? -27.245 -3.729 41.752 1.00 97.31 373 ARG A O 1
ATOM 2856 N N . TYR A 1 374 ? -25.181 -2.856 41.536 1.00 97.81 374 TYR A N 1
ATOM 2857 C CA . TYR A 1 374 ? -25.246 -2.599 40.098 1.00 97.81 374 TYR A CA 1
ATOM 2858 C C . TYR A 1 374 ? -23.958 -3.070 39.434 1.00 97.81 374 TYR A C 1
ATOM 2860 O O . TYR A 1 374 ? -22.881 -2.866 39.992 1.00 97.81 374 TYR A O 1
ATOM 2868 N N . ALA A 1 375 ? -24.066 -3.685 38.260 1.00 97.81 375 ALA A N 1
ATOM 2869 C CA . ALA A 1 375 ? -22.947 -3.788 37.331 1.00 97.81 375 ALA A CA 1
ATOM 2870 C C . ALA A 1 375 ? -22.884 -2.479 36.548 1.00 97.81 375 ALA A C 1
ATOM 2872 O O . ALA A 1 375 ? -23.940 -1.963 36.178 1.00 97.81 375 ALA A O 1
ATOM 2873 N N . ILE A 1 376 ? -21.688 -1.949 36.308 1.00 98.06 376 ILE A N 1
ATOM 2874 C CA . ILE A 1 376 ? -21.477 -0.730 35.527 1.00 98.06 376 ILE A CA 1
ATOM 2875 C C . ILE A 1 376 ? -20.312 -0.899 34.561 1.00 98.06 376 ILE A C 1
ATOM 2877 O O . ILE A 1 376 ? -19.353 -1.595 34.882 1.00 98.06 376 ILE A O 1
ATOM 2881 N N . GLN A 1 377 ? -20.358 -0.217 33.421 1.00 98.00 377 GLN A N 1
ATOM 2882 C CA . GLN A 1 377 ? -19.202 -0.049 32.544 1.00 98.00 377 GLN A CA 1
ATOM 2883 C C . GLN A 1 377 ? -19.235 1.334 31.898 1.00 98.00 377 GLN A C 1
ATOM 2885 O O . GLN A 1 377 ? -20.259 1.762 31.361 1.00 98.00 377 GLN A O 1
ATOM 2890 N N . THR A 1 378 ? -18.105 2.031 31.958 1.00 98.00 378 THR A N 1
ATOM 2891 C CA . THR A 1 378 ? -17.975 3.397 31.447 1.00 98.00 378 THR A CA 1
ATOM 2892 C C . THR A 1 378 ? -17.462 3.386 30.013 1.00 98.00 378 THR A C 1
ATOM 2894 O O . THR A 1 378 ? -16.451 2.748 29.715 1.00 98.00 378 THR A O 1
ATOM 2897 N N . PHE A 1 379 ? -18.126 4.142 29.146 1.00 97.69 379 PHE A N 1
ATOM 2898 C CA . PHE A 1 379 ? -17.750 4.404 27.761 1.00 97.69 379 PHE A CA 1
ATOM 2899 C C . PHE A 1 379 ? -17.520 5.907 27.552 1.00 97.69 379 PHE A C 1
ATOM 2901 O O . PHE A 1 379 ? -17.926 6.732 28.370 1.00 97.69 379 PHE A O 1
ATOM 2908 N N . ALA A 1 380 ? -16.870 6.274 26.447 1.00 96.75 380 ALA A N 1
ATOM 2909 C CA . ALA A 1 380 ? -16.505 7.658 26.130 1.00 96.75 380 ALA A CA 1
ATOM 2910 C C . ALA A 1 380 ? -17.676 8.656 26.190 1.00 96.75 380 ALA A C 1
ATOM 2912 O O . ALA A 1 380 ? -17.465 9.820 26.526 1.00 96.75 380 ALA A O 1
ATOM 2913 N N . LEU A 1 381 ? -18.894 8.219 25.856 1.00 97.00 381 LEU A N 1
ATOM 2914 C CA . LEU A 1 381 ? -20.075 9.081 25.761 1.00 97.00 381 LEU A CA 1
ATOM 2915 C C . LEU A 1 381 ? -21.157 8.779 26.811 1.00 97.00 381 LEU A C 1
ATOM 2917 O O . LEU A 1 381 ? -22.139 9.518 26.875 1.00 97.00 381 LEU A O 1
ATOM 2921 N N . ASP A 1 382 ? -21.026 7.713 27.610 1.00 97.56 382 ASP A N 1
ATOM 2922 C CA . ASP A 1 382 ? -21.988 7.377 28.673 1.00 97.56 382 ASP A CA 1
ATOM 2923 C C . ASP A 1 382 ? -21.481 6.276 29.614 1.00 97.56 382 ASP A C 1
ATOM 2925 O O . ASP A 1 382 ? -20.527 5.565 29.306 1.00 97.56 382 ASP A O 1
ATOM 2929 N N . THR A 1 383 ? -22.206 6.052 30.709 1.00 97.81 383 THR A N 1
ATOM 2930 C CA . THR A 1 383 ? -22.013 4.895 31.591 1.00 97.81 383 THR A CA 1
ATOM 2931 C C . THR A 1 383 ? -23.215 3.966 31.486 1.00 97.81 383 THR A C 1
ATOM 2933 O O . THR A 1 383 ? -24.358 4.386 31.688 1.00 97.81 383 THR A O 1
ATOM 2936 N N . LEU A 1 384 ? -22.959 2.694 31.184 1.00 98.44 384 LEU A N 1
ATOM 2937 C CA . LEU A 1 384 ? -23.976 1.649 31.204 1.00 98.44 384 LEU A CA 1
ATOM 2938 C C . LEU A 1 384 ? -24.085 1.038 32.593 1.00 98.44 384 LEU A C 1
ATOM 2940 O O . LEU A 1 384 ? -23.077 0.901 33.288 1.00 98.44 384 LEU A O 1
ATOM 2944 N N . TYR A 1 385 ? -25.296 0.649 32.984 1.00 98.19 385 TYR A N 1
ATOM 2945 C CA . TYR A 1 385 ? -25.527 -0.057 34.235 1.00 98.19 385 TYR A CA 1
ATOM 2946 C C . TYR A 1 385 ? -26.681 -1.061 34.161 1.00 98.19 385 TYR A C 1
ATOM 2948 O O . TYR A 1 385 ? -27.635 -0.879 33.406 1.00 98.19 385 TYR A O 1
ATOM 2956 N N . THR A 1 386 ? -26.605 -2.101 34.993 1.00 98.06 386 THR A N 1
ATOM 2957 C CA . THR A 1 386 ? -27.662 -3.105 35.190 1.00 98.06 386 THR A CA 1
ATOM 2958 C C . THR A 1 386 ? -27.847 -3.365 36.686 1.00 98.06 386 THR A C 1
ATOM 2960 O O . THR A 1 386 ? -26.862 -3.662 37.373 1.00 98.06 386 THR A O 1
ATOM 2963 N N . PRO A 1 387 ? -29.078 -3.278 37.227 1.00 96.81 387 PRO A N 1
ATOM 2964 C CA . PRO A 1 387 ? -29.354 -3.675 38.604 1.00 96.81 387 PRO A CA 1
ATOM 2965 C C . PRO A 1 387 ? -29.084 -5.169 38.810 1.00 96.81 387 PRO A C 1
ATOM 2967 O O . PRO A 1 387 ? -29.654 -6.014 38.122 1.00 96.81 387 PRO A O 1
ATOM 2970 N N . ILE A 1 388 ? -28.252 -5.508 39.792 1.00 96.56 388 ILE A N 1
ATOM 2971 C CA . ILE A 1 388 ? -27.954 -6.897 40.153 1.00 96.56 388 ILE A CA 1
ATOM 2972 C C . ILE A 1 388 ? -28.976 -7.353 41.193 1.00 96.56 388 ILE A C 1
ATOM 2974 O O . ILE A 1 388 ? -29.177 -6.699 42.223 1.00 96.56 388 ILE A O 1
ATOM 2978 N N . ALA A 1 389 ? -29.613 -8.497 40.944 1.00 93.94 389 ALA A N 1
ATOM 2979 C CA . ALA A 1 389 ? -30.562 -9.075 41.886 1.00 93.94 389 ALA A CA 1
ATOM 2980 C C . ALA A 1 389 ? -29.870 -9.480 43.206 1.00 93.94 389 ALA A C 1
ATOM 2982 O O . ALA A 1 389 ? -28.649 -9.651 43.293 1.00 93.94 389 ALA A O 1
ATOM 2983 N N . SER A 1 390 ? -30.656 -9.655 44.270 1.00 90.19 390 SER A N 1
ATOM 2984 C CA . SER A 1 390 ? -30.130 -10.162 45.547 1.00 90.19 390 SER A CA 1
ATOM 2985 C C . SER A 1 390 ? -29.462 -11.532 45.381 1.00 90.19 390 SER A C 1
ATOM 2987 O O . SER A 1 390 ? -28.432 -11.791 45.995 1.00 90.19 390 SER A O 1
ATOM 2989 N N . ILE A 1 391 ? -30.006 -12.359 44.487 1.00 90.19 391 ILE A N 1
ATOM 2990 C CA . ILE A 1 391 ? -29.443 -13.631 44.031 1.00 90.19 391 ILE A CA 1
ATOM 2991 C C . ILE A 1 391 ? -28.987 -13.431 42.587 1.00 90.19 391 ILE A C 1
ATOM 2993 O O . ILE A 1 391 ? -29.812 -13.132 41.725 1.00 90.19 391 ILE A O 1
ATOM 2997 N N . GLU A 1 392 ? -27.683 -13.546 42.333 1.00 85.56 392 GLU A N 1
ATOM 2998 C CA . GLU A 1 392 ? -27.079 -13.104 41.071 1.00 85.56 392 GLU A CA 1
ATOM 2999 C C . GLU A 1 392 ? -27.596 -13.894 39.861 1.00 85.56 392 GLU A C 1
ATOM 3001 O O . GLU A 1 392 ? -27.821 -13.281 38.817 1.00 85.56 392 GLU A O 1
ATOM 3006 N N . GLU A 1 393 ? -27.920 -15.187 40.012 1.00 90.56 393 GLU A N 1
ATOM 3007 C CA . GLU A 1 393 ? -28.505 -15.994 38.926 1.00 90.56 393 GLU A CA 1
ATOM 3008 C C . GLU A 1 393 ? -29.897 -15.507 38.489 1.00 90.56 393 GLU A C 1
ATOM 3010 O O . GLU A 1 393 ? -30.377 -15.877 37.421 1.00 90.56 393 GLU A O 1
ATOM 3015 N N . ARG A 1 394 ? -30.557 -14.670 39.300 1.00 93.25 394 ARG A N 1
ATOM 3016 C CA . ARG A 1 394 ? -31.853 -14.049 38.974 1.00 93.25 394 ARG A CA 1
ATOM 3017 C C . ARG A 1 394 ? -31.706 -12.649 38.376 1.00 93.25 394 ARG A C 1
ATOM 3019 O O . ARG A 1 394 ? -32.708 -11.957 38.205 1.00 93.25 394 ARG A O 1
ATOM 3026 N N . THR A 1 395 ? -30.481 -12.196 38.116 1.00 94.25 395 THR A N 1
ATOM 3027 C CA . THR A 1 395 ? -30.222 -10.882 37.516 1.00 94.25 395 THR A CA 1
ATOM 3028 C C . THR A 1 395 ? -30.725 -10.860 36.081 1.00 94.25 395 THR A C 1
ATOM 3030 O O . THR A 1 395 ? -30.372 -11.717 35.274 1.00 94.25 395 THR A O 1
ATOM 3033 N N . ASN A 1 396 ? -31.529 -9.850 35.751 1.00 96.06 396 ASN A N 1
ATOM 3034 C CA . ASN A 1 396 ? -31.935 -9.610 34.377 1.00 96.06 396 ASN A CA 1
ATOM 3035 C C . ASN A 1 396 ? -30.820 -8.865 33.632 1.00 96.06 396 ASN A C 1
ATOM 3037 O O . ASN A 1 396 ? -30.818 -7.639 33.572 1.00 96.06 396 ASN A O 1
ATOM 3041 N N . TRP A 1 397 ? -29.870 -9.605 33.065 1.00 93.88 397 TRP A N 1
ATOM 3042 C CA . TRP A 1 397 ? -28.742 -9.007 32.350 1.00 93.88 397 TRP A CA 1
ATOM 3043 C C . TRP A 1 397 ? -29.147 -8.242 31.087 1.00 93.88 397 TRP A C 1
ATOM 3045 O O . TRP A 1 397 ? -28.388 -7.387 30.654 1.00 93.88 397 TRP A O 1
ATOM 3055 N N . SER A 1 398 ? -30.337 -8.473 30.518 1.00 94.19 398 SER A N 1
ATOM 3056 C CA . SER A 1 398 ? -30.811 -7.674 29.382 1.00 94.19 398 SER A CA 1
ATOM 3057 C C . SER A 1 398 ? -31.352 -6.296 29.788 1.00 94.19 398 SER A C 1
ATOM 3059 O O . SER A 1 398 ? -31.633 -5.482 28.913 1.00 94.19 398 SER A O 1
ATOM 3061 N N . ASP A 1 399 ? -31.517 -6.017 31.087 1.00 96.56 399 ASP A N 1
ATOM 3062 C CA . ASP A 1 399 ? -31.880 -4.691 31.607 1.00 96.56 399 ASP A CA 1
ATOM 3063 C C . ASP A 1 399 ? -30.640 -3.786 31.665 1.00 96.56 399 ASP A C 1
ATOM 3065 O O . ASP A 1 399 ? -30.089 -3.497 32.732 1.00 96.56 399 ASP A O 1
ATOM 3069 N N . VAL A 1 400 ? -30.153 -3.396 30.486 1.00 98.00 400 VAL A N 1
ATOM 3070 C CA . VAL A 1 400 ? -29.041 -2.454 30.327 1.00 98.00 400 VAL A CA 1
ATOM 3071 C C . VAL A 1 400 ? -29.593 -1.041 30.198 1.00 98.00 400 VAL A C 1
ATOM 3073 O O . VAL A 1 400 ? -30.405 -0.747 29.321 1.00 98.00 400 VAL A O 1
ATOM 3076 N N . ARG A 1 401 ? -29.127 -0.150 31.070 1.00 97.06 401 ARG A N 1
ATOM 3077 C CA . ARG A 1 401 ? -29.575 1.241 31.160 1.00 97.06 401 ARG A CA 1
ATOM 3078 C C . ARG A 1 401 ? -28.402 2.195 30.974 1.00 97.06 401 ARG A C 1
ATOM 3080 O O . ARG A 1 401 ? -27.254 1.827 31.204 1.00 97.06 401 ARG A O 1
ATOM 3087 N N . ARG A 1 402 ? -28.701 3.432 30.571 1.00 97.25 402 ARG A N 1
ATOM 3088 C CA . ARG A 1 402 ? -27.727 4.521 30.392 1.00 97.25 402 ARG A CA 1
ATOM 3089 C C . ARG A 1 402 ? -27.842 5.523 31.533 1.00 97.25 402 ARG A C 1
ATOM 3091 O O . ARG A 1 402 ? -28.958 5.901 31.894 1.00 97.25 402 ARG A O 1
ATOM 3098 N N . MET A 1 403 ? -26.715 5.997 32.053 1.00 96.56 403 MET A N 1
ATOM 3099 C CA . MET A 1 403 ? -26.689 7.059 33.062 1.00 96.56 403 MET A CA 1
ATOM 3100 C C . MET A 1 403 ? -27.352 8.336 32.536 1.00 96.56 403 MET A C 1
ATOM 3102 O O . MET A 1 403 ? -28.121 8.961 33.261 1.00 96.56 403 MET A O 1
ATOM 3106 N N . SER A 1 404 ? -27.126 8.701 31.271 1.00 95.25 404 SER A N 1
ATOM 3107 C CA . SER A 1 404 ? -27.782 9.877 30.677 1.00 95.25 404 SER A CA 1
ATOM 3108 C C . SER A 1 404 ? -29.315 9.828 30.747 1.00 95.25 404 SER A C 1
ATOM 3110 O O . SER A 1 404 ? -29.933 10.857 31.005 1.00 95.25 404 SER A O 1
ATOM 3112 N N . ASN A 1 405 ? -29.930 8.649 30.595 1.00 94.88 405 ASN A N 1
ATOM 3113 C CA . ASN A 1 405 ? -31.382 8.486 30.722 1.00 94.88 405 ASN A CA 1
ATOM 3114 C C . ASN A 1 405 ? -31.842 8.627 32.179 1.00 94.88 405 ASN A C 1
ATOM 3116 O O . ASN A 1 405 ? -32.860 9.262 32.432 1.00 94.88 405 ASN A O 1
ATOM 3120 N N . LEU A 1 406 ? -31.079 8.082 33.133 1.00 94.12 406 LEU A N 1
ATOM 3121 C CA . LEU A 1 406 ? -31.365 8.217 34.566 1.00 94.12 406 LEU A CA 1
ATOM 3122 C C . LEU A 1 406 ? -31.396 9.691 34.997 1.00 94.12 406 LEU A C 1
ATOM 3124 O O . LEU A 1 406 ? -32.302 10.129 35.701 1.00 94.12 406 LEU A O 1
ATOM 3128 N N . LEU A 1 407 ? -30.436 10.480 34.506 1.00 92.62 407 LEU A N 1
ATOM 3129 C CA . LEU A 1 407 ? -30.360 11.915 34.788 1.00 92.62 407 LEU A CA 1
ATOM 3130 C C . LEU A 1 407 ? -31.513 12.715 34.161 1.00 92.62 407 LEU A C 1
ATOM 3132 O O . LEU A 1 407 ? -31.811 13.811 34.627 1.00 92.62 407 LEU A O 1
ATOM 3136 N N . GLN A 1 408 ? -32.165 12.189 33.120 1.00 91.00 408 GLN A N 1
ATOM 3137 C CA . GLN A 1 408 ? -33.341 12.819 32.514 1.00 91.00 408 GLN A CA 1
ATOM 3138 C C . GLN A 1 408 ? -34.633 12.499 33.270 1.00 91.00 408 GLN A C 1
ATOM 3140 O O . GLN A 1 408 ? -35.526 13.344 33.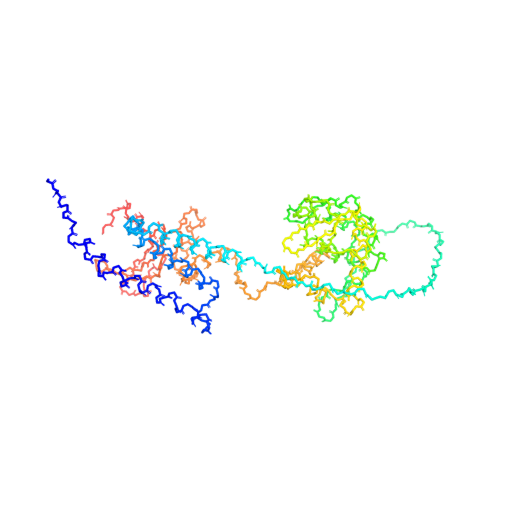318 1.00 91.00 408 GLN A O 1
ATOM 3145 N N . THR A 1 409 ? -34.758 11.295 33.835 1.00 84.06 409 THR A N 1
ATOM 3146 C CA . THR A 1 409 ? -35.980 10.863 34.531 1.00 84.06 409 THR A CA 1
ATOM 3147 C C . THR A 1 409 ? -36.046 11.325 35.985 1.00 84.06 409 THR A C 1
ATOM 3149 O O . THR A 1 409 ? -37.141 11.369 36.542 1.00 84.06 409 THR A O 1
ATOM 3152 N N . GLY A 1 410 ? -34.915 11.705 36.591 1.00 68.81 410 GLY A N 1
ATOM 3153 C CA . GLY A 1 410 ? -34.869 12.210 37.968 1.00 68.81 410 GLY A CA 1
ATOM 3154 C C . GLY A 1 410 ? -35.153 11.144 39.032 1.00 68.81 410 GLY A C 1
ATOM 3155 O O . GLY A 1 410 ? -35.557 11.486 40.139 1.00 68.81 410 GLY A O 1
ATOM 3156 N N . GLU A 1 411 ? -34.983 9.860 38.703 1.00 62.25 411 GLU A N 1
ATOM 3157 C CA . GLU A 1 411 ? -35.026 8.784 39.697 1.00 62.25 411 GLU A CA 1
ATOM 3158 C C . GLU A 1 411 ? -33.721 8.820 40.519 1.00 62.25 411 GLU A C 1
ATOM 3160 O O . GLU A 1 411 ? -32.657 8.493 39.992 1.00 62.25 411 GLU A O 1
ATOM 3165 N N . GLU A 1 412 ? -33.799 9.268 41.781 1.00 55.84 412 GLU A N 1
ATOM 3166 C CA . GLU A 1 412 ? -32.687 9.264 42.759 1.00 55.84 412 GLU A CA 1
ATOM 3167 C C . GLU A 1 412 ? -32.453 7.893 43.417 1.00 55.84 412 GLU A C 1
ATOM 3169 O O . GLU A 1 412 ? -33.438 7.239 43.843 1.00 55.84 412 GLU A O 1
#

Sequence (412 aa):
MHASKNQPAAAAWWQQTVEPIVLGMLVLAACTLPLAVLANLLTMQAALRVAIGLLWLAGLLALPRLPRLLHREQHRVGLLALIGTTAVVLLLIAQAKPATVTPAYADTSSTPLDREHPVPATTAADTAAPVAAAPVAAPLAQNGSPTMVSPPRISRELFARLLWDGIGGGGTSPAAPHADELYDIIVGYGLDPAIALAFFAQESQFCTTGMCISYDMKNWGGQRAAVNPNRVTGVVYNSTGPFVIFASWQEGMRDWCELILYRYVNRGLVTVADVIPVYAPASDGNDEQVYIDNVHRRVAAWQGRDPEFWIGQDLRRYPDLATGLMMETFQATELEYHPTWAFHQFVMQEARAGRPLGSPIGESTKIYVNGRRYAIQTFALDTLYTPIASIEERTNWSDVRRMSNLLQTGEE